Protein AF-0000000082934876 (afdb_homodimer)

Foldseek 3Di:
DVVVVVVVVVVVCCVPVVLVVVVVVQVVVVVQFELVDARPDDDPDPSNVVRVVSVVVSVVVVVVLVVLLVVLVVLQVVLVVLQVVLVVLLVVLVVLLVVLVVLLVVLVVLLVVLVVVLVVLVVLVVVLVVVVVVLVVLLVVLVVLLVVLVVLLVVLVVLLVVLVVLVVVLVVVLVVLVVVLVVLVVLLVVLVVQLVVLVVQLVVLVVQLVVLVVVPPVRPVSNVVSVVSNVVSVVSNVVSVVSNVVSVVVNVVSVVVNVVSVVVVVVSVVSNVVSVVSSVVSVVVNVVSVVVSVVSVVVNVVSVVSVVVSVVVSVVSVVSSVVSVVSNVVSVVSNVVSVVSNVVSVVSNVVSVVSNVVSVVSNVVSVSHND/DVVVVVVVVVVVCCVPVVLVVVVVVQVVVVVQFELVDARPDDDPDPSNVVRVVSVVVSVVVVVVLVVLLVVLVVLQVVLVVLQVVLVVLLVVLVVLLVVLVVLLVVLVVLLVVLVVVLVVLVVLVVVLVVVVVVLVVLLVVLVVLLVVLVVLLVVLVVLLVVLVVLVVVLVVVLVVLVVVLVVLVVLLVVLVVQLVVLVVQLVVLVVQLVVLVVVPPVRPVSNVVSVVSNVVSVVSNVVSVVSNVVSVVVNVVSVVVNVVSVVVVVVSVVSNVVSVVSSVVSVVVNVVSVVVSVVSVVVNVVSVVSVVVSVVVSVVSVVSSVVSVVSNVVSVVSNVVSVVSNVVSVVSNVVSVVSNVVSVVSNVVSVSHHD

Solvent-accessible surface area (backbone atoms only — not comparable to full-atom values): 35377 Å² total; per-residue (Å²): 103,67,66,58,39,53,50,52,43,47,49,52,47,53,64,50,49,50,59,50,48,49,53,32,53,45,37,41,41,36,42,68,21,36,43,72,60,74,65,85,61,84,50,97,49,68,64,20,53,31,30,50,25,48,39,47,29,37,51,52,52,38,52,50,50,51,51,49,53,53,48,27,52,49,40,36,52,49,18,50,51,41,40,52,42,32,52,52,41,49,53,37,46,50,51,41,50,53,38,36,52,50,40,34,53,42,25,52,52,41,45,52,39,40,52,54,31,52,52,35,51,52,51,40,52,53,39,51,52,50,39,51,53,38,45,52,52,39,51,53,40,45,53,49,38,51,55,43,41,51,53,35,48,50,36,38,52,50,40,52,53,41,50,53,52,47,52,53,43,49,53,52,44,53,51,45,53,53,52,47,55,54,53,50,53,50,41,52,53,44,40,49,49,42,34,50,45,18,50,52,39,26,50,52,18,49,53,43,27,53,54,17,57,73,53,46,89,84,14,49,71,51,26,54,51,20,48,50,43,25,52,48,18,51,50,41,34,52,45,34,51,52,44,52,54,51,51,54,52,46,53,52,45,51,51,52,44,54,53,43,48,53,52,45,51,53,42,51,53,50,42,53,51,35,45,53,51,38,44,50,36,44,50,50,39,53,53,37,46,50,51,38,51,52,36,46,52,51,38,53,55,41,49,53,53,39,53,55,33,50,52,49,38,53,51,33,44,52,52,44,44,54,43,29,52,50,38,36,53,38,27,52,53,39,50,54,39,42,54,53,41,51,53,41,36,51,53,46,36,53,46,18,50,50,38,35,53,50,19,50,52,50,46,56,65,50,65,58,42,46,110,103,69,68,57,38,52,49,52,44,48,49,52,46,52,66,52,49,51,60,50,46,50,52,31,51,44,37,40,41,35,42,69,22,36,43,73,60,74,63,86,62,83,48,97,50,68,64,19,53,30,30,50,26,48,39,47,29,36,51,53,52,41,52,48,50,51,50,50,51,53,48,27,53,48,41,34,53,47,19,51,50,42,39,52,42,33,53,52,41,52,53,37,47,50,51,38,50,54,39,36,52,51,40,32,53,44,25,54,52,39,43,51,40,39,53,54,32,51,52,37,50,51,52,39,53,53,37,52,51,51,40,51,52,37,46,52,52,38,51,53,40,45,52,48,38,51,55,44,41,53,53,37,47,50,35,40,54,52,40,54,52,41,50,53,53,47,53,52,45,49,53,51,45,54,50,46,52,54,52,47,55,55,51,50,51,49,43,51,53,44,39,50,48,42,34,51,45,18,52,50,39,27,50,53,18,50,52,42,26,53,53,16,57,74,52,45,87,83,14,50,72,51,26,53,51,20,47,50,44,26,51,45,18,51,49,40,34,53,46,34,50,53,44,52,53,52,50,54,51,47,54,53,44,51,52,52,44,54,53,44,49,54,52,44,52,54,43,51,53,51,42,54,51,35,46,54,51,37,45,52,37,45,51,50,39,50,54,37,46,51,51,38,51,52,36,46,52,52,38,54,55,39,47,52,52,40,54,54,34,51,52,50,38,52,51,33,44,53,52,42,44,52,44,30,54,50,40,34,53,37,28,51,51,38,51,54,39,42,56,52,42,52,53,41,36,50,54,47,37,53,46,19,51,51,40,36,51,50,20,50,53,50,47,57,64,50,64,58,42,46,110

Sequence (742 aa):
MILVVIFIAWRIANGITGPITNIVQLMEKASQGDLTVSSSYKSRNEIGRLSISFSNMITDVRDLIKKIDELCKQVFSSSEILSNTTEETTASIDSVGQAITAVATSANEQAKDIDDGAKEVSILSEEIEAISDQIYQSKEESQFIHEVNIKGLEAMNHLESKNGESNKVRKDIENIVEQLNQKIKEIDSIVETIMGISKQTNLLALNAAIEASRAGKEGQGFAVVAEEVRKLAEDTSKASNMVKEIILEIQKDVKKSQDAMVIFKDVSDEQSKAVAHSKDIFTEISKGVQVIVKRINDTAISLQKLKDGKDKVLLAMQNISAVSEETAASSQEVSASMEQQIAAAGKIRDLADELRKMAEQLSLAIHMFKFMILVVIFIAWRIANGITGPITNIVQLMEKASQGDLTVSSSYKSRNEIGRLSISFSNMITDVRDLIKKIDELCKQVFSSSEILSNTTEETTASIDSVGQAITAVATSANEQAKDIDDGAKEVSILSEEIEAISDQIYQSKEESQFIHEVNIKGLEAMNHLESKNGESNKVRKDIENIVEQLNQKIKEIDSIVETIMGISKQTNLLALNAAIEASRAGKEGQGFAVVAEEVRKLAEDTSKASNMVKEIILEIQKDVKKSQDAMVIFKDVSDEQSKAVAHSKDIFTEISKGVQVIVKRINDTAISLQKLKDGKDKVLLAMQNISAVSEETAASSQEVSASMEQQIAAAGKIRDLADELRKMAEQLSLAIHMFKF

Structure (mmCIF, N/CA/C/O backbone):
data_AF-0000000082934876-model_v1
#
loop_
_entity.id
_entity.type
_entity.pdbx_description
1 polymer 'HAMP domain-containing protein'
#
loop_
_atom_site.group_PDB
_atom_site.id
_atom_site.type_symbol
_atom_site.label_atom_id
_atom_site.label_alt_id
_atom_site.label_comp_id
_atom_site.label_asym_id
_atom_site.label_entity_id
_atom_site.label_seq_id
_atom_site.pdbx_PDB_ins_code
_atom_site.Cartn_x
_atom_site.Cartn_y
_atom_site.Cartn_z
_atom_site.occupancy
_atom_site.B_iso_or_equiv
_atom_site.auth_seq_id
_atom_site.auth_comp_id
_atom_site.auth_asym_id
_atom_site.auth_atom_id
_atom_site.pdbx_PDB_model_num
ATOM 1 N N . MET A 1 1 ? 3.779 -136 -68.062 1 57.91 1 MET A N 1
ATOM 2 C CA . MET A 1 1 ? 4.051 -135.75 -66.688 1 57.91 1 MET A CA 1
ATOM 3 C C . MET A 1 1 ? 4.859 -134.5 -66.5 1 57.91 1 MET A C 1
ATOM 5 O O . MET A 1 1 ? 4.52 -133.625 -65.688 1 57.91 1 MET A O 1
ATOM 9 N N . ILE A 1 2 ? 5.727 -134.375 -67.312 1 67.44 2 ILE A N 1
ATOM 10 C CA . ILE A 1 2 ? 6.562 -133.125 -67.25 1 67.44 2 ILE A CA 1
ATOM 11 C C . ILE A 1 2 ? 5.746 -132 -67.688 1 67.44 2 ILE A C 1
ATOM 13 O O . ILE A 1 2 ? 5.84 -130.875 -67.062 1 67.44 2 ILE A O 1
ATOM 17 N N . LEU A 1 3 ? 4.898 -132 -68.5 1 70 3 LEU A N 1
ATOM 18 C CA . LEU A 1 3 ? 4.105 -130.875 -69 1 70 3 LEU A CA 1
ATOM 19 C C . LEU A 1 3 ? 3.105 -130.375 -68 1 70 3 LEU A C 1
ATOM 21 O O . LEU A 1 3 ? 2.869 -129.25 -67.875 1 70 3 LEU A O 1
ATOM 25 N N . VAL A 1 4 ? 2.598 -131.25 -67.188 1 67.94 4 VAL A N 1
ATOM 26 C CA . VAL A 1 4 ? 1.632 -131 -66.125 1 67.94 4 VAL A CA 1
ATOM 27 C C . VAL A 1 4 ? 2.332 -130.25 -65 1 67.94 4 VAL A C 1
ATOM 29 O O . VAL A 1 4 ? 1.795 -129.25 -64.5 1 67.94 4 VAL A O 1
ATOM 32 N N . VAL A 1 5 ? 3.504 -130.625 -64.812 1 66 5 VAL A N 1
ATOM 33 C CA . VAL A 1 5 ? 4.285 -130 -63.75 1 66 5 VAL A CA 1
ATOM 34 C C . VAL A 1 5 ? 4.641 -128.625 -64.188 1 66 5 VAL A C 1
ATOM 36 O O . VAL A 1 5 ? 4.559 -127.625 -63.375 1 66 5 VAL A O 1
ATOM 39 N N . ILE A 1 6 ? 4.953 -128.375 -65.375 1 68.25 6 ILE A N 1
ATOM 40 C CA . ILE A 1 6 ? 5.305 -127.125 -65.875 1 68.25 6 ILE A CA 1
ATOM 41 C C . ILE A 1 6 ? 4.07 -126.188 -65.875 1 68.25 6 ILE A C 1
ATOM 43 O O . ILE A 1 6 ? 4.156 -125 -65.562 1 68.25 6 ILE A O 1
ATOM 47 N N . PHE A 1 7 ? 3.004 -126.75 -66.125 1 69.19 7 PHE A N 1
ATOM 48 C CA . PHE A 1 7 ? 1.758 -126 -66.188 1 69.19 7 PHE A CA 1
ATOM 49 C C . PHE A 1 7 ? 1.339 -125.562 -64.75 1 69.19 7 PHE A C 1
ATOM 51 O O . PHE A 1 7 ? 0.935 -124.375 -64.562 1 69.19 7 PHE A O 1
ATOM 58 N N . ILE A 1 8 ? 1.498 -126.438 -63.781 1 64.94 8 ILE A N 1
ATOM 59 C CA . ILE A 1 8 ? 1.147 -126.125 -62.406 1 64.94 8 ILE A CA 1
ATOM 60 C C . ILE A 1 8 ? 2.123 -125.062 -61.844 1 64.94 8 ILE A C 1
ATOM 62 O O . ILE A 1 8 ? 1.717 -124.188 -61.125 1 64.94 8 ILE A O 1
ATOM 66 N N . ALA A 1 9 ? 3.336 -125.25 -62.188 1 65.06 9 ALA A N 1
ATOM 67 C CA . ALA A 1 9 ? 4.355 -124.312 -61.781 1 65.06 9 ALA A CA 1
ATOM 68 C C . ALA A 1 9 ? 4.102 -122.938 -62.375 1 65.06 9 ALA A C 1
ATOM 70 O O . ALA A 1 9 ? 4.27 -121.938 -61.719 1 65.06 9 ALA A O 1
ATOM 71 N N . TRP A 1 10 ? 3.658 -122.875 -63.469 1 63.56 10 TRP A N 1
ATOM 72 C CA . TRP A 1 10 ? 3.361 -121.625 -64.188 1 63.56 10 TRP A CA 1
ATOM 73 C C . TRP A 1 10 ? 2.131 -120.938 -63.594 1 63.56 10 TRP A C 1
ATOM 75 O O . TRP A 1 10 ? 2.119 -119.75 -63.406 1 63.56 10 TRP A O 1
ATOM 85 N N . ARG A 1 11 ? 1.204 -121.75 -63.188 1 63.84 11 ARG A N 1
ATOM 86 C CA . ARG A 1 11 ? -0.021 -121.188 -62.625 1 63.84 11 ARG A CA 1
ATOM 87 C C . ARG A 1 11 ? 0.232 -120.625 -61.219 1 63.84 11 ARG A C 1
ATOM 89 O O . ARG A 1 11 ? -0.279 -119.562 -60.875 1 63.84 11 ARG A O 1
ATOM 96 N N . ILE A 1 12 ? 1.005 -121.375 -60.531 1 61.78 12 ILE A N 1
ATOM 97 C CA . ILE A 1 12 ? 1.354 -120.938 -59.188 1 61.78 12 ILE A CA 1
ATOM 98 C C . ILE A 1 12 ? 2.213 -119.625 -59.281 1 61.78 12 ILE A C 1
ATOM 100 O O . ILE A 1 12 ? 1.987 -118.688 -58.531 1 61.78 12 ILE A O 1
ATOM 104 N N . ALA A 1 13 ? 3.098 -119.75 -60.219 1 63.06 13 ALA A N 1
ATOM 105 C CA . ALA A 1 13 ? 3.984 -118.625 -60.406 1 63.06 13 ALA A CA 1
ATOM 106 C C . ALA A 1 13 ? 3.199 -117.375 -60.844 1 63.06 13 ALA A C 1
ATOM 108 O O . ALA A 1 13 ? 3.432 -116.25 -60.312 1 63.06 13 ALA A O 1
ATOM 109 N N . ASN A 1 14 ? 2.299 -117.562 -61.688 1 63.75 14 ASN A N 1
ATOM 110 C CA . ASN A 1 14 ? 1.509 -116.438 -62.188 1 63.75 14 ASN A CA 1
ATOM 111 C C . ASN A 1 14 ? 0.505 -115.938 -61.125 1 63.75 14 ASN A C 1
ATOM 113 O O . ASN A 1 14 ? 0.199 -114.75 -61.062 1 63.75 14 ASN A O 1
ATOM 117 N N . GLY A 1 15 ? 0.057 -116.875 -60.312 1 65.88 15 GLY A N 1
ATOM 118 C CA . GLY A 1 15 ? -0.86 -116.5 -59.25 1 65.88 15 GLY A CA 1
ATOM 119 C C . GLY A 1 15 ? -0.205 -115.75 -58.125 1 65.88 15 GLY A C 1
ATOM 120 O O . GLY A 1 15 ? -0.867 -115 -57.406 1 65.88 15 GLY A O 1
ATOM 121 N N . ILE A 1 16 ? 1.031 -116 -58 1 70.88 16 ILE A N 1
ATOM 122 C CA . ILE A 1 16 ? 1.803 -115.312 -56.969 1 70.88 16 ILE A CA 1
ATOM 123 C C . ILE A 1 16 ? 2.475 -114.062 -57.531 1 70.88 16 ILE A C 1
ATOM 125 O O . ILE A 1 16 ? 2.473 -113 -56.875 1 70.88 16 ILE A O 1
ATOM 129 N N . THR A 1 17 ? 2.922 -114.062 -58.688 1 73.62 17 THR A N 1
ATOM 130 C CA . THR A 1 17 ? 3.721 -113 -59.281 1 73.62 17 THR A CA 1
ATOM 131 C C . THR A 1 17 ? 2.842 -111.812 -59.625 1 73.62 17 THR A C 1
ATOM 133 O O . THR A 1 17 ? 3.252 -110.625 -59.469 1 73.62 17 THR A O 1
ATOM 136 N N . GLY A 1 18 ? 1.648 -111.938 -60 1 78.31 18 GLY A N 1
ATOM 137 C CA . GLY A 1 18 ? 0.759 -110.875 -60.406 1 78.31 18 GLY A CA 1
ATOM 138 C C . GLY A 1 18 ? 0.403 -109.938 -59.281 1 78.31 18 GLY A C 1
ATOM 139 O O . GLY A 1 18 ? 0.733 -108.75 -59.312 1 78.31 18 GLY A O 1
ATOM 140 N N . PRO A 1 19 ? -0.087 -110.625 -58.312 1 80.69 19 PRO A N 1
ATOM 141 C CA . PRO A 1 19 ? -0.48 -109.75 -57.156 1 80.69 19 PRO A CA 1
ATOM 142 C C . PRO A 1 19 ? 0.709 -109.062 -56.5 1 80.69 19 PRO A C 1
ATOM 144 O O . PRO A 1 19 ? 0.6 -107.938 -56.062 1 80.69 19 PRO A O 1
ATOM 147 N N . ILE A 1 20 ? 1.785 -109.688 -56.406 1 78.19 20 ILE A N 1
ATOM 148 C CA . ILE A 1 20 ? 2.982 -109.125 -55.781 1 78.19 20 ILE A CA 1
ATOM 149 C C . ILE A 1 20 ? 3.479 -107.938 -56.625 1 78.19 20 ILE A C 1
ATOM 151 O O . ILE A 1 20 ? 3.867 -106.875 -56.094 1 78.19 20 ILE A O 1
ATOM 155 N N . THR A 1 21 ? 3.418 -108.125 -57.906 1 81.5 21 THR A N 1
ATOM 156 C CA . THR A 1 21 ? 3.842 -107.062 -58.812 1 81.5 21 THR A CA 1
ATOM 157 C C . THR A 1 21 ? 2.947 -105.812 -58.656 1 81.5 21 THR A C 1
ATOM 159 O O . THR A 1 21 ? 3.426 -104.688 -58.719 1 81.5 21 THR A O 1
ATOM 162 N N . ASN A 1 22 ? 1.725 -106.125 -58.375 1 86.38 22 ASN A N 1
ATOM 163 C CA . ASN A 1 22 ? 0.796 -105 -58.156 1 86.38 22 ASN A CA 1
ATOM 164 C C . ASN A 1 22 ? 1.111 -104.25 -56.906 1 86.38 22 ASN A C 1
ATOM 166 O O . ASN A 1 22 ? 1.156 -103 -56.906 1 86.38 22 ASN A O 1
ATOM 170 N N . ILE A 1 23 ? 1.318 -104.875 -55.812 1 83.94 23 ILE A N 1
ATOM 171 C CA . ILE A 1 23 ? 1.635 -104.188 -54.531 1 83.94 23 ILE A CA 1
ATOM 172 C C . ILE A 1 23 ? 2.963 -103.438 -54.656 1 83.94 23 ILE A C 1
ATOM 174 O O . ILE A 1 23 ? 3.117 -102.375 -54.094 1 83.94 23 ILE A O 1
ATOM 178 N N . VAL A 1 24 ? 3.906 -104.062 -55.344 1 81.5 24 VAL A N 1
ATOM 179 C CA . VAL A 1 24 ? 5.195 -103.438 -55.562 1 81.5 24 VAL A CA 1
ATOM 180 C C . VAL A 1 24 ? 4.992 -102.125 -56.312 1 81.5 24 VAL A C 1
ATOM 182 O O . VAL A 1 24 ? 5.578 -101.125 -55.938 1 81.5 24 VAL A O 1
ATOM 185 N N . GLN A 1 25 ? 4.113 -102.125 -57.281 1 86.5 25 GLN A N 1
ATOM 186 C CA . GLN A 1 25 ? 3.842 -100.875 -58.031 1 86.5 25 GLN A CA 1
ATOM 187 C C . GLN A 1 25 ? 3.174 -99.812 -57.156 1 86.5 25 GLN A C 1
ATOM 189 O O . GLN A 1 25 ? 3.52 -98.625 -57.25 1 86.5 25 GLN A O 1
ATOM 194 N N . LEU A 1 26 ? 2.289 -100.312 -56.344 1 87.75 26 LEU A N 1
ATOM 195 C CA . LEU A 1 26 ? 1.611 -99.375 -55.438 1 87.75 26 LEU A CA 1
ATOM 196 C C . LEU A 1 26 ? 2.588 -98.812 -54.406 1 87.75 26 LEU A C 1
ATOM 198 O O . LEU A 1 26 ? 2.545 -97.625 -54.094 1 87.75 26 LEU A O 1
ATOM 202 N N . MET A 1 27 ? 3.414 -99.562 -53.875 1 82.25 27 MET A N 1
ATOM 203 C CA . MET A 1 27 ? 4.41 -99.125 -52.906 1 82.25 27 MET A CA 1
ATOM 204 C C . MET A 1 27 ? 5.398 -98.188 -53.531 1 82.25 27 MET A C 1
ATOM 206 O O . MET A 1 27 ? 5.84 -97.25 -52.875 1 82.25 27 MET A O 1
ATOM 210 N N . GLU A 1 28 ? 5.734 -98.438 -54.75 1 81.81 28 GLU A N 1
ATOM 211 C CA . GLU A 1 28 ? 6.621 -97.562 -55.469 1 81.81 28 GLU A CA 1
ATOM 212 C C . GLU A 1 28 ? 5.98 -96.188 -55.656 1 81.81 28 GLU A C 1
ATOM 214 O O . GLU A 1 28 ? 6.637 -95.125 -55.469 1 81.81 28 GLU A O 1
ATOM 219 N N . LYS A 1 29 ? 4.73 -96.188 -55.906 1 87.31 29 LYS A N 1
ATOM 220 C CA . LYS A 1 29 ? 4.008 -94.938 -56 1 87.31 29 LYS A CA 1
ATOM 221 C C . LYS A 1 29 ? 3.951 -94.188 -54.656 1 87.31 29 LYS A C 1
ATOM 223 O O . LYS A 1 29 ? 4.145 -93 -54.594 1 87.31 29 LYS A O 1
ATOM 228 N N . ALA A 1 30 ? 3.682 -94.938 -53.656 1 82.25 30 ALA A N 1
ATOM 229 C CA . ALA A 1 30 ? 3.629 -94.438 -52.312 1 82.25 30 ALA A CA 1
ATOM 230 C C . ALA A 1 30 ? 4.984 -93.875 -51.906 1 82.25 30 ALA A C 1
ATOM 232 O O . ALA A 1 30 ? 5.059 -92.75 -51.281 1 82.25 30 ALA A O 1
ATOM 233 N N . SER A 1 31 ? 6.016 -94.625 -52.188 1 77.69 31 SER A N 1
ATOM 234 C CA . SER A 1 31 ? 7.367 -94.188 -51.844 1 77.69 31 SER A CA 1
ATOM 235 C C . SER A 1 31 ? 7.723 -92.875 -52.594 1 77.69 31 SER A C 1
ATOM 237 O O . SER A 1 31 ? 8.586 -92.125 -52.125 1 77.69 31 SER A O 1
ATOM 239 N N . GLN A 1 32 ? 7.031 -92.688 -53.75 1 80.06 32 GLN A N 1
ATOM 240 C CA . GLN A 1 32 ? 7.25 -91.5 -54.531 1 80.06 32 GLN A CA 1
ATOM 241 C C . GLN A 1 32 ? 6.309 -90.375 -54.062 1 80.06 32 GLN A C 1
ATOM 243 O O . GLN A 1 32 ? 6.27 -89.312 -54.688 1 80.06 32 GLN A O 1
ATOM 248 N N . GLY A 1 33 ? 5.527 -90.688 -53.031 1 80.69 33 GLY A N 1
ATOM 249 C CA . GLY A 1 33 ? 4.754 -89.625 -52.406 1 80.69 33 GLY A CA 1
ATOM 250 C C . GLY A 1 33 ? 3.264 -89.75 -52.688 1 80.69 33 GLY A C 1
ATOM 251 O O . GLY A 1 33 ? 2.473 -88.938 -52.188 1 80.69 33 GLY A O 1
ATOM 252 N N . ASP A 1 34 ? 2.799 -90.625 -53.438 1 88.94 34 ASP A N 1
ATOM 253 C CA . ASP A 1 34 ? 1.382 -90.812 -53.719 1 88.94 34 ASP A CA 1
ATOM 254 C C . ASP A 1 34 ? 0.701 -91.625 -52.656 1 88.94 34 ASP A C 1
ATOM 256 O O . ASP A 1 34 ? 0.74 -92.875 -52.719 1 88.94 34 ASP A O 1
ATOM 260 N N . LEU A 1 35 ? 0.056 -90.938 -51.781 1 85.75 35 LEU A N 1
ATOM 261 C CA . LEU A 1 35 ? -0.58 -91.625 -50.688 1 85.75 35 LEU A CA 1
ATOM 262 C C . LEU A 1 35 ? -2.049 -91.938 -51 1 85.75 35 LEU A C 1
ATOM 264 O O . LEU A 1 35 ? -2.812 -92.312 -50.094 1 85.75 35 LEU A O 1
ATOM 268 N N . THR A 1 36 ? -2.422 -91.875 -52.219 1 90.75 36 THR A N 1
ATOM 269 C CA . THR A 1 36 ? -3.801 -92.125 -52.625 1 90.75 36 THR A CA 1
ATOM 270 C C . THR A 1 36 ? -3.957 -93.562 -53.094 1 90.75 36 THR A C 1
ATOM 272 O O . THR A 1 36 ? -5.07 -94.062 -53.375 1 90.75 36 THR A O 1
ATOM 275 N N . VAL A 1 37 ? -2.832 -94.25 -53.125 1 87.75 37 VAL A N 1
ATOM 276 C CA . VAL A 1 37 ? -2.848 -95.625 -53.625 1 87.75 37 VAL A CA 1
ATOM 277 C C . VAL A 1 37 ? -3.533 -96.562 -52.594 1 87.75 37 VAL A C 1
ATOM 279 O O . VAL A 1 37 ? -3.545 -96.25 -51.406 1 87.75 37 VAL A O 1
ATOM 282 N N . SER A 1 38 ? -4.168 -97.562 -53.156 1 87.12 38 SER A N 1
ATOM 283 C CA . SER A 1 38 ? -4.82 -98.562 -52.344 1 87.12 38 SER A CA 1
ATOM 284 C C . SER A 1 38 ? -4.754 -99.938 -53 1 87.12 38 SER A C 1
ATOM 286 O O . SER A 1 38 ? -4.82 -100.062 -54.219 1 87.12 38 SER A O 1
ATOM 288 N N . SER A 1 39 ? -4.457 -100.938 -52.188 1 85.44 39 SER A N 1
ATOM 289 C CA . SER A 1 39 ? -4.445 -102.25 -52.719 1 85.44 39 SER A CA 1
ATOM 290 C C . SER A 1 39 ? -5.816 -102.938 -52.594 1 85.44 39 SER A C 1
ATOM 292 O O . SER A 1 39 ? -6.449 -102.812 -51.531 1 85.44 39 SER A O 1
ATOM 294 N N . SER A 1 40 ? -6.371 -103.75 -53.719 1 82.38 40 SER A N 1
ATOM 295 C CA . SER A 1 40 ? -7.676 -104.375 -53.75 1 82.38 40 SER A CA 1
ATOM 296 C C . SER A 1 40 ? -7.531 -105.875 -53.688 1 82.38 40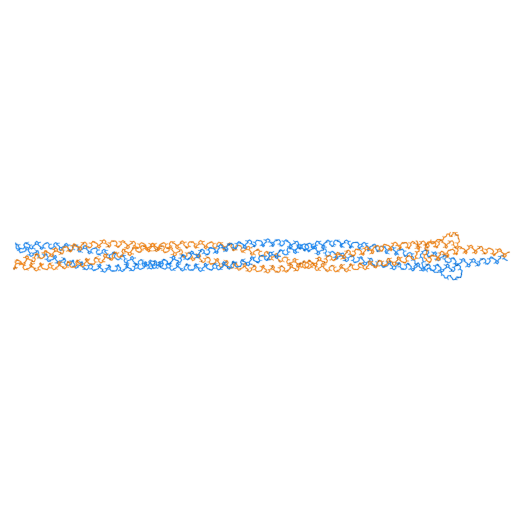 SER A C 1
ATOM 298 O O . SER A 1 40 ? -8.523 -106.625 -53.781 1 82.38 40 SER A O 1
ATOM 300 N N . TYR A 1 41 ? -6.301 -106.25 -53.5 1 83.69 41 TYR A N 1
ATOM 301 C CA . TYR A 1 41 ? -6.074 -107.688 -53.531 1 83.69 41 TYR A CA 1
ATOM 302 C C . TYR A 1 41 ? -6.508 -108.312 -52.219 1 83.69 41 TYR A C 1
ATOM 304 O O . TYR A 1 41 ? -6.051 -107.938 -51.156 1 83.69 41 TYR A O 1
ATOM 312 N N . LYS A 1 42 ? -7.613 -109.375 -52.281 1 87.12 42 LYS A N 1
ATOM 313 C CA . LYS A 1 42 ? -8.094 -110.062 -51.094 1 87.12 42 LYS A CA 1
ATOM 314 C C . LYS A 1 42 ? -7.82 -111.562 -51.25 1 87.12 42 LYS A C 1
ATOM 316 O O . LYS A 1 42 ? -8.125 -112.188 -52.281 1 87.12 42 LYS A O 1
ATOM 321 N N . SER A 1 43 ? -6.941 -111.938 -50.469 1 82.19 43 SER A N 1
ATOM 322 C CA . SER A 1 43 ? -6.648 -113.375 -50.375 1 82.19 43 SER A CA 1
ATOM 323 C C . SER A 1 43 ? -6.262 -113.812 -48.969 1 82.19 43 SER A C 1
ATOM 325 O O . SER A 1 43 ? -5.934 -112.938 -48.125 1 82.19 43 SER A O 1
ATOM 327 N N . ARG A 1 44 ? -6.379 -115.188 -48.688 1 82.38 44 ARG A N 1
ATOM 328 C CA . ARG A 1 44 ? -6.043 -115.688 -47.344 1 82.38 44 ARG A CA 1
ATOM 329 C C . ARG A 1 44 ? -4.57 -116.062 -47.281 1 82.38 44 ARG A C 1
ATOM 331 O O . ARG A 1 44 ? -4.09 -116.5 -46.219 1 82.38 44 ARG A O 1
ATOM 338 N N . ASN A 1 45 ? -3.893 -115.625 -48.312 1 77.62 45 ASN A N 1
ATOM 339 C CA . ASN A 1 45 ? -2.482 -116 -48.312 1 77.62 45 ASN A CA 1
ATOM 340 C C . ASN A 1 45 ? -1.598 -114.875 -47.906 1 77.62 45 ASN A C 1
ATOM 342 O O . ASN A 1 45 ? -2.096 -113.812 -47.438 1 77.62 45 ASN A O 1
ATOM 346 N N . GLU A 1 46 ? -0.264 -115 -48.062 1 79.44 46 GLU A N 1
ATOM 347 C CA . GLU A 1 46 ? 0.724 -114 -47.594 1 79.44 46 GLU A CA 1
ATOM 348 C C . GLU A 1 46 ? 0.621 -112.75 -48.406 1 79.44 46 GLU A C 1
ATOM 350 O O . GLU A 1 46 ? 0.888 -111.625 -47.875 1 79.44 46 GLU A O 1
ATOM 355 N N . ILE A 1 47 ? 0.219 -112.688 -49.562 1 79.5 47 ILE A N 1
ATOM 356 C CA . ILE A 1 47 ? 0.101 -111.562 -50.406 1 79.5 47 ILE A CA 1
ATOM 357 C C . ILE A 1 47 ? -1.108 -110.688 -50 1 79.5 47 ILE A C 1
ATOM 359 O O . ILE A 1 47 ? -1.079 -109.5 -50.031 1 79.5 47 ILE A O 1
ATOM 363 N N . GLY A 1 48 ? -2.152 -111.375 -49.625 1 83.62 48 GLY A N 1
ATOM 364 C CA . GLY A 1 48 ? -3.307 -110.688 -49.062 1 83.62 48 GLY A CA 1
ATOM 365 C C . GLY A 1 48 ? -2.99 -109.875 -47.812 1 83.62 48 GLY A C 1
ATOM 366 O O . GLY A 1 48 ? -3.416 -108.75 -47.625 1 83.62 48 GLY A O 1
ATOM 367 N N . ARG A 1 49 ? -2.184 -110.5 -46.938 1 83.19 49 ARG A N 1
ATOM 368 C CA . ARG A 1 49 ? -1.751 -109.875 -45.688 1 83.19 49 ARG A CA 1
ATOM 369 C C . ARG A 1 49 ? -0.864 -108.688 -45.969 1 83.19 49 ARG A C 1
ATOM 371 O O . ARG A 1 49 ? -0.943 -107.625 -45.281 1 83.19 49 ARG A O 1
ATOM 378 N N . LEU A 1 50 ? -0.089 -108.812 -46.969 1 82.06 50 LEU A N 1
ATOM 379 C CA . LEU A 1 50 ? 0.765 -107.688 -47.375 1 82.06 50 LEU A CA 1
ATOM 380 C C . LEU A 1 50 ? -0.072 -106.562 -47.906 1 82.06 50 LEU A C 1
ATOM 382 O O . LEU A 1 50 ? 0.204 -105.375 -47.562 1 82.06 50 LEU A O 1
ATOM 386 N N . SER A 1 51 ? -1.035 -106.812 -48.688 1 86.62 51 SER A N 1
ATOM 387 C CA . SER A 1 51 ? -1.931 -105.812 -49.25 1 86.62 51 SER A CA 1
ATOM 388 C C . SER A 1 51 ? -2.648 -105.062 -48.125 1 86.62 51 SER A C 1
ATOM 390 O O . SER A 1 51 ? -2.729 -103.812 -48.188 1 86.62 51 SER A O 1
ATOM 392 N N . ILE A 1 52 ? -3.061 -105.688 -47.062 1 86.44 52 ILE A N 1
ATOM 393 C CA . ILE A 1 52 ? -3.783 -105.062 -45.938 1 86.44 52 ILE A CA 1
ATOM 394 C C . ILE A 1 52 ? -2.836 -104.188 -45.125 1 86.44 52 ILE A C 1
ATOM 396 O O . ILE A 1 52 ? -3.172 -103.062 -44.781 1 86.44 52 ILE A O 1
ATOM 400 N N . SER A 1 53 ? -1.685 -104.75 -44.875 1 81.44 53 SER A N 1
ATOM 401 C CA . SER A 1 53 ? -0.702 -104 -44.094 1 81.44 53 SER A CA 1
ATOM 402 C C . SER A 1 53 ? -0.269 -102.75 -44.844 1 81.44 53 SER A C 1
ATOM 404 O O . SER A 1 53 ? -0.07 -101.688 -44.219 1 81.44 53 SER A O 1
ATOM 406 N N . PHE A 1 54 ? -0.074 -102.812 -46.094 1 82.31 54 PHE A N 1
ATOM 407 C CA . PHE A 1 54 ? 0.263 -101.688 -46.938 1 82.31 54 PHE A CA 1
ATOM 408 C C . PHE A 1 54 ? -0.843 -100.625 -46.875 1 82.31 54 PHE A C 1
ATOM 410 O O . PHE A 1 54 ? -0.575 -99.438 -46.656 1 82.31 54 PHE A O 1
ATOM 417 N N . SER A 1 55 ? -2.107 -101.062 -47.062 1 86.44 55 SER A N 1
ATOM 418 C CA . SER A 1 55 ? -3.246 -100.125 -47.031 1 86.44 55 SER A CA 1
ATOM 419 C C . SER A 1 55 ? -3.365 -99.438 -45.688 1 86.44 55 SER A C 1
ATOM 421 O O . SER A 1 55 ? -3.617 -98.25 -45.656 1 86.44 55 SER A O 1
ATOM 423 N N . ASN A 1 56 ? -3.098 -100.125 -44.594 1 82.69 56 ASN A N 1
ATOM 424 C CA . ASN A 1 56 ? -3.154 -99.562 -43.281 1 82.69 56 ASN A CA 1
ATOM 425 C C . ASN A 1 56 ? -2.049 -98.5 -43.062 1 82.69 56 ASN A C 1
ATOM 427 O O . ASN A 1 56 ? -2.291 -97.438 -42.5 1 82.69 56 ASN A O 1
ATOM 431 N N . MET A 1 57 ? -0.933 -98.812 -43.5 1 79.12 57 MET A N 1
ATOM 432 C CA . MET A 1 57 ? 0.195 -97.938 -43.375 1 79.12 57 MET A CA 1
ATOM 433 C C . MET A 1 57 ? -0.065 -96.625 -44.156 1 79.12 57 MET A C 1
ATOM 435 O O . MET A 1 57 ? 0.163 -95.562 -43.656 1 79.12 57 MET A O 1
ATOM 439 N N . ILE A 1 58 ? -0.517 -96.75 -45.375 1 85.56 58 ILE A N 1
ATOM 440 C CA . ILE A 1 58 ? -0.797 -95.625 -46.219 1 85.56 58 ILE A CA 1
ATOM 441 C C . ILE A 1 58 ? -1.881 -94.75 -45.562 1 85.56 58 ILE A C 1
ATOM 443 O O . ILE A 1 58 ? -1.775 -93.5 -45.562 1 85.56 58 ILE A O 1
ATOM 447 N N . THR A 1 59 ? -2.881 -95.375 -44.969 1 86.12 59 THR A N 1
ATOM 448 C CA . THR A 1 59 ? -3.961 -94.688 -44.312 1 86.12 59 THR A CA 1
ATOM 449 C C . THR A 1 59 ? -3.436 -93.875 -43.094 1 86.12 59 THR A C 1
ATOM 451 O O . THR A 1 59 ? -3.771 -92.75 -42.906 1 86.12 59 THR A O 1
ATOM 454 N N . ASP A 1 60 ? -2.582 -94.5 -42.375 1 80.94 60 ASP A N 1
ATOM 455 C CA . ASP A 1 60 ? -2.025 -93.875 -41.188 1 80.94 60 ASP A CA 1
ATOM 456 C C . ASP A 1 60 ? -1.136 -92.688 -41.562 1 80.94 60 ASP A C 1
ATOM 458 O O . ASP A 1 60 ? -1.193 -91.625 -40.906 1 80.94 60 ASP A O 1
ATOM 462 N N . VAL A 1 61 ? -0.365 -92.812 -42.562 1 81.81 61 VAL A N 1
ATOM 463 C CA . VAL A 1 61 ? 0.511 -91.75 -43.031 1 81.81 61 VAL A CA 1
ATOM 464 C C . VAL A 1 61 ? -0.326 -90.562 -43.594 1 81.81 61 VAL A C 1
ATOM 466 O O . VAL A 1 61 ? -0.039 -89.438 -43.375 1 81.81 61 VAL A O 1
ATOM 469 N N . ARG A 1 62 ? -1.379 -91 -44.312 1 88.25 62 ARG A N 1
ATOM 470 C CA . ARG A 1 62 ? -2.279 -90 -44.875 1 88.25 62 ARG A CA 1
ATOM 471 C C . ARG A 1 62 ? -2.945 -89.188 -43.781 1 88.25 62 ARG A C 1
ATOM 473 O O . ARG A 1 62 ? -3.02 -87.938 -43.844 1 88.25 62 ARG A O 1
ATOM 480 N N . ASP A 1 63 ? -3.344 -89.812 -42.688 1 84.19 63 ASP A N 1
ATOM 481 C CA . ASP A 1 63 ? -3.99 -89.125 -41.562 1 84.19 63 ASP A CA 1
ATOM 482 C C . ASP A 1 63 ? -3.014 -88.25 -40.844 1 84.19 63 ASP A C 1
ATOM 484 O O . ASP A 1 63 ? -3.387 -87.125 -40.406 1 84.19 63 ASP A O 1
ATOM 488 N N . LEU A 1 64 ? -1.843 -88.625 -40.75 1 79.88 64 LEU A N 1
ATOM 489 C CA . LEU A 1 64 ? -0.815 -87.812 -40.125 1 79.88 64 LEU A CA 1
ATOM 490 C C . LEU A 1 64 ? -0.54 -86.562 -40.969 1 79.88 64 LEU A C 1
ATOM 492 O O . LEU A 1 64 ? -0.457 -85.438 -40.438 1 79.88 64 LEU A O 1
ATOM 496 N N . ILE A 1 65 ? -0.397 -86.75 -42.219 1 83.75 65 ILE A N 1
ATOM 497 C CA . ILE A 1 65 ? -0.115 -85.625 -43.125 1 83.75 65 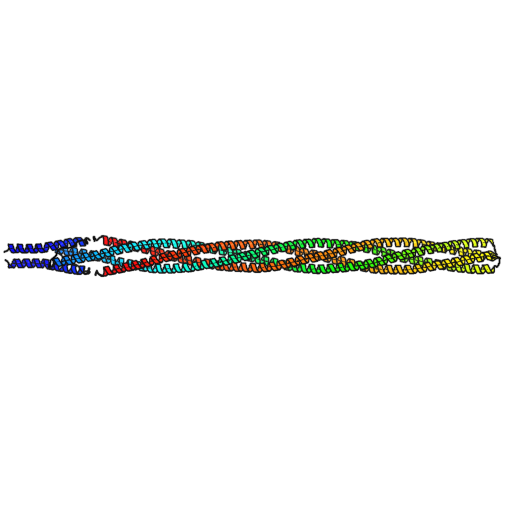ILE A CA 1
ATOM 498 C C . ILE A 1 65 ? -1.274 -84.625 -43.094 1 83.75 65 ILE A C 1
ATOM 500 O O . ILE A 1 65 ? -1.061 -83.438 -43.125 1 83.75 65 ILE A O 1
ATOM 504 N N . LYS A 1 66 ? -2.504 -85.125 -42.969 1 86.88 66 LYS A N 1
ATOM 505 C CA . LYS A 1 66 ? -3.674 -84.312 -42.875 1 86.88 66 LYS A CA 1
ATOM 506 C C . LYS A 1 66 ? -3.645 -83.438 -41.594 1 86.88 66 LYS A C 1
ATOM 508 O O . LYS A 1 66 ? -3.943 -82.25 -41.625 1 86.88 66 LYS A O 1
ATOM 513 N N . LYS A 1 67 ? -3.268 -84.062 -40.562 1 82.88 67 LYS A N 1
ATOM 514 C CA . LYS A 1 67 ? -3.164 -83.375 -39.281 1 82.88 67 LYS A CA 1
ATOM 515 C C . LYS A 1 67 ? -2.072 -82.312 -39.344 1 82.88 67 LYS A C 1
ATOM 517 O O . LYS A 1 67 ? -2.254 -81.188 -38.812 1 82.88 67 LYS A O 1
ATOM 522 N N . ILE A 1 68 ? -1.019 -82.625 -39.906 1 81.62 68 ILE A N 1
ATOM 523 C CA . ILE A 1 68 ? 0.084 -81.688 -40.031 1 81.62 68 ILE A CA 1
ATOM 524 C C . ILE A 1 68 ? -0.339 -80.5 -40.906 1 81.62 68 ILE A C 1
ATOM 526 O O . ILE A 1 68 ? -0.014 -79.312 -40.594 1 81.62 68 ILE A O 1
ATOM 530 N N . ASP A 1 69 ? -1.004 -80.812 -41.906 1 87.12 69 ASP A N 1
ATOM 531 C CA . ASP A 1 69 ? -1.487 -79.75 -42.812 1 87.12 69 ASP A CA 1
ATOM 532 C C . ASP A 1 69 ? -2.391 -78.812 -42.062 1 87.12 69 ASP A C 1
ATOM 534 O O . ASP A 1 69 ? -2.266 -77.562 -42.219 1 87.12 69 ASP A O 1
ATOM 538 N N . GLU A 1 70 ? -3.271 -79.312 -41.188 1 85.75 70 GLU A N 1
ATOM 539 C CA . GLU A 1 70 ? -4.164 -78.5 -40.406 1 85.75 70 GLU A CA 1
ATOM 540 C C . GLU A 1 70 ? -3.383 -77.625 -39.406 1 85.75 70 GLU A C 1
ATOM 542 O O . GLU A 1 70 ? -3.668 -76.438 -39.219 1 85.75 70 GLU A O 1
ATOM 547 N N . LEU A 1 71 ? -2.428 -78.188 -38.875 1 79.06 71 LEU A N 1
ATOM 548 C CA . LEU A 1 71 ? -1.621 -77.5 -37.875 1 79.06 71 LEU A CA 1
ATOM 549 C C . LEU A 1 71 ? -0.791 -76.375 -38.562 1 79.06 71 LEU A C 1
ATOM 551 O O . LEU A 1 71 ? -0.615 -75.312 -38 1 79.06 71 LEU A O 1
ATOM 555 N N . CYS A 1 72 ? -0.251 -76.688 -39.688 1 83.69 72 CYS A N 1
ATOM 556 C CA . CYS A 1 72 ? 0.493 -75.688 -40.438 1 83.69 72 CYS A CA 1
ATOM 557 C C . CYS A 1 72 ? -0.379 -74.5 -40.75 1 83.69 72 CYS A C 1
ATOM 559 O O . CYS A 1 72 ? 0.064 -73.312 -40.594 1 83.69 72 CYS A O 1
ATOM 561 N N . LYS A 1 73 ? -1.597 -74.75 -41.062 1 87.25 73 LYS A N 1
ATOM 562 C CA . LYS A 1 73 ? -2.527 -73.688 -41.375 1 87.25 73 LYS A CA 1
ATOM 563 C C . LYS A 1 73 ? -2.826 -72.812 -40.125 1 87.25 73 LYS A C 1
ATOM 565 O O . LYS A 1 73 ? -2.904 -71.625 -40.188 1 87.25 73 LYS A O 1
ATOM 570 N N . GLN A 1 74 ? -2.887 -73.5 -39.062 1 84.5 74 GLN A N 1
ATOM 571 C CA . GLN A 1 74 ? -3.174 -72.812 -37.812 1 84.5 74 GLN A CA 1
ATOM 572 C C . GLN A 1 74 ? -1.978 -72 -37.344 1 84.5 74 GLN A C 1
ATOM 574 O O . GLN A 1 74 ? -2.143 -70.812 -36.906 1 84.5 74 GLN A O 1
ATOM 579 N N . VAL A 1 75 ? -0.804 -72.562 -37.438 1 83.5 75 VAL A N 1
ATOM 580 C CA . VAL A 1 75 ? 0.4 -71.812 -37.062 1 83.5 75 VAL A CA 1
ATOM 581 C C . VAL A 1 75 ? 0.565 -70.562 -37.969 1 83.5 75 VAL A C 1
ATOM 583 O O . VAL A 1 75 ? 0.909 -69.5 -37.5 1 83.5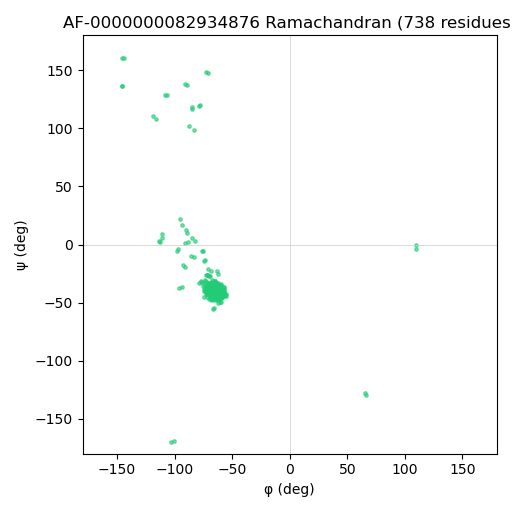 75 VAL A O 1
ATOM 586 N N . PHE A 1 76 ? 0.284 -70.75 -39.219 1 87.19 76 PHE A N 1
ATOM 587 C CA . PHE A 1 76 ? 0.362 -69.688 -40.156 1 87.19 76 PHE A CA 1
ATOM 588 C C . PHE A 1 76 ? -0.62 -68.562 -39.781 1 87.19 76 PHE A C 1
ATOM 590 O O . PHE A 1 76 ? -0.248 -67.375 -39.688 1 87.19 76 PHE A O 1
ATOM 597 N N . SER A 1 77 ? -1.854 -68.938 -39.438 1 88.94 77 SER A N 1
ATOM 598 C CA . SER A 1 77 ? -2.875 -67.938 -39.062 1 88.94 77 SER A CA 1
ATOM 599 C C . SER A 1 77 ? -2.496 -67.25 -37.781 1 88.94 77 SER A C 1
ATOM 601 O O . SER A 1 77 ? -2.645 -66 -37.656 1 88.94 77 SER A O 1
ATOM 603 N N . SER A 1 78 ? -2.025 -68 -36.844 1 85.44 78 SER A N 1
ATOM 604 C CA . SER A 1 78 ? -1.622 -67.375 -35.562 1 85.44 78 SER A CA 1
ATOM 605 C C . SER A 1 78 ? -0.459 -66.438 -35.75 1 85.44 78 SER A C 1
ATOM 607 O O . SER A 1 78 ? -0.41 -65.375 -35.094 1 85.44 78 SER A O 1
ATOM 609 N N . SER A 1 79 ? 0.486 -66.75 -36.594 1 87.31 79 SER A N 1
ATOM 610 C CA . SER A 1 79 ? 1.621 -65.875 -36.844 1 87.31 79 SER A CA 1
ATOM 611 C C . SER A 1 79 ? 1.17 -64.562 -37.5 1 87.31 79 SER A C 1
ATOM 613 O O . SER A 1 79 ? 1.729 -63.5 -37.219 1 87.31 79 SER A O 1
ATOM 615 N N . GLU A 1 80 ? 0.121 -64.625 -38.281 1 88.75 80 GLU A N 1
ATOM 616 C CA . GLU A 1 80 ? -0.434 -63.438 -38.906 1 88.75 80 GLU A CA 1
ATOM 617 C C . GLU A 1 80 ? -1.119 -62.531 -37.906 1 88.75 80 GLU A C 1
ATOM 619 O O . GLU A 1 80 ? -0.942 -61.312 -37.906 1 88.75 80 GLU A O 1
ATOM 624 N N . ILE A 1 81 ? -1.802 -63.156 -37.031 1 87.19 81 ILE A N 1
ATOM 625 C CA . ILE A 1 81 ? -2.49 -62.406 -35.969 1 87.19 81 ILE A CA 1
ATOM 626 C C . ILE A 1 81 ? -1.468 -61.75 -35.062 1 87.19 81 ILE A C 1
ATOM 628 O O . ILE A 1 81 ? -1.627 -60.594 -34.656 1 87.19 81 ILE A O 1
ATOM 632 N N . LEU A 1 82 ? -0.458 -62.5 -34.781 1 85.94 82 LEU A N 1
ATOM 633 C CA . LEU A 1 82 ? 0.601 -61.938 -33.938 1 85.94 82 LEU A CA 1
ATOM 634 C C . LEU A 1 82 ? 1.269 -60.75 -34.594 1 85.94 82 LEU A C 1
ATOM 636 O O . LEU A 1 82 ? 1.519 -59.719 -33.938 1 85.94 82 LEU A O 1
ATOM 640 N N . SER A 1 83 ? 1.546 -60.875 -35.812 1 88.31 83 SER A N 1
ATOM 641 C CA . SER A 1 83 ? 2.164 -59.781 -36.562 1 88.31 83 SER A CA 1
ATOM 642 C C . SER A 1 83 ? 1.283 -58.531 -36.531 1 88.31 83 SER A C 1
ATOM 644 O O . SER A 1 83 ? 1.763 -57.438 -36.281 1 88.31 83 SER A O 1
ATOM 646 N N . ASN A 1 84 ? -0.018 -58.656 -36.75 1 88.88 84 ASN A N 1
ATOM 647 C CA . ASN A 1 84 ? -0.956 -57.562 -36.781 1 88.88 84 ASN A CA 1
ATOM 648 C C . ASN A 1 84 ? -1.093 -56.906 -35.375 1 88.88 84 ASN A C 1
ATOM 650 O O . ASN A 1 84 ? -1.124 -55.688 -35.25 1 88.88 84 ASN A O 1
ATOM 654 N N . THR A 1 85 ? -1.158 -57.75 -34.406 1 83.69 85 THR A N 1
ATOM 655 C CA . THR A 1 85 ? -1.277 -57.25 -33.031 1 83.69 85 THR A CA 1
ATOM 656 C C . THR A 1 85 ? -0.029 -56.469 -32.625 1 83.69 85 THR A C 1
ATOM 658 O O . THR A 1 85 ? -0.124 -55.469 -31.969 1 83.69 85 THR A O 1
ATOM 661 N N . THR A 1 86 ? 1.105 -56.969 -33 1 85.62 86 THR A N 1
ATOM 662 C CA . THR A 1 86 ? 2.363 -56.312 -32.688 1 85.62 86 THR A CA 1
ATOM 663 C C . THR A 1 86 ? 2.43 -54.938 -33.375 1 85.62 86 THR A C 1
ATOM 665 O O . THR A 1 86 ? 2.92 -53.969 -32.781 1 85.62 86 THR A O 1
ATOM 668 N N . GLU A 1 87 ? 1.908 -54.875 -34.594 1 87.12 87 GLU A N 1
ATOM 669 C CA . GLU A 1 87 ? 1.868 -53.594 -35.312 1 87.12 87 GLU A CA 1
ATOM 670 C C . GLU A 1 87 ? 0.967 -52.594 -34.594 1 87.12 87 GLU A C 1
ATOM 672 O O . GLU A 1 87 ? 1.33 -51.438 -34.438 1 87.12 87 GLU A O 1
ATOM 677 N N . GLU A 1 88 ? -0.098 -53.094 -34.156 1 83.12 88 GLU A N 1
ATOM 678 C CA . GLU A 1 88 ? -1.024 -52.25 -33.406 1 83.12 88 GLU A CA 1
ATOM 679 C C . GLU A 1 88 ? -0.419 -51.781 -32.094 1 83.12 88 GLU A C 1
ATOM 681 O O . GLU A 1 88 ? -0.542 -50.594 -31.703 1 83.12 88 GLU A O 1
ATOM 686 N N . THR A 1 89 ? 0.194 -52.656 -31.406 1 82.38 89 THR A N 1
ATOM 687 C CA . THR A 1 89 ? 0.814 -52.344 -30.125 1 82.38 89 THR A CA 1
ATOM 688 C C . THR A 1 89 ? 1.946 -51.344 -30.312 1 82.38 89 THR A C 1
ATOM 690 O O . THR A 1 89 ? 2.082 -50.406 -29.531 1 82.38 89 THR A O 1
ATOM 693 N N . THR A 1 90 ? 2.709 -51.531 -31.344 1 86.62 90 THR A N 1
ATOM 694 C CA . THR A 1 90 ? 3.811 -50.625 -31.625 1 86.62 90 THR A CA 1
ATOM 695 C C . THR A 1 90 ? 3.289 -49.219 -31.906 1 86.62 90 THR A C 1
ATOM 697 O O . THR A 1 90 ? 3.863 -48.25 -31.422 1 86.62 90 THR A O 1
ATOM 700 N N . ALA A 1 91 ? 2.174 -49.094 -32.594 1 86.81 91 ALA A N 1
ATOM 701 C CA . ALA A 1 91 ? 1.558 -47.812 -32.875 1 86.81 91 ALA A CA 1
ATOM 702 C C . ALA A 1 91 ? 1.076 -47.156 -31.562 1 86.81 91 ALA A C 1
ATOM 704 O O . ALA A 1 91 ? 1.224 -45.938 -31.375 1 86.81 91 ALA A O 1
ATOM 705 N N . SER A 1 92 ? 0.539 -47.938 -30.719 1 84.88 92 SER A N 1
ATOM 706 C CA . SER A 1 92 ? 0.067 -47.438 -29.422 1 84.88 92 SER A CA 1
ATOM 707 C C . SER A 1 92 ? 1.228 -46.969 -28.562 1 84.88 92 SER A C 1
ATOM 709 O O . SER A 1 92 ? 1.13 -45.938 -27.891 1 84.88 92 SER A O 1
ATOM 711 N N . ILE A 1 93 ? 2.303 -47.719 -28.531 1 85.19 93 ILE A N 1
ATOM 712 C CA . ILE A 1 93 ? 3.498 -47.375 -27.766 1 85.19 93 ILE A CA 1
ATOM 713 C C . ILE A 1 93 ? 4.051 -46.031 -28.266 1 85.19 93 ILE A C 1
ATOM 715 O O . ILE A 1 93 ? 4.445 -45.188 -27.469 1 85.19 93 ILE A O 1
ATOM 719 N N . ASP A 1 94 ? 4 -45.812 -29.562 1 86.56 94 ASP A N 1
ATOM 720 C CA . ASP A 1 94 ? 4.473 -44.562 -30.156 1 86.56 94 ASP A CA 1
ATOM 721 C C . ASP A 1 94 ? 3.609 -43.375 -29.719 1 86.56 94 ASP A C 1
ATOM 723 O O . ASP A 1 94 ? 4.129 -42.312 -29.391 1 86.56 94 ASP A O 1
ATOM 727 N N . SER A 1 95 ? 2.379 -43.625 -29.688 1 85.25 95 SER A N 1
ATOM 728 C CA . SER A 1 95 ? 1.454 -42.594 -29.266 1 85.25 95 SER A CA 1
ATOM 729 C C . SER A 1 95 ? 1.683 -42.219 -27.812 1 85.25 95 SER A C 1
ATOM 731 O O . SER A 1 95 ? 1.712 -41.031 -27.469 1 85.25 95 SER A O 1
ATOM 733 N N . VAL A 1 96 ? 1.869 -43.188 -26.969 1 85.19 96 VAL A N 1
ATOM 734 C CA . VAL A 1 96 ? 2.139 -42.938 -25.562 1 85.19 96 VAL A CA 1
ATOM 735 C C . VAL A 1 96 ? 3.473 -42.188 -25.406 1 85.19 96 VAL A C 1
ATOM 737 O O . VAL A 1 96 ? 3.59 -41.25 -24.609 1 85.19 96 VAL A O 1
ATOM 740 N N . GLY A 1 97 ? 4.43 -42.656 -26.203 1 85.19 97 GLY A N 1
ATOM 741 C CA . GLY A 1 97 ? 5.723 -42 -26.188 1 85.19 97 GLY A CA 1
ATOM 742 C C . GLY A 1 97 ? 5.645 -40.531 -26.516 1 85.19 97 GLY A C 1
ATOM 743 O O . GLY A 1 97 ? 6.246 -39.688 -25.828 1 85.19 97 GLY A O 1
ATOM 744 N N . GLN A 1 98 ? 4.855 -40.094 -27.469 1 86.06 98 GLN A N 1
ATOM 745 C CA . GLN A 1 98 ? 4.676 -38.688 -27.859 1 86.06 98 GLN A CA 1
ATOM 746 C C . GLN A 1 98 ? 3.951 -37.906 -26.781 1 86.06 98 GLN A C 1
ATOM 748 O O . GLN A 1 98 ? 4.344 -36.781 -26.453 1 86.06 98 GLN A O 1
ATOM 753 N N . ALA A 1 99 ? 2.951 -38.531 -26.234 1 83.62 99 ALA A N 1
ATOM 754 C CA . ALA A 1 99 ? 2.162 -37.875 -25.203 1 83.62 99 ALA A CA 1
ATOM 755 C C . ALA A 1 99 ? 3.002 -37.594 -23.953 1 83.62 99 ALA A C 1
ATOM 757 O O . ALA A 1 99 ? 2.934 -36.531 -23.375 1 83.62 99 ALA A O 1
ATOM 758 N N . ILE A 1 100 ? 3.807 -38.531 -23.594 1 84.69 100 ILE A N 1
ATOM 759 C CA . ILE A 1 100 ? 4.582 -38.406 -22.359 1 84.69 100 ILE A CA 1
ATOM 760 C C . ILE A 1 100 ? 5.703 -37.375 -22.562 1 84.69 100 ILE A C 1
ATOM 762 O O . ILE A 1 100 ? 6.062 -36.656 -21.641 1 84.69 100 ILE A O 1
ATOM 766 N N . THR A 1 101 ? 6.254 -37.344 -23.75 1 85.12 101 THR A N 1
ATOM 767 C CA . THR A 1 101 ? 7.25 -36.312 -24.062 1 85.12 101 THR A CA 1
ATOM 768 C C . THR A 1 101 ? 6.648 -34.938 -23.953 1 85.12 101 THR A C 1
ATOM 770 O O . THR A 1 101 ? 7.281 -34.031 -23.406 1 85.12 101 THR A O 1
ATOM 773 N N . ALA A 1 102 ? 5.426 -34.781 -24.391 1 83.44 102 ALA A N 1
ATOM 774 C CA . ALA A 1 102 ? 4.727 -33.5 -24.297 1 83.44 102 ALA A CA 1
ATOM 775 C C . ALA A 1 102 ? 4.48 -33.125 -22.828 1 83.44 102 ALA A C 1
ATOM 777 O O . ALA A 1 102 ? 4.66 -31.984 -22.438 1 83.44 102 ALA A O 1
ATOM 778 N N . VAL A 1 103 ? 4.117 -34.062 -22.016 1 82.94 103 VAL A N 1
ATOM 779 C CA . VAL A 1 103 ? 3.869 -33.844 -20.594 1 82.94 103 VAL A CA 1
ATOM 780 C C . VAL A 1 103 ? 5.16 -33.406 -19.906 1 82.94 103 VAL A C 1
ATOM 782 O O . VAL A 1 103 ? 5.164 -32.469 -19.109 1 82.94 103 VAL A O 1
ATOM 785 N N . ALA A 1 104 ? 6.23 -34.125 -20.266 1 83.69 104 ALA A N 1
ATOM 786 C CA . ALA A 1 104 ? 7.527 -33.781 -19.672 1 83.69 104 ALA A CA 1
ATOM 787 C C . ALA A 1 104 ? 7.949 -32.375 -20.031 1 83.69 104 ALA A C 1
ATOM 789 O O . ALA A 1 104 ? 8.43 -31.609 -19.188 1 83.69 104 ALA A O 1
ATOM 790 N N . THR A 1 105 ? 7.785 -31.953 -21.25 1 85.88 105 THR A N 1
ATOM 791 C CA . THR A 1 105 ? 8.109 -30.609 -21.719 1 85.88 105 THR A CA 1
ATOM 792 C C . THR A 1 105 ? 7.25 -29.562 -21 1 85.88 105 THR A C 1
ATOM 794 O O . THR A 1 105 ? 7.758 -28.547 -20.547 1 85.88 105 THR A O 1
ATOM 797 N N . SER A 1 106 ? 5.98 -29.891 -20.906 1 83 106 SER A N 1
ATOM 798 C CA . SER A 1 106 ? 5.055 -29 -20.219 1 83 106 SER A CA 1
ATOM 799 C C . SER A 1 106 ? 5.426 -28.844 -18.75 1 83 106 SER A C 1
ATOM 801 O O . SER A 1 106 ? 5.352 -27.734 -18.203 1 83 106 SER A O 1
ATOM 803 N N . ALA A 1 107 ? 5.801 -29.906 -18.125 1 82.69 107 ALA A N 1
ATOM 804 C CA . ALA A 1 107 ? 6.207 -29.859 -16.719 1 82.69 107 ALA A CA 1
ATOM 805 C C . ALA A 1 107 ? 7.441 -28.984 -16.531 1 82.69 107 ALA A C 1
ATOM 807 O O . ALA A 1 107 ? 7.535 -28.234 -15.555 1 82.69 107 ALA A O 1
ATOM 808 N N . ASN A 1 108 ? 8.336 -29.016 -17.453 1 84.69 108 ASN A N 1
ATOM 809 C CA . ASN A 1 108 ? 9.531 -28.188 -17.406 1 84.69 108 ASN A CA 1
ATOM 810 C C . ASN A 1 108 ? 9.203 -26.703 -17.594 1 84.69 108 ASN A C 1
ATOM 812 O O . ASN A 1 108 ? 9.75 -25.859 -16.906 1 84.69 108 ASN A O 1
ATOM 816 N N . GLU A 1 109 ? 8.336 -26.453 -18.5 1 84.31 109 GLU A N 1
ATOM 817 C CA . GLU A 1 109 ? 7.883 -25.078 -18.703 1 84.31 109 GLU A CA 1
ATOM 818 C C . GLU A 1 109 ? 7.148 -24.547 -17.484 1 84.31 109 GLU A C 1
ATOM 820 O O . GLU A 1 109 ? 7.336 -23.391 -17.094 1 84.31 109 GLU A O 1
ATOM 825 N N . GLN A 1 110 ? 6.418 -25.391 -16.906 1 84 110 GLN A N 1
ATOM 826 C CA . GLN A 1 110 ? 5.68 -25.016 -15.703 1 84 110 GLN A CA 1
ATOM 827 C C . GLN A 1 110 ? 6.629 -24.688 -14.555 1 84 110 GLN A C 1
ATOM 829 O O . GLN A 1 110 ? 6.406 -23.734 -13.805 1 84 110 GLN A O 1
ATOM 834 N N . ALA A 1 111 ? 7.633 -25.484 -14.43 1 85 111 ALA A N 1
ATOM 835 C CA . ALA A 1 111 ? 8.633 -25.25 -13.391 1 85 111 ALA A CA 1
ATOM 836 C C . ALA A 1 111 ? 9.266 -23.875 -13.555 1 85 111 ALA A C 1
ATOM 838 O O . ALA A 1 111 ? 9.477 -23.156 -12.57 1 85 111 ALA A O 1
ATOM 839 N N . LYS A 1 112 ? 9.531 -23.453 -14.75 1 87.12 112 LYS A N 1
ATOM 840 C CA . LYS A 1 112 ? 10.102 -22.141 -15.031 1 87.12 112 LYS A CA 1
ATOM 841 C C . LYS A 1 112 ? 9.117 -21.031 -14.68 1 87.12 112 LYS A C 1
ATOM 843 O O . LYS A 1 112 ? 9.492 -20.031 -14.07 1 87.12 112 LYS A O 1
ATOM 848 N N . ASP A 1 113 ? 7.867 -21.234 -15.078 1 86.44 113 ASP A N 1
ATOM 849 C CA . ASP A 1 113 ? 6.828 -20.25 -14.773 1 86.44 113 ASP A CA 1
ATOM 850 C C . ASP A 1 113 ? 6.656 -20.094 -13.266 1 86.44 113 ASP A C 1
ATOM 852 O O . ASP A 1 113 ? 6.441 -18.984 -12.773 1 86.44 113 ASP A O 1
ATOM 856 N N . ILE A 1 114 ? 6.762 -21.172 -12.57 1 87.5 114 ILE A N 1
ATOM 857 C CA . ILE A 1 114 ? 6.625 -21.156 -11.117 1 87.5 114 ILE A CA 1
ATOM 858 C C . ILE A 1 114 ? 7.785 -20.375 -10.5 1 87.5 114 ILE A C 1
ATOM 860 O O . ILE A 1 114 ? 7.586 -19.578 -9.586 1 87.5 114 ILE A O 1
ATOM 864 N N . ASP A 1 115 ? 8.953 -20.641 -11 1 88.12 115 ASP A N 1
ATOM 865 C CA . ASP A 1 115 ? 10.125 -19.922 -10.508 1 88.12 115 ASP A CA 1
ATOM 866 C C . ASP A 1 115 ? 9.977 -18.422 -10.734 1 88.12 115 ASP A C 1
ATOM 868 O O . ASP A 1 115 ? 10.234 -17.625 -9.828 1 88.12 115 ASP A O 1
ATOM 872 N N . ASP A 1 116 ? 9.539 -18.062 -11.883 1 87.25 116 ASP A N 1
ATOM 873 C CA . ASP A 1 116 ? 9.312 -16.656 -12.203 1 87.25 116 ASP A CA 1
ATOM 874 C C . ASP A 1 116 ? 8.227 -16.062 -11.32 1 87.25 116 ASP A C 1
ATOM 876 O O . ASP A 1 116 ? 8.375 -14.945 -10.82 1 87.25 116 ASP A O 1
ATOM 880 N N . GLY A 1 117 ? 7.195 -16.828 -11.133 1 85.75 117 GLY A N 1
ATOM 881 C CA . GLY A 1 117 ? 6.125 -16.391 -10.258 1 85.75 117 GLY A CA 1
ATOM 882 C C . GLY A 1 117 ? 6.57 -16.203 -8.82 1 85.75 117 GLY A C 1
ATOM 883 O O . GLY A 1 117 ? 6.215 -15.211 -8.172 1 85.75 117 GLY A O 1
ATOM 884 N N . ALA A 1 118 ? 7.379 -17.109 -8.359 1 86.94 118 ALA A N 1
ATOM 885 C CA . ALA A 1 118 ? 7.895 -17.031 -6.992 1 86.94 118 ALA A CA 1
ATOM 886 C C . ALA A 1 118 ? 8.773 -15.805 -6.805 1 86.94 118 ALA A C 1
ATOM 888 O O . ALA A 1 118 ? 8.719 -15.141 -5.766 1 86.94 118 ALA A O 1
ATOM 889 N N . LYS A 1 119 ? 9.562 -15.453 -7.766 1 90.44 119 LYS A N 1
ATOM 890 C CA . LYS A 1 119 ? 10.391 -14.242 -7.734 1 90.44 119 LYS A CA 1
ATOM 891 C C . LYS A 1 119 ? 9.523 -12.992 -7.656 1 90.44 119 LYS A C 1
ATOM 893 O O . LYS A 1 119 ? 9.828 -12.07 -6.895 1 90.44 119 LYS A O 1
ATOM 898 N N . GLU A 1 120 ? 8.5 -13.031 -8.453 1 90.06 120 GLU A N 1
ATOM 899 C CA . GLU A 1 120 ? 7.594 -11.883 -8.445 1 90.06 120 GLU A CA 1
ATOM 900 C C . GLU A 1 120 ? 6.914 -11.734 -7.086 1 90.06 120 GLU A C 1
ATOM 902 O O . GLU A 1 120 ? 6.734 -10.617 -6.594 1 90.06 120 GLU A O 1
ATOM 907 N N . VAL A 1 121 ? 6.559 -12.805 -6.484 1 89.31 121 VAL A N 1
ATOM 908 C CA . VAL A 1 121 ? 5.926 -12.766 -5.172 1 89.31 121 VAL A CA 1
ATOM 909 C C . VAL A 1 121 ? 6.914 -12.227 -4.137 1 89.31 121 VAL A C 1
ATOM 911 O O . VAL A 1 121 ? 6.531 -11.492 -3.227 1 89.31 121 VAL A O 1
ATOM 914 N N . SER A 1 122 ? 8.156 -12.586 -4.277 1 89.19 122 SER A N 1
ATOM 915 C CA . SER A 1 122 ? 9.195 -12.062 -3.395 1 89.19 122 SER A CA 1
ATOM 916 C C . SER A 1 122 ? 9.312 -10.547 -3.527 1 89.19 122 SER A C 1
ATOM 918 O O . SER A 1 122 ? 9.445 -9.836 -2.527 1 89.19 122 SER A O 1
ATOM 920 N N . ILE A 1 123 ? 9.266 -10.055 -4.684 1 88.88 123 ILE A N 1
ATOM 921 C CA . ILE A 1 123 ? 9.305 -8.625 -4.938 1 88.88 123 ILE A CA 1
ATOM 922 C C . ILE A 1 123 ? 8.086 -7.949 -4.316 1 88.88 123 ILE A C 1
ATOM 924 O O . ILE A 1 123 ? 8.195 -6.887 -3.699 1 88.88 123 ILE A O 1
ATOM 928 N N . LEU A 1 124 ? 6.922 -8.57 -4.449 1 88.88 124 LEU A N 1
ATOM 929 C CA . LEU A 1 124 ? 5.707 -8.055 -3.826 1 88.88 124 LEU A CA 1
ATOM 930 C C . LEU A 1 124 ? 5.875 -7.949 -2.312 1 88.88 124 LEU A C 1
ATOM 932 O O . LEU A 1 124 ? 5.457 -6.965 -1.703 1 88.88 124 LEU A O 1
ATOM 936 N N . SER A 1 125 ? 6.512 -8.961 -1.74 1 91.5 125 SER A N 1
ATOM 937 C CA . SER A 1 125 ? 6.762 -8.969 -0.302 1 91.5 125 SER A CA 1
ATOM 938 C C . SER A 1 125 ? 7.617 -7.781 0.117 1 91.5 125 SER A C 1
ATOM 940 O O . SER A 1 125 ? 7.324 -7.121 1.117 1 91.5 125 SER A O 1
ATOM 942 N N . GLU A 1 126 ? 8.609 -7.488 -0.631 1 92.31 126 GLU A N 1
ATOM 943 C CA . GLU A 1 126 ? 9.5 -6.371 -0.342 1 92.31 126 GLU A CA 1
ATOM 944 C C . GLU A 1 126 ? 8.766 -5.039 -0.442 1 92.31 126 GLU A C 1
ATOM 946 O O . GLU A 1 126 ? 8.945 -4.16 0.405 1 92.31 126 GLU A O 1
ATOM 951 N N . GLU A 1 127 ? 7.961 -4.957 -1.471 1 92.06 127 GLU A N 1
ATOM 952 C CA . GLU A 1 127 ? 7.215 -3.715 -1.666 1 92.06 127 GLU A CA 1
ATOM 953 C C . GLU A 1 127 ? 6.172 -3.518 -0.568 1 92.06 127 GLU A C 1
ATOM 955 O O . GLU A 1 127 ? 5.934 -2.391 -0.13 1 92.06 127 GLU A O 1
ATOM 960 N N . ILE A 1 128 ? 5.551 -4.559 -0.145 1 92.44 128 ILE A N 1
ATOM 961 C CA . ILE A 1 128 ? 4.574 -4.488 0.937 1 92.44 128 ILE A CA 1
ATOM 962 C C . ILE A 1 128 ? 5.254 -4.012 2.217 1 92.44 128 ILE A C 1
ATOM 964 O O . ILE A 1 128 ? 4.715 -3.17 2.939 1 92.44 128 ILE A O 1
ATOM 968 N N . GLU A 1 129 ? 6.445 -4.492 2.473 1 92.69 129 GLU A N 1
ATOM 969 C CA . GLU A 1 129 ? 7.199 -4.059 3.645 1 92.69 129 GLU A CA 1
ATOM 970 C C . GLU A 1 129 ? 7.586 -2.588 3.541 1 92.69 129 GLU A C 1
ATOM 972 O O . GLU A 1 129 ? 7.535 -1.855 4.531 1 92.69 129 GLU A O 1
ATOM 977 N N . ALA A 1 130 ? 7.941 -2.168 2.404 1 92.56 130 ALA A N 1
ATOM 978 C CA . ALA A 1 130 ? 8.281 -0.765 2.178 1 92.56 130 ALA A CA 1
ATOM 979 C C . ALA A 1 130 ? 7.078 0.137 2.449 1 92.56 130 ALA A C 1
ATOM 981 O O . ALA A 1 130 ? 7.207 1.169 3.113 1 92.56 130 ALA A O 1
ATOM 982 N N . ILE A 1 131 ? 5.945 -0.274 1.961 1 92.5 131 ILE A N 1
ATOM 983 C CA . ILE A 1 131 ? 4.727 0.497 2.188 1 92.5 131 ILE A CA 1
ATOM 984 C C . ILE A 1 131 ? 4.402 0.522 3.68 1 92.5 131 ILE A C 1
ATOM 986 O O . ILE A 1 131 ? 3.992 1.555 4.215 1 92.5 131 ILE A O 1
ATOM 990 N N . SER A 1 132 ? 4.578 -0.614 4.324 1 93.75 132 SER A N 1
ATOM 991 C CA . SER A 1 132 ? 4.344 -0.693 5.762 1 93.75 132 SER A CA 1
ATOM 992 C C . SER A 1 132 ? 5.199 0.319 6.52 1 93.75 132 SER A C 1
ATOM 994 O O . SER A 1 132 ? 4.699 1.03 7.391 1 93.75 132 SER A O 1
ATOM 996 N N . ASP A 1 133 ? 6.445 0.466 6.18 1 93.44 133 ASP A N 1
ATOM 997 C CA . ASP A 1 133 ? 7.367 1.41 6.805 1 93.44 133 ASP A CA 1
ATOM 998 C C . ASP A 1 133 ? 6.938 2.852 6.543 1 93.44 133 ASP A C 1
ATOM 1000 O O . ASP A 1 133 ? 6.961 3.686 7.449 1 93.44 133 ASP A O 1
ATOM 1004 N N . GLN A 1 134 ? 6.539 3.09 5.348 1 91.06 134 GLN A N 1
ATOM 1005 C CA . GLN A 1 134 ? 6.102 4.43 4.973 1 91.06 134 GLN A CA 1
ATOM 1006 C C . GLN A 1 134 ? 4.848 4.832 5.742 1 91.06 134 GLN A C 1
ATOM 1008 O O . GLN A 1 134 ? 4.73 5.973 6.199 1 91.06 134 GLN A O 1
ATOM 1013 N N . ILE A 1 135 ? 3.965 3.896 5.895 1 91.38 135 ILE A N 1
ATOM 1014 C CA . ILE A 1 135 ? 2.719 4.141 6.613 1 91.38 135 ILE A CA 1
ATOM 1015 C C . ILE A 1 135 ? 3.016 4.402 8.086 1 91.38 135 ILE A C 1
ATOM 1017 O O . ILE A 1 135 ? 2.436 5.305 8.695 1 91.38 135 ILE A O 1
ATOM 1021 N N . TYR A 1 136 ? 3.934 3.676 8.641 1 91.56 136 TYR A N 1
ATOM 1022 C CA . TYR A 1 136 ? 4.312 3.867 10.031 1 91.56 136 TYR A CA 1
ATOM 1023 C C . TYR A 1 136 ? 4.922 5.246 10.25 1 91.56 136 TYR A C 1
ATOM 1025 O O . TYR A 1 136 ? 4.551 5.957 11.188 1 91.56 136 TYR A O 1
ATOM 1033 N N . GLN A 1 137 ? 5.766 5.703 9.383 1 92.19 137 GLN A N 1
ATOM 1034 C CA . GLN A 1 137 ? 6.391 7.016 9.477 1 92.19 137 GLN A CA 1
ATOM 1035 C C . GLN A 1 137 ? 5.359 8.133 9.305 1 92.19 137 GLN A C 1
ATOM 1037 O O . GLN A 1 137 ? 5.414 9.141 10.008 1 92.19 137 GLN A O 1
ATOM 1042 N N . SER A 1 138 ? 4.445 7.906 8.406 1 91.88 138 SER A N 1
ATOM 1043 C CA . SER A 1 138 ? 3.377 8.883 8.195 1 91.88 138 SER A CA 1
ATOM 1044 C C . SER A 1 138 ? 2.498 9.008 9.438 1 91.88 138 SER A C 1
ATOM 1046 O O . SER A 1 138 ? 2.074 10.109 9.789 1 91.88 138 SER A O 1
ATOM 1048 N N . LYS A 1 139 ? 2.242 7.84 10.07 1 92.62 139 LYS A N 1
ATOM 1049 C CA . LYS A 1 139 ? 1.447 7.848 11.297 1 92.62 139 LYS A CA 1
ATOM 1050 C C . LYS A 1 139 ? 2.15 8.625 12.398 1 92.62 139 LYS A C 1
ATOM 1052 O O . LYS A 1 139 ? 1.535 9.461 13.07 1 92.62 139 LYS A O 1
ATOM 1057 N N . GLU A 1 140 ? 3.459 8.492 12.57 1 94.06 140 GLU A N 1
ATOM 1058 C CA . GLU A 1 140 ? 4.25 9.203 13.562 1 94.06 140 GLU A CA 1
ATOM 1059 C C . GLU A 1 140 ? 4.27 10.703 13.289 1 94.06 140 GLU A C 1
ATOM 1061 O O . GLU A 1 140 ? 4.074 11.516 14.195 1 94.06 140 GLU A O 1
ATOM 1066 N N . GLU A 1 141 ? 4.449 10.992 12.031 1 93.5 141 GLU A N 1
ATOM 1067 C CA . GLU A 1 141 ? 4.492 12.406 11.648 1 93.5 141 GLU A CA 1
ATOM 1068 C C . GLU A 1 141 ? 3.135 13.07 11.852 1 93.5 141 GLU A C 1
ATOM 1070 O O . GLU A 1 141 ? 3.062 14.219 12.281 1 93.5 141 GLU A O 1
ATOM 1075 N N . SER A 1 142 ? 2.068 12.359 11.547 1 93 142 SER A N 1
ATOM 1076 C CA . SER A 1 142 ? 0.724 12.891 11.75 1 93 142 SER A CA 1
ATOM 1077 C C . SER A 1 142 ? 0.446 13.156 13.227 1 93 142 SER A C 1
ATOM 1079 O O . SER A 1 142 ? -0.159 14.172 13.57 1 93 142 SER A O 1
ATOM 1081 N N . GLN A 1 143 ? 0.904 12.289 14.094 1 92.06 143 GLN A N 1
ATOM 1082 C CA . GLN A 1 143 ? 0.751 12.477 15.531 1 92.06 143 GLN A CA 1
ATOM 1083 C C . GLN A 1 143 ? 1.539 13.695 16.016 1 92.06 143 GLN A C 1
ATOM 1085 O O . GLN A 1 143 ? 1.049 14.469 16.844 1 92.06 143 GLN A O 1
ATOM 1090 N N . PHE A 1 144 ? 2.67 13.891 15.422 1 94.81 144 PHE A N 1
ATOM 1091 C CA . PHE A 1 144 ? 3.496 15.047 15.75 1 94.81 144 PHE A CA 1
ATOM 1092 C C . PHE A 1 144 ? 2.795 16.344 15.344 1 94.81 144 PHE A C 1
ATOM 1094 O O . PHE A 1 144 ? 2.715 17.281 16.141 1 94.81 144 PHE A O 1
ATOM 1101 N N . ILE A 1 145 ? 2.254 16.359 14.188 1 93.12 145 ILE A N 1
ATOM 1102 C CA . ILE A 1 145 ? 1.557 17.547 13.703 1 93.12 145 ILE A CA 1
ATOM 1103 C C . ILE A 1 145 ? 0.347 17.828 14.586 1 93.12 145 ILE A C 1
ATOM 1105 O O . ILE A 1 145 ? 0.056 18.984 14.891 1 93.12 145 ILE A O 1
ATOM 1109 N N . HIS A 1 146 ? -0.344 16.75 15.016 1 92.19 146 HIS A N 1
ATOM 1110 C CA . HIS A 1 146 ? -1.493 16.906 15.906 1 92.19 146 HIS A CA 1
ATOM 1111 C C . HIS A 1 146 ? -1.094 17.578 17.219 1 92.19 146 HIS A C 1
ATOM 1113 O O . HIS A 1 146 ? -1.749 18.516 17.656 1 92.19 146 HIS A O 1
ATOM 1119 N N . GLU A 1 147 ? 0.029 17.172 17.781 1 94.06 147 GLU A N 1
ATOM 1120 C CA . GLU A 1 147 ? 0.508 17.734 19.047 1 94.06 147 GLU A CA 1
ATOM 1121 C C . GLU A 1 147 ? 0.932 19.188 18.875 1 94.06 147 GLU A C 1
ATOM 1123 O O . GLU A 1 147 ? 0.613 20.031 19.719 1 94.06 147 GLU A O 1
ATOM 1128 N N . VAL A 1 148 ? 1.62 19.406 17.766 1 94.12 148 VAL A N 1
ATOM 1129 C CA . VAL A 1 148 ? 2.082 20.766 17.484 1 94.12 148 VAL A CA 1
ATOM 1130 C C . VAL A 1 148 ? 0.883 21.672 17.234 1 94.12 148 VAL A C 1
ATOM 1132 O O . VAL A 1 148 ? 0.873 22.828 17.688 1 94.12 148 VAL A O 1
ATOM 1135 N N . ASN A 1 149 ? -0.12 21.156 16.578 1 93.88 149 ASN A N 1
ATOM 1136 C CA . ASN A 1 149 ? -1.339 21.906 16.312 1 93.88 149 ASN A CA 1
ATOM 1137 C C . ASN A 1 149 ? -2.064 22.297 17.594 1 93.88 149 ASN A C 1
ATOM 1139 O O . ASN A 1 149 ? -2.588 23.406 17.719 1 93.88 149 ASN A O 1
ATOM 1143 N N . ILE A 1 150 ? -2.1 21.422 18.625 1 93.75 150 ILE A N 1
ATOM 1144 C CA . ILE A 1 150 ? -2.721 21.688 19.922 1 93.75 150 ILE A CA 1
ATOM 1145 C C . ILE A 1 150 ? -2.004 22.859 20.594 1 93.75 150 ILE A C 1
ATOM 1147 O O . ILE A 1 150 ? -2.646 23.75 21.141 1 93.75 150 ILE A O 1
ATOM 1151 N N . LYS A 1 151 ? -0.708 22.859 20.484 1 94.19 151 LYS A N 1
ATOM 1152 C CA . LYS A 1 151 ? 0.08 23.953 21.031 1 94.19 151 LYS A CA 1
ATOM 1153 C C . LYS A 1 151 ? -0.238 25.266 20.328 1 94.19 151 LYS A C 1
ATOM 1155 O O . LYS A 1 151 ? -0.264 26.328 20.953 1 94.19 151 LYS A O 1
ATOM 1160 N N . GLY A 1 152 ? -0.462 25.109 19 1 93 152 GLY A N 1
ATOM 1161 C CA . GLY A 1 152 ? -0.851 26.297 18.234 1 93 152 GLY A CA 1
ATOM 1162 C C . GLY A 1 152 ? -2.174 26.875 18.688 1 93 152 GLY A C 1
ATOM 1163 O O . GLY A 1 152 ? -2.287 28.094 18.875 1 93 152 GLY A O 1
ATOM 1164 N N . LEU A 1 153 ? -3.158 26.062 18.984 1 93.75 153 LEU A N 1
ATOM 1165 C CA . LEU A 1 153 ? -4.465 26.516 19.453 1 93.75 153 LEU A CA 1
ATOM 1166 C C . LEU A 1 153 ? -4.352 27.156 20.828 1 93.75 153 LEU A C 1
ATOM 1168 O O . LEU A 1 153 ? -5.004 28.156 21.109 1 93.75 153 LEU A O 1
ATOM 1172 N N . GLU A 1 154 ? -3.465 26.609 21.656 1 94.44 154 GLU A N 1
ATOM 1173 C CA . GLU A 1 154 ? -3.225 27.188 22.984 1 94.44 154 GLU A CA 1
ATOM 1174 C C . GLU A 1 154 ? -2.605 28.578 22.875 1 94.44 154 GLU A C 1
ATOM 1176 O O . GLU A 1 154 ? -2.986 29.484 23.609 1 94.44 154 GLU A O 1
ATOM 1181 N N . ALA A 1 155 ? -1.67 28.672 21.938 1 93.38 155 ALA A N 1
ATOM 1182 C CA . ALA A 1 155 ? -1.042 29.969 21.703 1 93.38 155 ALA A CA 1
ATOM 1183 C C . ALA A 1 155 ? -2.068 31 21.266 1 93.38 155 ALA A C 1
ATOM 1185 O O . ALA A 1 155 ? -2.031 32.156 21.703 1 93.38 155 ALA A O 1
ATOM 1186 N N . MET A 1 156 ? -3.012 30.562 20.453 1 94 156 MET A N 1
ATOM 1187 C CA . MET A 1 156 ? -4.047 31.484 19.969 1 94 156 MET A CA 1
ATOM 1188 C C . MET A 1 156 ? -4.992 31.875 21.109 1 94 156 MET A C 1
ATOM 1190 O O . MET A 1 156 ? -5.418 33.031 21.188 1 94 156 MET A O 1
ATOM 1194 N N . ASN A 1 157 ? -5.316 30.969 22.016 1 94.5 157 ASN A N 1
ATOM 1195 C CA . ASN A 1 157 ? -6.141 31.281 23.172 1 94.5 157 ASN A CA 1
ATOM 1196 C C . ASN A 1 157 ? -5.461 32.281 24.094 1 94.5 157 ASN A C 1
ATOM 1198 O O . ASN A 1 157 ? -6.109 33.219 24.578 1 94.5 157 ASN A O 1
ATOM 1202 N N . HIS A 1 158 ? -4.184 32.094 24.203 1 94.19 158 HIS A N 1
ATOM 1203 C CA . HIS A 1 158 ? -3.41 33.031 25 1 94.19 158 HIS A CA 1
ATOM 1204 C C . HIS A 1 158 ? -3.428 34.438 24.375 1 94.19 158 HIS A C 1
ATOM 1206 O O . HIS A 1 158 ? -3.625 35.438 25.078 1 94.19 158 HIS A O 1
ATOM 1212 N N . LEU A 1 159 ? -3.295 34.469 23.078 1 93.31 159 LEU A N 1
ATOM 1213 C CA . LEU A 1 159 ? -3.305 35.75 22.359 1 93.31 159 LEU A CA 1
ATOM 1214 C C . LEU A 1 159 ? -4.668 36.406 22.469 1 93.31 159 LEU A C 1
ATOM 1216 O O . LEU A 1 159 ? -4.754 37.625 22.641 1 93.31 159 LEU A O 1
ATOM 1220 N N . GLU A 1 160 ? -5.703 35.656 22.375 1 94 160 GLU A N 1
ATOM 1221 C CA . GLU A 1 160 ? -7.051 36.188 22.516 1 94 160 GLU A CA 1
ATOM 1222 C C . GLU A 1 160 ? -7.258 36.812 23.891 1 94 160 GLU A C 1
ATOM 1224 O O . GLU A 1 160 ? -7.82 37.906 24 1 94 160 GLU A O 1
ATOM 1229 N N . SER A 1 161 ? -6.766 36.125 24.922 1 94.69 161 SER A N 1
ATOM 1230 C CA . SER A 1 161 ? -6.855 36.656 26.281 1 94.69 161 SER A CA 1
ATOM 1231 C C . SER A 1 161 ? -6.078 37.938 26.438 1 94.69 161 SER A C 1
ATOM 1233 O O . SER A 1 161 ? -6.574 38.906 27.031 1 94.69 161 SER A O 1
ATOM 1235 N N . LYS A 1 162 ? -4.91 37.906 25.828 1 91.75 162 LYS A N 1
ATOM 1236 C CA . LYS A 1 162 ? -4.07 39.094 25.922 1 91.75 162 LYS A CA 1
ATOM 1237 C C . LYS A 1 162 ? -4.68 40.281 25.141 1 91.75 162 LYS A C 1
ATOM 1239 O O . LYS A 1 162 ? -4.562 41.438 25.562 1 91.75 162 LYS A O 1
ATOM 1244 N N . ASN A 1 163 ? -5.352 40 24.062 1 90.75 163 ASN A N 1
ATOM 1245 C CA . ASN A 1 163 ? -6.082 41.031 23.328 1 90.75 163 ASN A CA 1
ATOM 1246 C C . ASN A 1 163 ? -7.195 41.625 24.188 1 90.75 163 ASN A C 1
ATOM 1248 O O . ASN A 1 163 ? -7.402 42.844 24.172 1 90.75 163 ASN A O 1
ATOM 1252 N N . GLY A 1 164 ? -7.895 40.781 24.922 1 92.06 164 GLY A N 1
ATOM 1253 C CA . GLY A 1 164 ? -8.914 41.25 25.844 1 92.06 164 GLY A CA 1
ATOM 1254 C C . GLY A 1 164 ? -8.359 42.188 26.906 1 92.06 164 GLY A C 1
ATOM 1255 O O . GLY A 1 164 ? -8.922 43.25 27.188 1 92.06 164 GLY A O 1
ATOM 1256 N N . GLU A 1 165 ? -7.207 41.844 27.453 1 91.88 165 GLU A N 1
ATOM 1257 C CA . GLU A 1 165 ? -6.547 42.688 28.469 1 91.88 165 GLU A CA 1
ATOM 1258 C C . GLU A 1 165 ? -6.109 44 27.875 1 91.88 165 GLU A C 1
ATOM 1260 O O . GLU A 1 165 ? -6.27 45.062 28.5 1 91.88 165 GLU A O 1
ATOM 1265 N N . SER A 1 166 ? -5.578 43.938 26.688 1 89.38 166 SER A N 1
ATOM 1266 C CA . SER A 1 166 ? -5.141 45.125 26 1 89.38 166 SER A CA 1
ATOM 1267 C C . SER A 1 166 ? -6.305 46.094 25.766 1 89.38 166 SER A C 1
ATOM 1269 O O . SER A 1 166 ? -6.172 47.312 25.953 1 89.38 166 SER A O 1
ATOM 1271 N N . ASN A 1 167 ? -7.441 45.562 25.391 1 90.44 167 ASN A N 1
ATOM 1272 C CA . ASN A 1 167 ? -8.633 46.375 25.141 1 90.44 167 ASN A CA 1
ATOM 1273 C C . ASN A 1 167 ? -9.133 47.031 26.422 1 90.44 167 ASN A C 1
ATOM 1275 O O . ASN A 1 167 ? -9.578 48.188 26.391 1 90.44 167 ASN A O 1
ATOM 1279 N N . LYS A 1 168 ? -9.031 46.344 27.547 1 92.19 168 LYS A N 1
ATOM 1280 C CA . LYS A 1 168 ? -9.438 46.906 28.828 1 92.19 168 LYS A CA 1
ATOM 1281 C C . LYS A 1 168 ? -8.539 48.094 29.219 1 92.19 168 LYS A C 1
ATOM 1283 O O . LYS A 1 168 ? -9.023 49.125 29.641 1 92.19 168 LYS A O 1
ATOM 1288 N N . VAL A 1 169 ? -7.262 47.844 28.984 1 89.12 169 VAL A N 1
ATOM 1289 C CA . VAL A 1 169 ? -6.301 48.875 29.312 1 89.12 169 VAL A CA 1
ATOM 1290 C C . VAL A 1 169 ? -6.531 50.094 28.406 1 89.12 169 VAL A C 1
ATOM 1292 O O . VAL A 1 169 ? -6.465 51.25 28.875 1 89.12 169 VAL A O 1
ATOM 1295 N N . ARG A 1 170 ? -6.812 49.844 27.188 1 88.38 170 ARG A N 1
ATOM 1296 C CA . ARG A 1 170 ? -7.09 50.938 26.25 1 88.38 170 ARG A CA 1
ATOM 1297 C C . ARG A 1 170 ? -8.289 51.75 26.688 1 88.38 170 ARG A C 1
ATOM 1299 O O . ARG A 1 170 ? -8.25 53 26.672 1 88.38 170 ARG A O 1
ATOM 1306 N N . LYS A 1 171 ? -9.352 51.125 27.141 1 91.75 171 LYS A N 1
ATOM 1307 C CA . LYS A 1 171 ? -10.555 51.812 27.594 1 91.75 171 LYS A CA 1
ATOM 1308 C C . LYS A 1 171 ? -10.266 52.656 28.828 1 91.75 171 LYS A C 1
ATOM 1310 O O . LYS A 1 171 ? -10.766 53.781 28.953 1 91.75 171 LYS A O 1
ATOM 1315 N N . ASP A 1 172 ? -9.406 52.125 29.656 1 90.75 172 ASP A N 1
ATOM 1316 C CA . ASP A 1 172 ? -9.023 52.875 30.859 1 90.75 172 ASP A CA 1
ATOM 1317 C C . ASP A 1 172 ? -8.273 54.156 30.5 1 90.75 172 ASP A C 1
ATOM 1319 O O . ASP A 1 172 ? -8.57 55.219 31.031 1 90.75 172 ASP A O 1
ATOM 1323 N N . ILE A 1 173 ? -7.383 54 29.594 1 88.19 173 ILE A N 1
ATOM 1324 C CA . ILE A 1 173 ? -6.59 55.156 29.172 1 88.19 173 ILE A CA 1
ATOM 1325 C C . ILE A 1 173 ? -7.484 56.188 28.469 1 88.19 173 ILE A C 1
ATOM 1327 O O . ILE A 1 173 ? -7.344 57.406 28.688 1 88.19 173 ILE A O 1
ATOM 1331 N N . GLU A 1 174 ? -8.383 55.719 27.672 1 89.81 174 GLU A N 1
ATOM 1332 C CA . GLU A 1 174 ? -9.328 56.594 26.984 1 89.81 174 GLU A CA 1
ATOM 1333 C C . GLU A 1 174 ? -10.141 57.406 27.984 1 89.81 174 GLU A C 1
ATOM 1335 O O . GLU A 1 174 ? -10.32 58.594 27.797 1 89.81 174 GLU A O 1
ATOM 1340 N N . ASN A 1 175 ? -10.555 56.844 29.062 1 92.38 175 ASN A N 1
ATOM 1341 C CA . ASN A 1 175 ? -11.312 57.531 30.109 1 92.38 175 ASN A CA 1
ATOM 1342 C C . ASN A 1 175 ? -10.469 58.562 30.828 1 92.38 175 ASN A C 1
ATOM 1344 O O . ASN A 1 175 ? -10.945 59.656 31.125 1 92.38 175 ASN A O 1
ATOM 1348 N N . ILE A 1 176 ? -9.242 58.156 31.047 1 90.25 176 ILE A N 1
ATOM 1349 C CA . ILE A 1 176 ? -8.336 59.062 31.734 1 90.25 176 ILE A CA 1
ATOM 1350 C C . ILE A 1 176 ? -8.094 60.312 30.875 1 90.25 176 ILE A C 1
ATOM 1352 O O . ILE A 1 176 ? -8.156 61.438 31.375 1 90.25 176 ILE A O 1
ATOM 1356 N N . VAL A 1 177 ? -7.953 60.125 29.609 1 89.75 177 VAL A N 1
ATOM 1357 C CA . VAL A 1 177 ? -7.691 61.219 28.688 1 89.75 177 VAL A CA 1
ATOM 1358 C C . VAL A 1 177 ? -8.914 62.125 28.594 1 89.75 177 VAL A C 1
ATOM 1360 O O . VAL A 1 177 ? -8.781 63.344 28.547 1 89.75 177 VAL A O 1
ATOM 1363 N N . GLU A 1 178 ? -10.086 61.594 28.641 1 91.81 178 GLU A N 1
ATOM 1364 C CA . GLU A 1 178 ? -11.32 62.375 28.609 1 91.81 178 GLU A CA 1
ATOM 1365 C C . GLU A 1 178 ? -11.477 63.219 29.859 1 91.81 178 GLU A C 1
ATOM 1367 O O . GLU A 1 178 ? -11.844 64.375 29.797 1 91.81 178 GLU A O 1
ATOM 1372 N N . GLN A 1 179 ? -11.148 62.656 30.984 1 92.75 179 GLN A N 1
ATOM 1373 C CA . GLN A 1 179 ? -11.227 63.375 32.25 1 92.75 179 GLN A CA 1
ATOM 1374 C C . GLN A 1 179 ? -10.203 64.5 32.281 1 92.75 179 GLN A C 1
ATOM 1376 O O . GLN A 1 179 ? -10.508 65.625 32.781 1 92.75 179 GLN A O 1
ATOM 1381 N N . LEU A 1 180 ? -9.07 64.188 31.766 1 90.75 180 LEU A N 1
ATOM 1382 C CA . LEU A 1 180 ? -8.023 65.25 31.719 1 90.75 180 LEU A CA 1
ATOM 1383 C C . LEU A 1 180 ? -8.445 66.438 30.859 1 90.75 180 LEU A C 1
ATOM 1385 O O . LEU A 1 180 ? -8.211 67.562 31.234 1 90.75 180 LEU A O 1
ATOM 1389 N N . ASN A 1 181 ? -9.047 66.125 29.781 1 91.31 181 ASN A N 1
ATOM 1390 C CA . ASN A 1 181 ? -9.539 67.188 28.906 1 91.31 181 ASN A CA 1
ATOM 1391 C C . ASN A 1 181 ? -10.523 68.062 29.625 1 91.31 181 ASN A C 1
ATOM 1393 O O . ASN A 1 181 ? -10.453 69.312 29.5 1 91.31 181 ASN A O 1
ATOM 1397 N N . GLN A 1 182 ? -11.406 67.562 30.422 1 94.81 182 GLN A N 1
ATOM 1398 C CA . GLN A 1 182 ? -12.406 68.312 31.156 1 94.81 182 GLN A CA 1
ATOM 1399 C C . GLN A 1 182 ? -11.758 69.188 32.25 1 94.81 182 GLN A C 1
ATOM 1401 O O . GLN A 1 182 ? -12.094 70.312 32.438 1 94.81 182 GLN A O 1
ATOM 1406 N N . LYS A 1 183 ? -10.82 68.562 32.906 1 95.06 183 LYS A N 1
ATOM 1407 C CA . LYS A 1 183 ? -10.148 69.25 34 1 95.06 183 LYS A CA 1
ATOM 1408 C C . LYS A 1 183 ? -9.305 70.438 33.469 1 95.06 183 LYS A C 1
ATOM 1410 O O . LYS A 1 183 ? -9.242 71.5 34.125 1 95.06 183 LYS A O 1
ATOM 1415 N N . ILE A 1 184 ? -8.766 70.188 32.344 1 94 184 ILE A N 1
ATOM 1416 C CA . ILE A 1 184 ? -7.934 71.25 31.75 1 94 184 ILE A CA 1
ATOM 1417 C C . ILE A 1 184 ? -8.805 72.375 31.312 1 94 184 ILE A C 1
ATOM 1419 O O . ILE A 1 184 ? -8.414 73.562 31.469 1 94 184 ILE A O 1
ATOM 1423 N N . LYS A 1 185 ? -9.945 72.188 30.875 1 95.12 185 LYS A N 1
ATOM 1424 C CA . LYS A 1 185 ? -10.883 73.25 30.516 1 95.12 185 LYS A CA 1
ATOM 1425 C C . LYS A 1 185 ? -11.32 74 31.75 1 95.12 185 LYS A C 1
ATOM 1427 O O . LYS A 1 185 ? -11.469 75.25 31.688 1 95.12 185 LYS A O 1
ATOM 1432 N N . GLU A 1 186 ? -11.43 73.312 32.781 1 96.44 186 GLU A N 1
ATOM 1433 C CA . GLU A 1 186 ? -11.781 74 34.031 1 96.44 186 GLU A CA 1
ATOM 1434 C C . GLU A 1 186 ? -10.664 74.938 34.5 1 96.44 186 GLU A C 1
ATOM 1436 O O . GLU A 1 186 ? -10.922 76.062 34.938 1 96.44 186 GLU A O 1
ATOM 1441 N N . ILE A 1 187 ? -9.516 74.438 34.344 1 96.19 187 ILE A N 1
ATOM 1442 C CA . ILE A 1 187 ? -8.375 75.25 34.719 1 96.19 187 ILE A CA 1
ATOM 1443 C C . ILE A 1 187 ? -8.305 76.5 33.844 1 96.19 187 ILE A C 1
ATOM 1445 O O . ILE A 1 187 ? -8.055 77.562 34.344 1 96.19 187 ILE A O 1
ATOM 1449 N N . ASP A 1 188 ? -8.523 76.312 32.625 1 95.44 188 ASP A N 1
ATOM 1450 C CA . ASP A 1 188 ? -8.508 77.375 31.688 1 95.44 188 ASP A CA 1
ATOM 1451 C C . ASP A 1 188 ? -9.5 78.5 32.094 1 95.44 188 ASP A C 1
ATOM 1453 O O . ASP A 1 188 ? -9.164 79.688 32.094 1 95.44 188 ASP A O 1
ATOM 1457 N N . SER A 1 189 ? -10.656 78.125 32.531 1 97.19 189 SER A N 1
ATOM 1458 C CA . SER A 1 189 ? -11.695 79.062 32.938 1 97.19 189 SER A CA 1
ATOM 1459 C C . SER A 1 189 ? -11.305 79.75 34.219 1 97.19 189 SER A C 1
ATOM 1461 O O . SER A 1 189 ? -11.555 81 34.344 1 97.19 189 SER A O 1
ATOM 1463 N N . ILE A 1 190 ? -10.734 79.062 35.031 1 97.31 190 ILE A N 1
ATOM 1464 C CA . ILE A 1 190 ? -10.359 79.625 36.312 1 97.31 190 ILE A CA 1
ATOM 1465 C C . ILE A 1 190 ? -9.219 80.625 36.125 1 97.31 190 ILE A C 1
ATOM 1467 O O . ILE A 1 190 ? -9.195 81.688 36.719 1 97.31 190 ILE A O 1
ATOM 1471 N N . VAL A 1 191 ? -8.367 80.312 35.281 1 97.12 191 VAL A N 1
ATOM 1472 C CA . VAL A 1 191 ? -7.223 81.125 35 1 97.12 191 VAL A CA 1
ATOM 1473 C C . VAL A 1 191 ? -7.684 82.438 34.312 1 97.12 191 VAL A C 1
ATOM 1475 O O . VAL A 1 191 ? -7.152 83.5 34.562 1 97.12 191 VAL A O 1
ATOM 1478 N N . GLU A 1 192 ? -8.695 82.312 33.562 1 96.38 192 GLU A N 1
ATOM 1479 C CA . GLU A 1 192 ? -9.289 83.5 32.938 1 96.38 192 GLU A CA 1
ATOM 1480 C C . GLU A 1 192 ? -9.914 84.375 34 1 96.38 192 GLU A C 1
ATOM 1482 O O . GLU A 1 192 ? -9.805 85.625 33.906 1 96.38 192 GLU A O 1
ATOM 1487 N N . THR A 1 193 ? -10.477 83.75 34.906 1 97.06 193 THR A N 1
ATOM 1488 C CA . THR A 1 193 ? -11.055 84.562 36 1 97.06 193 THR A CA 1
ATOM 1489 C C . THR A 1 193 ? -9.969 85.25 36.781 1 97.06 193 THR A C 1
ATOM 1491 O O . THR A 1 193 ? -10.109 86.438 37.125 1 97.06 193 THR A O 1
ATOM 1494 N N . ILE A 1 194 ? -8.938 84.562 36.969 1 97.25 194 ILE A N 1
ATOM 1495 C CA . ILE A 1 194 ? -7.82 85.125 37.688 1 97.25 194 ILE A CA 1
ATOM 1496 C C . ILE A 1 194 ? -7.242 86.312 36.906 1 97.25 194 ILE A C 1
ATOM 1498 O O . ILE A 1 194 ? -6.922 87.375 37.5 1 97.25 194 ILE A O 1
ATOM 1502 N N . MET A 1 195 ? -7.172 86.188 35.719 1 96.31 195 MET A N 1
ATOM 1503 C CA . MET A 1 195 ? -6.68 87.25 34.844 1 96.31 195 MET A CA 1
ATOM 1504 C C . MET A 1 195 ? -7.605 88.438 34.906 1 96.31 195 MET A C 1
ATOM 1506 O O . MET A 1 195 ? -7.141 89.562 34.969 1 96.31 195 MET A O 1
ATOM 1510 N N . GLY A 1 196 ? -8.844 88.188 34.906 1 96.5 196 GLY A N 1
ATOM 1511 C CA . GLY A 1 196 ? -9.812 89.25 35.062 1 96.5 196 GLY A CA 1
ATOM 1512 C C . GLY A 1 196 ? -9.688 90 36.375 1 96.5 196 GLY A C 1
ATOM 1513 O O . GLY A 1 196 ? -9.742 91.25 36.406 1 96.5 196 GLY A O 1
ATOM 1514 N N . ILE A 1 197 ? -9.469 89.188 37.312 1 97.25 197 ILE A N 1
ATOM 1515 C CA . ILE A 1 197 ? -9.305 89.812 38.656 1 97.25 197 ILE A CA 1
ATOM 1516 C C . ILE A 1 197 ? -8.031 90.625 38.688 1 97.25 197 ILE A C 1
ATOM 1518 O O . ILE A 1 197 ? -8.023 91.75 39.25 1 97.25 197 ILE A O 1
ATOM 1522 N N . SER A 1 198 ? -7.059 90.125 38.094 1 96.88 198 SER A N 1
ATOM 1523 C CA . SER A 1 198 ? -5.781 90.812 38.062 1 96.88 198 SER A CA 1
ATOM 1524 C C . SER A 1 198 ? -5.902 92.125 37.312 1 96.88 198 SER A C 1
ATOM 1526 O O . SER A 1 198 ? -5.367 93.188 37.75 1 96.88 198 SER A O 1
ATOM 1528 N N . LYS A 1 199 ? -6.633 92.25 36.344 1 96.94 199 LYS A N 1
ATOM 1529 C CA . LYS A 1 199 ? -6.848 93.438 35.562 1 96.94 199 LYS A CA 1
ATOM 1530 C C . LYS A 1 199 ? -7.66 94.5 36.375 1 96.94 199 LYS A C 1
ATOM 1532 O O . LYS A 1 199 ? -7.363 95.688 36.344 1 96.94 199 LYS A O 1
ATOM 1537 N N . GLN A 1 200 ? -8.578 93.938 36.969 1 97.25 200 GLN A N 1
ATOM 1538 C CA . GLN A 1 200 ? -9.406 94.812 37.781 1 97.25 200 GLN A CA 1
ATOM 1539 C C . GLN A 1 200 ? -8.602 95.375 38.969 1 97.25 200 GLN A C 1
ATOM 1541 O O . GLN A 1 200 ? -8.727 96.562 39.281 1 97.25 200 GLN A O 1
ATOM 1546 N N . THR A 1 201 ? -7.812 94.5 39.469 1 97.31 201 THR A N 1
ATOM 1547 C CA . THR A 1 201 ? -6.961 94.938 40.562 1 97.31 201 THR A CA 1
ATOM 1548 C C . THR A 1 201 ? -5.957 96 40.094 1 97.31 201 THR A C 1
ATOM 1550 O O . THR A 1 201 ? -5.715 97 40.781 1 97.31 201 THR A O 1
ATOM 1553 N N . ASN A 1 202 ? -5.473 95.75 39.031 1 96.38 202 ASN A N 1
ATOM 1554 C CA . ASN A 1 202 ? -4.531 96.688 38.438 1 96.38 202 ASN A CA 1
ATOM 1555 C C . ASN A 1 202 ? -5.184 98.062 38.156 1 96.38 202 ASN A C 1
ATOM 1557 O O . ASN A 1 202 ? -4.598 99.062 38.438 1 96.38 202 ASN A O 1
ATOM 1561 N N . LEU A 1 203 ? -6.324 98.062 37.75 1 96.25 203 LEU A N 1
ATOM 1562 C CA . LEU A 1 203 ? -7.062 99.25 37.438 1 96.25 203 LEU A CA 1
ATOM 1563 C C . LEU A 1 203 ? -7.395 100.062 38.719 1 96.25 203 LEU A C 1
ATOM 1565 O O . LEU A 1 203 ? -7.273 101.25 38.781 1 96.25 203 LEU A O 1
ATOM 1569 N N . LEU A 1 204 ? -7.789 99.312 39.625 1 95.5 204 LEU A N 1
ATOM 1570 C CA . LEU A 1 204 ? -8.102 99.938 40.906 1 95.5 204 LEU A CA 1
ATOM 1571 C C . LEU A 1 204 ? -6.855 100.562 41.531 1 95.5 204 LEU A C 1
ATOM 1573 O O . LEU A 1 204 ? -6.914 101.625 42.062 1 95.5 204 LEU A O 1
ATOM 1577 N N . ALA A 1 205 ? -5.809 99.812 41.344 1 94.88 205 ALA A N 1
ATOM 1578 C CA . ALA A 1 205 ? -4.547 100.312 41.906 1 94.88 205 ALA A CA 1
ATOM 1579 C C . ALA A 1 205 ? -4.051 101.562 41.125 1 94.88 205 ALA A C 1
ATOM 1581 O O . ALA A 1 205 ? -3.512 102.5 41.75 1 94.88 205 ALA A O 1
ATOM 1582 N N . LEU A 1 206 ? -4.266 101.625 39.938 1 94 206 LEU A N 1
ATOM 1583 C CA . LEU A 1 206 ? -3.883 102.75 39.125 1 94 206 LEU A CA 1
ATOM 1584 C C . LEU A 1 206 ? -4.691 104 39.531 1 94 206 LEU A C 1
ATOM 1586 O O . LEU A 1 206 ? -4.129 105.062 39.719 1 94 206 LEU A O 1
ATOM 1590 N N . ASN A 1 207 ? -5.871 103.812 39.656 1 91.31 207 ASN A N 1
ATOM 1591 C CA . ASN A 1 207 ? -6.738 104.938 40.062 1 91.31 207 ASN A CA 1
ATOM 1592 C C . ASN A 1 207 ? -6.395 105.438 41.469 1 91.31 207 ASN A C 1
ATOM 1594 O O . ASN A 1 207 ? -6.414 106.625 41.719 1 91.31 207 ASN A O 1
ATOM 1598 N N . ALA A 1 208 ? -6.094 104.5 42.25 1 90.25 208 ALA A N 1
ATOM 1599 C CA . ALA A 1 208 ? -5.715 104.812 43.594 1 90.25 208 ALA A CA 1
ATOM 1600 C C . ALA A 1 208 ? -4.387 105.562 43.625 1 90.25 208 ALA A C 1
ATOM 1602 O O . ALA A 1 208 ? -4.199 106.5 44.406 1 90.25 208 ALA A O 1
ATOM 1603 N N . ALA A 1 209 ? -3.547 105.25 42.781 1 90.06 209 ALA A N 1
ATOM 1604 C CA . ALA A 1 209 ? -2.252 105.938 42.688 1 90.06 209 ALA A CA 1
ATOM 1605 C C . ALA A 1 209 ? -2.408 107.312 42.156 1 90.06 209 ALA A C 1
ATOM 1607 O O . ALA A 1 209 ? -1.738 108.25 42.656 1 90.06 209 ALA A O 1
ATOM 1608 N N . ILE A 1 210 ? -3.23 107.5 41.344 1 88.12 210 ILE A N 1
ATOM 1609 C CA . ILE A 1 210 ? -3.486 108.812 40.781 1 88.12 210 ILE A CA 1
ATOM 1610 C C . ILE A 1 210 ? -4.117 109.688 41.844 1 88.12 210 ILE A C 1
ATOM 1612 O O . ILE A 1 210 ? -3.699 110.812 42.031 1 88.12 210 ILE A O 1
ATOM 1616 N N . GLU A 1 211 ? -5.07 109.25 42.531 1 84.69 211 GLU A N 1
ATOM 1617 C CA . GLU A 1 211 ? -5.762 110 43.562 1 84.69 211 GLU A CA 1
ATOM 1618 C C . GLU A 1 211 ? -4.832 110.312 44.719 1 84.69 211 GLU A C 1
ATOM 1620 O O . GLU A 1 211 ? -4.875 111.438 45.25 1 84.69 211 GLU A O 1
ATOM 1625 N N . ALA A 1 212 ? -4 109.375 45 1 86.69 212 ALA A N 1
ATOM 1626 C CA . ALA A 1 212 ? -3.043 109.562 46.062 1 86.69 212 ALA A CA 1
ATOM 1627 C C . ALA A 1 212 ? -2.031 110.625 45.719 1 86.69 212 ALA A C 1
ATOM 1629 O O . ALA A 1 212 ? -1.621 111.438 46.562 1 86.69 212 ALA A O 1
ATOM 1630 N N . SER A 1 213 ? -1.647 110.75 44.562 1 85.44 213 SER A N 1
ATOM 1631 C CA . SER A 1 213 ? -0.724 111.812 44.125 1 85.44 213 SER A CA 1
ATOM 1632 C C . SER A 1 213 ? -1.378 113.188 44.156 1 85.44 213 SER A C 1
ATOM 1634 O O . SER A 1 213 ? -0.72 114.188 44.438 1 85.44 213 SER A O 1
ATOM 1636 N N . ARG A 1 214 ? -2.584 113.25 43.906 1 84.12 214 ARG A N 1
ATOM 1637 C CA . ARG A 1 214 ? -3.34 114.5 43.875 1 84.12 214 ARG A CA 1
ATOM 1638 C C . ARG A 1 214 ? -3.516 115.062 45.281 1 84.12 214 ARG A C 1
ATOM 1640 O O . ARG A 1 214 ? -3.676 116.25 45.469 1 84.12 214 ARG A O 1
ATOM 1647 N N . ALA A 1 215 ? -3.48 114.125 46.25 1 80.56 215 ALA A N 1
ATOM 1648 C CA . ALA A 1 215 ? -3.713 114.562 47.656 1 80.56 215 ALA A CA 1
ATOM 1649 C C . ALA A 1 215 ? -2.439 115.062 48.281 1 80.56 215 ALA A C 1
ATOM 1651 O O . ALA A 1 215 ? -2.447 115.5 49.438 1 80.56 215 ALA A O 1
ATOM 1652 N N . GLY A 1 216 ? -1.279 115.188 47.531 1 78.44 216 GLY A N 1
ATOM 1653 C CA . GLY A 1 216 ? -0.043 115.812 47.969 1 78.44 216 GLY A CA 1
ATOM 1654 C C . GLY A 1 216 ? 0.654 115.125 49.094 1 78.44 216 GLY A C 1
ATOM 1655 O O . GLY A 1 216 ? 0.881 113.875 49 1 78.44 216 GLY A O 1
ATOM 1656 N N . LYS A 1 217 ? 1 115.938 50.219 1 80.69 217 LYS A N 1
ATOM 1657 C CA . LYS A 1 217 ? 1.793 115.375 51.312 1 80.69 217 LYS A CA 1
ATOM 1658 C C . LYS A 1 217 ? 1.004 114.375 52.125 1 80.69 217 LYS A C 1
ATOM 1660 O O . LYS A 1 217 ? 1.57 113.375 52.594 1 80.69 217 LYS A O 1
ATOM 1665 N N . GLU A 1 218 ? -0.333 114.375 52.125 1 76.31 218 GLU A N 1
ATOM 1666 C CA . GLU A 1 218 ? -1.195 113.5 52.938 1 76.31 218 GLU A CA 1
ATOM 1667 C C . GLU A 1 218 ? -1.414 112.188 52.25 1 76.31 218 GLU A C 1
ATOM 1669 O O . GLU A 1 218 ? -1.789 111.188 52.875 1 76.31 218 GLU A O 1
ATOM 1674 N N . GLY A 1 219 ? -0.98 112.125 50.969 1 82.19 219 GLY A N 1
ATOM 1675 C CA . GLY A 1 219 ? -1.277 110.875 50.188 1 82.19 219 GLY A CA 1
ATOM 1676 C C . GLY A 1 219 ? -0.04 110.062 49.844 1 82.19 219 GLY A C 1
ATOM 1677 O O . GLY A 1 219 ? -0.133 109.062 49.188 1 82.19 219 GLY A O 1
ATOM 1678 N N . GLN A 1 220 ? 0.99 110.5 50.281 1 84.38 220 GLN A N 1
ATOM 1679 C CA . GLN A 1 220 ? 2.256 109.875 49.844 1 84.38 220 GLN A CA 1
ATOM 1680 C C . GLN A 1 220 ? 2.348 108.438 50.281 1 84.38 220 GLN A C 1
ATOM 1682 O O . GLN A 1 220 ? 2.822 107.562 49.531 1 84.38 220 GLN A O 1
ATOM 1687 N N . GLY A 1 221 ? 1.994 108.062 51.438 1 82.94 221 GLY A N 1
ATOM 1688 C CA . GLY A 1 221 ? 1.992 106.688 51.938 1 82.94 221 GLY A CA 1
ATOM 1689 C C . GLY A 1 221 ? 1.078 105.75 51.125 1 82.94 221 GLY A C 1
ATOM 1690 O O . GLY A 1 221 ? 1.443 104.625 50.812 1 82.94 221 GLY A O 1
ATOM 1691 N N . PHE A 1 222 ? -0.021 106.375 50.688 1 86.69 222 PHE A N 1
ATOM 1692 C CA . PHE A 1 222 ? -0.997 105.562 49.938 1 86.69 222 PHE A CA 1
ATOM 1693 C C . PHE A 1 222 ? -0.529 105.375 48.5 1 86.69 222 PHE A C 1
ATOM 1695 O O . PHE A 1 222 ? -0.808 104.375 47.875 1 86.69 222 PHE A O 1
ATOM 1702 N N . ALA A 1 223 ? 0.155 106.375 47.969 1 89.44 223 ALA A N 1
ATOM 1703 C CA . ALA A 1 223 ? 0.688 106.25 46.625 1 89.44 223 ALA A CA 1
ATOM 1704 C C . ALA A 1 223 ? 1.669 105.062 46.5 1 89.44 223 ALA A C 1
ATOM 1706 O O . ALA A 1 223 ? 1.668 104.375 45.5 1 89.44 223 ALA A O 1
ATOM 1707 N N . VAL A 1 224 ? 2.408 104.812 47.594 1 90.5 224 VAL A N 1
ATOM 1708 C CA . VAL A 1 224 ? 3.391 103.75 47.594 1 90.5 224 VAL A CA 1
ATOM 1709 C C . VAL A 1 224 ? 2.678 102.375 47.656 1 90.5 224 VAL A C 1
ATOM 1711 O O . VAL A 1 224 ? 3.039 101.438 46.906 1 90.5 224 VAL A O 1
ATOM 1714 N N . VAL A 1 225 ? 1.686 102.312 48.406 1 92.81 225 VAL A N 1
ATOM 1715 C CA . VAL A 1 225 ? 0.915 101.125 48.531 1 92.81 225 VAL A CA 1
ATOM 1716 C C . VAL A 1 225 ? 0.202 100.812 47.219 1 92.81 225 VAL A C 1
ATOM 1718 O O . VAL A 1 225 ? 0.202 99.688 46.719 1 92.81 225 VAL A O 1
ATOM 1721 N N . ALA A 1 226 ? -0.406 101.812 46.656 1 93.5 226 ALA A N 1
ATOM 1722 C CA . ALA A 1 226 ? -1.126 101.625 45.375 1 93.5 226 ALA A CA 1
ATOM 1723 C C . ALA A 1 226 ? -0.19 101.188 44.281 1 93.5 226 ALA A C 1
ATOM 1725 O O . ALA A 1 226 ? -0.557 100.312 43.469 1 93.5 226 ALA A O 1
ATOM 1726 N N . GLU A 1 227 ? 0.999 101.688 44.312 1 93.88 227 GLU A N 1
ATOM 1727 C CA . GLU A 1 227 ? 1.968 101.25 43.281 1 93.88 227 GLU A CA 1
ATOM 1728 C C . GLU A 1 227 ? 2.432 99.812 43.5 1 93.88 227 GLU A C 1
ATOM 1730 O O . GLU A 1 227 ? 2.643 99.125 42.531 1 93.88 227 GLU A O 1
ATOM 1735 N N . GLU A 1 228 ? 2.539 99.5 44.688 1 95.75 228 GLU A N 1
ATOM 1736 C CA . GLU A 1 228 ? 2.939 98.125 44.969 1 95.75 228 GLU A CA 1
ATOM 1737 C C . GLU A 1 228 ? 1.845 97.125 44.594 1 95.75 228 GLU A C 1
ATOM 1739 O O . GLU A 1 228 ? 2.129 96.062 44 1 95.75 228 GLU A O 1
ATOM 1744 N N . VAL A 1 229 ? 0.642 97.438 44.844 1 96.5 229 VAL A N 1
ATOM 1745 C CA . VAL A 1 229 ? -0.49 96.625 44.469 1 96.5 229 VAL A CA 1
ATOM 1746 C C . VAL A 1 229 ? -0.593 96.5 42.969 1 96.5 229 VAL A C 1
ATOM 1748 O O . VAL A 1 229 ? -0.921 95.438 42.406 1 96.5 229 VAL A O 1
ATOM 1751 N N . ARG A 1 230 ? -0.348 97.625 42.344 1 96.19 230 ARG A N 1
ATOM 1752 C CA . ARG A 1 230 ? -0.351 97.625 40.875 1 96.19 230 ARG A CA 1
ATOM 1753 C C . ARG A 1 230 ? 0.68 96.625 40.312 1 96.19 230 ARG A C 1
ATOM 1755 O O . ARG A 1 230 ? 0.379 95.875 39.406 1 96.19 230 ARG A O 1
ATOM 1762 N N . LYS A 1 231 ? 1.857 96.625 40.906 1 96.81 231 LYS A N 1
ATOM 1763 C CA . LYS A 1 231 ? 2.926 95.75 40.469 1 96.81 231 LYS A CA 1
ATOM 1764 C C . LYS A 1 231 ? 2.551 94.312 40.719 1 96.81 231 LYS A C 1
ATOM 1766 O O . LYS A 1 231 ? 2.805 93.438 39.875 1 96.81 231 LYS A O 1
ATOM 1771 N N . LEU A 1 232 ? 1.969 94.062 41.781 1 97.31 232 LEU A N 1
ATOM 1772 C CA . LEU A 1 232 ? 1.542 92.688 42.125 1 97.31 232 LEU A CA 1
ATOM 1773 C C . LEU A 1 232 ? 0.448 92.188 41.156 1 97.31 232 LEU A C 1
ATOM 1775 O O . LEU A 1 232 ? 0.42 91 40.781 1 97.31 232 LEU A O 1
ATOM 1779 N N . ALA A 1 233 ? -0.459 93.062 40.844 1 97.06 233 ALA A N 1
ATOM 1780 C CA . ALA A 1 233 ? -1.5 92.688 39.844 1 97.06 233 ALA A CA 1
ATOM 1781 C C . ALA A 1 233 ? -0.895 92.375 38.5 1 97.06 233 ALA A C 1
ATOM 1783 O O . ALA A 1 233 ? -1.348 91.438 37.812 1 97.06 233 ALA A O 1
ATOM 1784 N N . GLU A 1 234 ? 0.109 93.125 38.125 1 96.88 234 GLU A N 1
ATOM 1785 C CA . GLU A 1 234 ? 0.807 92.875 36.875 1 96.88 234 GLU A CA 1
ATOM 1786 C C . GLU A 1 234 ? 1.522 91.5 36.906 1 96.88 234 GLU A C 1
ATOM 1788 O O . GLU A 1 234 ? 1.52 90.812 35.938 1 96.88 234 GLU A O 1
ATOM 1793 N N . ASP A 1 235 ? 2.082 91.188 38.031 1 97 235 ASP A N 1
ATOM 1794 C CA . ASP A 1 235 ? 2.756 89.938 38.188 1 97 235 ASP A CA 1
ATOM 1795 C C . ASP A 1 235 ? 1.76 88.75 38.125 1 97 235 ASP A C 1
ATOM 1797 O O . ASP A 1 235 ? 2.055 87.75 37.531 1 97 235 ASP A O 1
ATOM 1801 N N . THR A 1 236 ? 0.614 88.938 38.688 1 97.44 236 THR A N 1
ATOM 1802 C CA . THR A 1 236 ? -0.432 87.938 38.625 1 97.44 236 THR A CA 1
ATOM 1803 C C . THR A 1 236 ? -0.894 87.688 37.188 1 97.44 236 THR A C 1
ATOM 1805 O O . THR A 1 236 ? -1.104 86.562 36.781 1 97.44 236 THR A O 1
ATOM 1808 N N . SER A 1 237 ? -1.078 88.812 36.5 1 97 237 SER A N 1
ATOM 1809 C CA . SER A 1 237 ? -1.478 88.75 35.094 1 97 237 SER A CA 1
ATOM 1810 C C . SER A 1 237 ? -0.442 88 34.281 1 97 237 SER A C 1
ATOM 1812 O O . SER A 1 237 ? -0.794 87.125 33.469 1 97 237 SER A O 1
ATOM 1814 N N . LYS A 1 238 ? 0.845 88.25 34.562 1 97.38 238 LYS A N 1
ATOM 1815 C CA . LYS A 1 238 ? 1.923 87.562 33.844 1 97.38 238 LYS A CA 1
ATOM 1816 C C . LYS A 1 238 ? 1.936 86.062 34.188 1 97.38 238 LYS A C 1
ATOM 1818 O O . LYS A 1 238 ? 2.07 85.25 33.281 1 97.38 238 LYS A O 1
ATOM 1823 N N . ALA A 1 239 ? 1.786 85.812 35.375 1 97.19 239 ALA A N 1
ATOM 1824 C CA . ALA A 1 239 ? 1.752 84.375 35.812 1 97.19 239 ALA A CA 1
ATOM 1825 C C . ALA A 1 239 ? 0.552 83.688 35.219 1 97.19 239 ALA A C 1
ATOM 1827 O O . ALA A 1 239 ? 0.67 82.5 34.781 1 97.19 239 ALA A O 1
ATOM 1828 N N . SER A 1 240 ? -0.579 84.25 35.219 1 97 240 SER A N 1
ATOM 1829 C CA . SER A 1 240 ? -1.789 83.688 34.656 1 97 240 SER A CA 1
ATOM 1830 C C . SER A 1 240 ? -1.642 83.438 33.156 1 97 240 SER A C 1
ATOM 1832 O O . SER A 1 240 ? -2.123 82.438 32.656 1 97 240 SER A O 1
ATOM 1834 N N . ASN A 1 241 ? -0.998 84.375 32.531 1 96.75 241 ASN A N 1
ATOM 1835 C CA . ASN A 1 241 ? -0.748 84.25 31.109 1 96.75 241 ASN A CA 1
ATOM 1836 C C . ASN A 1 241 ? 0.163 83 30.844 1 96.75 241 ASN A C 1
ATOM 1838 O O . ASN A 1 241 ? -0.023 82.312 29.859 1 96.75 241 ASN A O 1
ATOM 1842 N N . MET A 1 242 ? 1.112 82.812 31.688 1 97.31 242 MET A N 1
ATOM 1843 C CA . MET A 1 242 ? 1.989 81.625 31.547 1 97.31 242 MET A CA 1
ATOM 1844 C C . MET A 1 242 ? 1.202 80.312 31.719 1 97.31 242 MET A C 1
ATOM 1846 O O . MET A 1 242 ? 1.414 79.375 30.969 1 97.31 242 MET A O 1
ATOM 1850 N N . VAL A 1 243 ? 0.341 80.312 32.625 1 97.25 243 VAL A N 1
ATOM 1851 C CA . VAL A 1 243 ? -0.488 79.125 32.844 1 97.25 243 VAL A CA 1
ATOM 1852 C C . VAL A 1 243 ? -1.353 78.875 31.609 1 97.25 243 VAL A C 1
ATOM 1854 O O . VAL A 1 243 ? -1.51 77.75 31.172 1 97.25 243 VAL A O 1
ATOM 1857 N N . LYS A 1 244 ? -1.912 79.938 31.094 1 96.44 244 LYS A N 1
ATOM 1858 C CA . LYS A 1 244 ? -2.76 79.812 29.906 1 96.44 244 LYS A CA 1
ATOM 1859 C C . LYS A 1 244 ? -1.994 79.188 28.734 1 96.44 244 LYS A C 1
ATOM 1861 O O . LYS A 1 244 ? -2.531 78.375 28 1 96.44 244 LYS A O 1
ATOM 1866 N N . GLU A 1 245 ? -0.706 79.562 28.547 1 96.94 245 GLU A N 1
ATOM 1867 C CA . GLU A 1 245 ? 0.13 79 27.469 1 96.94 245 GLU A CA 1
ATOM 1868 C C . GLU A 1 245 ? 0.385 77.5 27.672 1 96.94 245 GLU A C 1
ATOM 1870 O O . GLU A 1 245 ? 0.327 76.75 26.719 1 96.94 245 GLU A O 1
ATOM 1875 N N . ILE A 1 246 ? 0.613 77.125 28.875 1 97 246 ILE A N 1
ATOM 1876 C CA . ILE A 1 246 ? 0.864 75.75 29.188 1 97 246 ILE A CA 1
ATOM 1877 C C . ILE A 1 246 ? -0.406 74.938 28.953 1 97 246 ILE A C 1
ATOM 1879 O O . ILE A 1 246 ? -0.347 73.812 28.453 1 97 246 ILE A O 1
ATOM 1883 N N . ILE A 1 247 ? -1.509 75.5 29.344 1 96.12 247 ILE A N 1
ATOM 1884 C CA . ILE A 1 247 ? -2.795 74.812 29.156 1 96.12 247 ILE A CA 1
ATOM 1885 C C . ILE A 1 247 ? -3.037 74.562 27.672 1 96.12 247 ILE A C 1
ATOM 1887 O O . ILE A 1 247 ? -3.51 73.5 27.297 1 96.12 247 ILE A O 1
ATOM 1891 N N . LEU A 1 248 ? -2.693 75.5 26.844 1 95.5 248 LEU A N 1
ATOM 1892 C CA . LEU A 1 248 ? -2.852 75.375 25.406 1 95.5 248 LEU A CA 1
ATOM 1893 C C . LEU A 1 248 ? -1.985 74.188 24.891 1 95.5 248 LEU A C 1
ATOM 1895 O O . LEU A 1 248 ? -2.418 73.438 24.047 1 95.5 248 LEU A O 1
ATOM 1899 N N . GLU A 1 249 ? -0.829 74.062 25.422 1 95.31 249 GLU A N 1
ATOM 1900 C CA . GLU A 1 249 ? 0.062 73 25.062 1 95.31 249 GLU A CA 1
ATOM 1901 C C . GLU A 1 249 ? -0.492 71.625 25.516 1 95.31 249 GLU A C 1
ATOM 1903 O O . GLU A 1 249 ? -0.418 70.625 24.797 1 95.31 249 GLU A O 1
ATOM 1908 N N . ILE A 1 250 ? -1.033 71.625 26.641 1 94.12 250 ILE A N 1
ATOM 1909 C CA . ILE A 1 250 ? -1.608 70.375 27.203 1 94.12 250 ILE A CA 1
ATOM 1910 C C . ILE A 1 250 ? -2.795 69.938 26.344 1 94.12 250 ILE A C 1
ATOM 1912 O O . ILE A 1 250 ? -2.973 68.75 26.094 1 94.12 250 ILE A O 1
ATOM 1916 N N . GLN A 1 251 ? -3.594 70.938 25.984 1 92.56 251 GLN A N 1
ATOM 1917 C CA . GLN A 1 251 ? -4.742 70.625 25.141 1 92.56 251 GLN A CA 1
ATOM 1918 C C . GLN A 1 251 ? -4.301 69.938 23.844 1 92.56 251 GLN A C 1
ATOM 1920 O O . GLN A 1 251 ? -4.961 69.062 23.344 1 92.56 251 GLN A O 1
ATOM 1925 N N . LYS A 1 252 ? -3.15 70.375 23.281 1 94 252 LYS A N 1
ATOM 1926 C CA . LYS A 1 252 ? -2.602 69.812 22.078 1 94 252 LYS A CA 1
ATOM 1927 C C . LYS A 1 252 ? -2.148 68.375 22.328 1 94 252 LYS A C 1
ATOM 1929 O O . LYS A 1 252 ? -2.379 67.5 21.516 1 94 252 LYS A O 1
ATOM 1934 N N . ASP A 1 253 ? -1.54 68.188 23.469 1 91.38 253 ASP A N 1
ATOM 1935 C CA . ASP A 1 253 ? -1.062 66.875 23.844 1 91.38 253 ASP A CA 1
ATOM 1936 C C . ASP A 1 253 ? -2.229 65.875 24.078 1 91.38 253 ASP A C 1
ATOM 1938 O O . ASP A 1 253 ? -2.156 64.75 23.719 1 91.38 253 ASP A O 1
ATOM 1942 N N . VAL A 1 254 ? -3.244 66.375 24.672 1 89.88 254 VAL A N 1
ATOM 1943 C CA . VAL A 1 254 ? -4.434 65.562 24.922 1 89.88 254 VAL A CA 1
ATOM 1944 C C . VAL A 1 254 ? -5.062 65.125 23.594 1 89.88 254 VAL A C 1
ATOM 1946 O O . VAL A 1 254 ? -5.473 63.969 23.422 1 89.88 254 VAL A O 1
ATOM 1949 N N . LYS A 1 255 ? -5.102 66.062 22.672 1 91.75 255 LYS A N 1
ATOM 1950 C CA . LYS A 1 255 ? -5.648 65.75 21.344 1 91.75 255 LYS A CA 1
ATOM 1951 C C . LYS A 1 255 ? -4.809 64.688 20.641 1 91.75 255 LYS A C 1
ATOM 1953 O O . LYS A 1 255 ? -5.352 63.781 20.016 1 91.75 255 LYS A O 1
ATOM 1958 N N . LYS A 1 256 ? -3.516 64.812 20.75 1 91.88 256 LYS A N 1
ATOM 1959 C CA . LYS A 1 256 ? -2.621 63.781 20.188 1 91.88 256 LYS A CA 1
ATOM 1960 C C . LYS A 1 256 ? -2.863 62.406 20.812 1 91.88 256 LYS A C 1
ATOM 1962 O O . LYS A 1 256 ? -2.816 61.406 20.125 1 91.88 256 LYS A O 1
ATOM 1967 N N . SER A 1 257 ? -3.072 62.406 22.062 1 89.94 257 SER A N 1
ATOM 1968 C CA . SER A 1 257 ? -3.33 61.156 22.766 1 89.94 257 SER A CA 1
ATOM 1969 C C . SER A 1 257 ? -4.637 60.531 22.312 1 89.94 257 SER A C 1
ATOM 1971 O O . SER A 1 257 ? -4.723 59.312 22.156 1 89.94 257 SER A O 1
ATOM 1973 N N . GLN A 1 258 ? -5.648 61.344 22.141 1 90.12 258 GLN A N 1
ATOM 1974 C CA . GLN A 1 258 ? -6.93 60.844 21.656 1 90.12 258 GLN A CA 1
ATOM 1975 C C . GLN A 1 258 ? -6.781 60.219 20.266 1 90.12 258 GLN A C 1
ATOM 1977 O O . GLN A 1 258 ? -7.359 59.156 20 1 90.12 258 GLN A O 1
ATOM 1982 N N . ASP A 1 259 ? -5.957 60.844 19.375 1 92 259 ASP A N 1
ATOM 1983 C CA . ASP A 1 259 ? -5.711 60.312 18.047 1 92 259 ASP A CA 1
ATOM 1984 C C . ASP A 1 259 ? -4.961 59 18.109 1 92 259 ASP A C 1
ATOM 1986 O O . ASP A 1 259 ? -5.273 58.062 17.359 1 92 259 ASP A O 1
ATOM 1990 N N . ALA A 1 260 ? -4.023 58.938 19 1 89.25 260 ALA A N 1
ATOM 1991 C CA . ALA A 1 260 ? -3.256 57.719 19.172 1 89.25 260 ALA A CA 1
ATOM 1992 C C . ALA A 1 260 ? -4.148 56.562 19.656 1 89.25 260 ALA A C 1
ATOM 1994 O O . ALA A 1 260 ? -3.975 55.406 19.25 1 89.25 260 ALA A O 1
ATOM 1995 N N . MET A 1 261 ? -5.09 56.875 20.453 1 87.94 261 MET A N 1
ATOM 1996 C CA . MET A 1 261 ? -5.992 55.875 20.984 1 87.94 261 MET A CA 1
ATOM 1997 C C . MET A 1 261 ? -6.902 55.312 19.891 1 87.94 261 MET A C 1
ATOM 1999 O O . MET A 1 261 ? -7.266 54.156 19.906 1 87.94 261 MET A O 1
ATOM 2003 N N . VAL A 1 262 ? -7.273 56.156 18.969 1 90.69 262 VAL A N 1
ATOM 2004 C CA . VAL A 1 262 ? -8.086 55.719 17.828 1 90.69 262 VAL A CA 1
ATOM 2005 C C . VAL A 1 262 ? -7.301 54.719 16.984 1 90.69 262 VAL A C 1
ATOM 2007 O O . VAL A 1 262 ? -7.832 53.688 16.594 1 90.69 262 VAL A O 1
ATOM 2010 N N . ILE A 1 263 ? -6.043 55.031 16.781 1 90.5 263 ILE A N 1
ATOM 2011 C CA . ILE A 1 263 ? -5.18 54.125 16.031 1 90.5 263 ILE A CA 1
ATOM 2012 C C . ILE A 1 263 ? -5.023 52.812 16.781 1 90.5 263 ILE A C 1
ATOM 2014 O O . ILE A 1 263 ? -5.094 51.719 16.188 1 90.5 263 ILE A O 1
ATOM 2018 N N . PHE A 1 264 ? -4.918 52.906 18.031 1 88.88 264 PHE A N 1
ATOM 2019 C CA . PHE A 1 264 ? -4.762 51.719 18.875 1 88.88 264 PHE A CA 1
ATOM 2020 C C . PHE A 1 264 ? -5.996 50.812 18.781 1 88.88 264 PHE A C 1
ATOM 2022 O O . PHE A 1 264 ? -5.879 49.594 18.734 1 88.88 264 PHE A O 1
ATOM 2029 N N . LYS A 1 265 ? -7.074 51.438 18.844 1 90.75 265 LYS A N 1
ATOM 2030 C CA . LYS A 1 265 ? -8.312 50.656 18.734 1 90.75 265 LYS A CA 1
ATOM 2031 C C . LYS A 1 265 ? -8.375 49.906 17.406 1 90.75 265 LYS A C 1
ATOM 2033 O O . LYS A 1 265 ? -8.727 48.719 17.375 1 90.75 265 LYS A O 1
ATOM 2038 N N . ASP A 1 266 ? -7.984 50.531 16.328 1 92.69 266 ASP A N 1
ATOM 2039 C CA . ASP A 1 266 ? -8 49.906 15 1 92.69 266 ASP A CA 1
ATOM 2040 C C . ASP A 1 266 ? -7.035 48.719 14.938 1 92.69 266 ASP A C 1
ATOM 2042 O O . ASP A 1 266 ? -7.379 47.656 14.422 1 92.69 266 ASP A O 1
ATOM 2046 N N . VAL A 1 267 ? -5.875 48.969 15.477 1 90.62 267 VAL A N 1
ATOM 2047 C CA . VAL A 1 267 ? -4.852 47.906 15.477 1 90.62 267 VAL A CA 1
ATOM 2048 C C . VAL A 1 267 ? -5.328 46.719 16.297 1 90.62 267 VAL A C 1
ATOM 2050 O O . VAL A 1 267 ? -5.184 45.562 15.883 1 90.62 267 VAL A O 1
ATOM 2053 N N . SER A 1 268 ? -5.898 47 17.438 1 90 268 SER A N 1
ATOM 2054 C CA . SER A 1 268 ? -6.398 45.938 18.297 1 90 268 SER A CA 1
ATOM 2055 C C . SER A 1 268 ? -7.508 45.125 17.625 1 90 268 SER A C 1
ATOM 2057 O O . SER A 1 268 ? -7.559 43.906 17.734 1 90 268 SER A O 1
ATOM 2059 N N . ASP A 1 269 ? -8.383 45.781 16.922 1 92.69 269 ASP A N 1
ATOM 2060 C CA . ASP A 1 269 ? -9.461 45.125 16.188 1 92.69 269 ASP A CA 1
ATOM 2061 C C . ASP A 1 269 ? -8.906 44.188 15.109 1 92.69 269 ASP A C 1
ATOM 2063 O O . ASP A 1 269 ? -9.375 43.062 14.945 1 92.69 269 ASP A O 1
ATOM 2067 N N . GLU A 1 270 ? -7.91 44.688 14.43 1 92.44 270 GLU A N 1
ATOM 2068 C CA . GLU A 1 270 ? -7.281 43.875 13.391 1 92.44 270 GLU A CA 1
ATOM 2069 C C . GLU A 1 270 ? -6.574 42.656 13.992 1 92.44 270 GLU A C 1
ATOM 2071 O O . GLU A 1 270 ? -6.613 41.562 13.422 1 92.44 270 GLU A O 1
ATOM 2076 N N . GLN A 1 271 ? -5.945 42.875 15.094 1 90.81 271 GLN A N 1
ATOM 2077 C CA . GLN A 1 271 ? -5.281 41.781 15.773 1 90.81 271 GLN A CA 1
ATOM 2078 C C . GLN A 1 271 ? -6.281 40.688 16.203 1 90.81 271 GLN A C 1
ATOM 2080 O O . GLN A 1 271 ? -6.035 39.5 16.031 1 90.81 271 GLN A O 1
ATOM 2085 N N . SER A 1 272 ? -7.371 41.156 16.75 1 92.69 272 SER A N 1
ATOM 2086 C CA . SER A 1 272 ? -8.406 40.219 17.188 1 92.69 272 SER A CA 1
ATOM 2087 C C . SER A 1 272 ? -8.922 39.406 16 1 92.69 272 SER A C 1
ATOM 2089 O O . SER A 1 272 ? -9.117 38.188 16.141 1 92.69 272 SER A O 1
ATOM 2091 N N . LYS A 1 273 ? -9.078 40 14.812 1 93.62 273 LYS A N 1
ATOM 2092 C CA . LYS A 1 273 ? -9.531 39.281 13.617 1 93.62 273 LYS A CA 1
ATOM 2093 C C . LYS A 1 273 ? -8.484 38.281 13.148 1 93.62 273 LYS A C 1
ATOM 2095 O O . LYS A 1 273 ? -8.828 37.156 12.766 1 93.62 273 LYS A O 1
ATOM 2100 N N . ALA A 1 274 ? -7.266 38.719 13.211 1 92.69 274 ALA A N 1
ATOM 2101 C CA . ALA A 1 274 ? -6.184 37.844 12.789 1 92.69 274 ALA A CA 1
ATOM 2102 C C . ALA A 1 274 ? -6.078 36.625 13.703 1 92.69 274 ALA A C 1
ATOM 2104 O O . ALA A 1 274 ? -5.836 35.5 13.234 1 92.69 274 ALA A O 1
ATOM 2105 N N . VAL A 1 275 ? -6.234 36.812 14.984 1 94.19 275 VAL A N 1
ATOM 2106 C CA . VAL A 1 275 ? -6.188 35.719 15.945 1 94.19 275 VAL A CA 1
ATOM 2107 C C . VAL A 1 275 ? -7.348 34.75 15.695 1 94.19 275 VAL A C 1
ATOM 2109 O O . VAL A 1 275 ? -7.16 33.531 15.664 1 94.19 275 VAL A O 1
ATOM 2112 N N . ALA A 1 276 ? -8.516 35.281 15.461 1 94.19 276 ALA A N 1
ATOM 2113 C CA . ALA A 1 276 ? -9.688 34.469 15.172 1 94.19 276 ALA A CA 1
ATOM 2114 C C . ALA A 1 276 ? -9.477 33.656 13.898 1 94.19 276 ALA A C 1
ATOM 2116 O O . ALA A 1 276 ? -9.773 32.438 13.875 1 94.19 276 ALA A O 1
ATOM 2117 N N . HIS A 1 277 ? -8.961 34.25 12.914 1 94.25 277 HIS A N 1
ATOM 2118 C CA . HIS A 1 277 ? -8.68 33.562 11.656 1 94.25 277 HIS A CA 1
ATOM 2119 C C . HIS A 1 277 ? -7.645 32.469 11.844 1 94.25 277 HIS A C 1
ATOM 2121 O O . HIS A 1 277 ? -7.781 31.375 11.289 1 94.25 277 HIS A O 1
ATOM 2127 N N . SER A 1 278 ? -6.672 32.781 12.578 1 94.25 278 SER A N 1
ATOM 2128 C CA . SER A 1 278 ? -5.629 31.797 12.852 1 94.25 278 SER A CA 1
ATOM 2129 C C . SER A 1 278 ? -6.188 30.578 13.594 1 94.25 278 SER A C 1
ATOM 2131 O O . SER A 1 278 ? -5.809 29.438 13.32 1 94.25 278 SER A O 1
ATOM 2133 N N . LYS A 1 279 ? -7.074 30.75 14.508 1 95.19 279 LYS A N 1
ATOM 2134 C CA . LYS A 1 279 ? -7.727 29.641 15.211 1 95.19 279 LYS A CA 1
ATOM 2135 C C . LYS A 1 279 ? -8.484 28.75 14.234 1 95.19 279 LYS A C 1
ATOM 2137 O O . LYS A 1 279 ? -8.43 27.516 14.344 1 95.19 279 LYS A O 1
ATOM 2142 N N . ASP A 1 280 ? -9.117 29.422 13.305 1 95.19 280 ASP A N 1
ATOM 2143 C CA . ASP A 1 280 ? -9.828 28.672 12.281 1 95.19 280 ASP A CA 1
ATOM 2144 C C . ASP A 1 280 ? -8.859 27.812 11.461 1 95.19 280 ASP A C 1
ATOM 2146 O O . ASP A 1 280 ? -9.172 26.672 11.117 1 95.19 280 ASP A O 1
ATOM 2150 N N . ILE A 1 281 ? -7.789 28.406 11.172 1 94.31 281 ILE A N 1
ATOM 2151 C CA . ILE A 1 281 ? -6.773 27.719 10.375 1 94.31 281 ILE A CA 1
ATOM 2152 C C . ILE A 1 281 ? -6.27 26.5 11.133 1 94.31 281 ILE A C 1
ATOM 2154 O O . ILE A 1 281 ? -6.199 25.391 10.57 1 94.31 281 ILE A O 1
ATOM 2158 N N . PHE A 1 282 ? -5.941 26.672 12.438 1 94.12 282 PHE A N 1
ATOM 2159 C CA . PHE A 1 282 ? -5.484 25.547 13.242 1 94.12 282 PHE A CA 1
ATOM 2160 C C . PHE A 1 282 ? -6.555 24.469 13.328 1 94.12 282 PHE A C 1
ATOM 2162 O O . PHE A 1 282 ? -6.246 23.281 13.32 1 94.12 282 PHE A O 1
ATOM 2169 N N . THR A 1 283 ? -7.789 24.875 13.367 1 94.75 283 THR A N 1
ATOM 2170 C CA . THR A 1 283 ? -8.898 23.922 13.406 1 94.75 283 THR A CA 1
ATOM 2171 C C . THR A 1 283 ? -8.984 23.141 12.094 1 94.75 283 THR A C 1
ATOM 2173 O O . THR A 1 283 ? -9.18 21.922 12.102 1 94.75 283 THR A O 1
ATOM 2176 N N . GLU A 1 284 ? -8.82 23.859 11.023 1 94.88 284 GLU A N 1
ATOM 2177 C CA . GLU A 1 284 ? -8.836 23.203 9.719 1 94.88 284 GLU A CA 1
ATOM 2178 C C . GLU A 1 284 ? -7.672 22.219 9.578 1 94.88 284 GLU A C 1
ATOM 2180 O O . GLU A 1 284 ? -7.836 21.125 9.039 1 94.88 284 GLU A O 1
ATOM 2185 N N . ILE A 1 285 ? -6.562 22.609 10.055 1 93.5 285 ILE A N 1
ATOM 2186 C CA . ILE A 1 285 ? -5.398 21.734 10.031 1 93.5 285 ILE A CA 1
ATOM 2187 C C . ILE A 1 285 ? -5.68 20.469 10.844 1 93.5 285 ILE A C 1
ATOM 2189 O O . ILE A 1 285 ? -5.371 19.359 10.414 1 93.5 285 ILE A O 1
ATOM 2193 N N . SER A 1 286 ? -6.242 20.672 12.023 1 94 286 SER A N 1
ATOM 2194 C CA . SER A 1 286 ? -6.59 19.547 12.875 1 94 286 SER A CA 1
ATOM 2195 C C . SER A 1 286 ? -7.504 18.562 12.156 1 94 286 SER A C 1
ATOM 2197 O O . SER A 1 286 ? -7.262 17.359 12.172 1 94 286 SER A O 1
ATOM 2199 N N . LYS A 1 287 ? -8.508 19.047 11.445 1 94.5 287 LYS A N 1
ATOM 2200 C CA . LYS A 1 287 ? -9.438 18.219 10.695 1 94.5 287 LYS A CA 1
ATOM 2201 C C . LYS A 1 287 ? -8.727 17.484 9.562 1 94.5 287 LYS A C 1
ATOM 2203 O O . LYS A 1 287 ? -8.953 16.297 9.352 1 94.5 287 LYS A O 1
ATOM 2208 N N . GLY A 1 288 ? -7.875 18.25 8.891 1 92.75 288 GLY A N 1
ATOM 2209 C CA . GLY A 1 288 ? -7.113 17.641 7.809 1 92.75 288 GLY A CA 1
ATOM 2210 C C . GLY A 1 288 ? -6.203 16.531 8.273 1 92.75 288 GLY A C 1
ATOM 2211 O O . GLY A 1 288 ? -6.141 15.469 7.648 1 92.75 288 GLY A O 1
ATOM 2212 N N . VAL A 1 289 ? -5.555 16.672 9.375 1 92.19 289 VAL A N 1
ATOM 2213 C CA . VAL A 1 289 ? -4.648 15.664 9.922 1 92.19 289 VAL A CA 1
ATOM 2214 C C . VAL A 1 289 ? -5.441 14.438 10.359 1 92.19 289 VAL A C 1
ATOM 2216 O O . VAL A 1 289 ? -5 13.305 10.172 1 92.19 289 VAL A O 1
ATOM 2219 N N . GLN A 1 290 ? -6.605 14.688 10.914 1 92.44 290 GLN A N 1
ATOM 2220 C CA . GLN A 1 290 ? -7.461 13.578 11.32 1 92.44 290 GLN A CA 1
ATOM 2221 C C . GLN A 1 290 ? -7.863 12.727 10.117 1 92.44 290 GLN A C 1
ATOM 2223 O O . GLN A 1 290 ? -7.898 11.5 10.195 1 92.44 290 GLN A O 1
ATOM 2228 N N . VAL A 1 291 ? -8.141 13.312 9.039 1 93 291 VAL A N 1
ATOM 2229 C CA . VAL A 1 291 ? -8.492 12.602 7.809 1 93 291 VAL A CA 1
ATOM 2230 C C . VAL A 1 291 ? -7.305 11.773 7.328 1 93 291 VAL A C 1
ATOM 2232 O O . VAL A 1 291 ? -7.457 10.609 6.965 1 93 291 VAL A O 1
ATOM 2235 N N . ILE A 1 292 ? -6.148 12.336 7.383 1 91.12 292 ILE A N 1
ATOM 2236 C CA . ILE A 1 292 ? -4.941 11.641 6.949 1 91.12 292 ILE A CA 1
ATOM 2237 C C . ILE A 1 292 ? -4.699 10.422 7.836 1 91.12 292 ILE A C 1
ATOM 2239 O O . ILE A 1 292 ? -4.391 9.336 7.344 1 91.12 292 ILE A O 1
ATOM 2243 N N . VAL A 1 293 ? -4.852 10.648 9.148 1 91.31 293 VAL A N 1
ATOM 2244 C CA . VAL A 1 293 ? -4.652 9.555 10.094 1 91.31 293 VAL A CA 1
ATOM 2245 C C . VAL A 1 293 ? -5.633 8.422 9.789 1 91.31 293 VAL A C 1
ATOM 2247 O O . VAL A 1 293 ? -5.258 7.246 9.805 1 91.31 293 VAL A O 1
ATOM 2250 N N . LYS A 1 294 ? -6.848 8.742 9.5 1 93.31 294 LYS A N 1
ATOM 2251 C CA . LYS A 1 294 ? -7.848 7.734 9.148 1 93.31 294 LYS A CA 1
ATOM 2252 C C . LYS A 1 294 ? -7.441 6.973 7.891 1 93.31 294 LYS A C 1
ATOM 2254 O O . LYS A 1 294 ? -7.555 5.746 7.84 1 93.31 294 LYS A O 1
ATOM 2259 N N . ARG A 1 295 ? -6.977 7.68 6.91 1 92.12 295 ARG A N 1
ATOM 2260 C CA . ARG A 1 295 ? -6.559 7.039 5.668 1 92.12 295 ARG A CA 1
ATOM 2261 C C . ARG A 1 295 ? -5.348 6.137 5.895 1 92.12 295 ARG A C 1
ATOM 2263 O O . ARG A 1 295 ? -5.262 5.051 5.316 1 92.12 295 ARG A O 1
ATOM 2270 N N . ILE A 1 296 ? -4.465 6.566 6.672 1 91.12 296 ILE A N 1
ATOM 2271 C CA . ILE A 1 296 ? -3.281 5.789 7.012 1 91.12 296 ILE A CA 1
ATOM 2272 C C . ILE A 1 296 ? -3.699 4.488 7.695 1 91.12 296 ILE A C 1
ATOM 2274 O O . ILE A 1 296 ? -3.186 3.416 7.371 1 91.12 296 ILE A O 1
ATOM 2278 N N . ASN A 1 297 ? -4.613 4.594 8.594 1 92.75 297 ASN A N 1
ATOM 2279 C CA . ASN A 1 297 ? -5.109 3.402 9.273 1 92.75 297 ASN A CA 1
ATOM 2280 C C . ASN A 1 297 ? -5.801 2.447 8.305 1 92.75 297 ASN A C 1
ATOM 2282 O O . ASN A 1 297 ? -5.617 1.231 8.391 1 92.75 297 ASN A O 1
ATOM 2286 N N . ASP A 1 298 ? -6.551 2.969 7.422 1 93.38 298 ASP A N 1
ATOM 2287 C CA . ASP A 1 298 ? -7.195 2.154 6.398 1 93.38 298 ASP A CA 1
ATOM 2288 C C . ASP A 1 298 ? -6.164 1.446 5.523 1 93.38 298 ASP A C 1
ATOM 2290 O O . ASP A 1 298 ? -6.324 0.27 5.191 1 93.38 298 ASP A O 1
ATOM 2294 N N . THR A 1 299 ? -5.133 2.123 5.156 1 92.56 299 THR A N 1
ATOM 2295 C CA . THR A 1 299 ? -4.062 1.54 4.355 1 92.56 299 THR A CA 1
ATOM 2296 C C . THR A 1 299 ? -3.377 0.408 5.117 1 92.56 299 THR A C 1
ATOM 2298 O O . THR A 1 299 ? -3.059 -0.633 4.535 1 92.56 299 THR A O 1
ATOM 2301 N N . ALA A 1 300 ? -3.162 0.65 6.43 1 92 300 ALA A N 1
ATOM 2302 C CA . ALA A 1 300 ? -2.541 -0.385 7.254 1 92 300 ALA A CA 1
ATOM 2303 C C . ALA A 1 300 ? -3.379 -1.661 7.254 1 92 300 ALA A C 1
ATOM 2305 O O . ALA A 1 300 ? -2.836 -2.766 7.16 1 92 300 ALA A O 1
ATOM 2306 N N . ILE A 1 301 ? -4.688 -1.563 7.312 1 93.25 301 ILE A N 1
ATOM 2307 C CA . ILE A 1 301 ? -5.598 -2.703 7.297 1 93.25 301 ILE A CA 1
ATOM 2308 C C . ILE A 1 301 ? -5.508 -3.412 5.945 1 93.25 301 ILE A C 1
ATOM 2310 O O . ILE A 1 301 ? -5.391 -4.641 5.891 1 93.25 301 ILE A O 1
ATOM 2314 N N . SER A 1 302 ? -5.508 -2.611 4.883 1 92.88 302 SER A N 1
ATOM 2315 C CA . SER A 1 302 ? -5.391 -3.176 3.541 1 92.88 302 SER A CA 1
ATOM 2316 C C . SER A 1 302 ? -4.047 -3.875 3.352 1 92.88 302 SER A C 1
ATOM 2318 O O . SER A 1 302 ? -3.977 -4.93 2.717 1 92.88 302 SER A O 1
ATOM 2320 N N . LEU A 1 303 ? -3.041 -3.344 3.873 1 91.94 303 LEU A N 1
ATOM 2321 C CA . LEU A 1 303 ? -1.701 -3.914 3.771 1 91.94 303 LEU A CA 1
ATOM 2322 C C . LEU A 1 303 ? -1.636 -5.273 4.453 1 91.94 303 LEU A C 1
ATOM 2324 O O . LEU A 1 303 ? -0.967 -6.188 3.965 1 91.94 303 LEU A O 1
ATOM 2328 N N . GLN A 1 304 ? -2.277 -5.406 5.582 1 92.25 304 GLN A N 1
ATOM 2329 C CA . GLN A 1 304 ? -2.322 -6.695 6.262 1 92.25 304 GLN A CA 1
ATOM 2330 C C . GLN A 1 304 ? -3.002 -7.75 5.395 1 92.25 304 GLN A C 1
ATOM 2332 O O . GLN A 1 304 ? -2.537 -8.891 5.312 1 92.25 304 GLN A O 1
ATOM 2337 N N . LYS A 1 305 ? -4.035 -7.402 4.742 1 92.56 305 LYS A N 1
ATOM 2338 C CA . LYS A 1 305 ? -4.711 -8.305 3.816 1 92.56 305 LYS A CA 1
ATOM 2339 C C . LYS A 1 305 ? -3.801 -8.688 2.652 1 92.56 305 LYS A C 1
ATOM 2341 O O . LYS A 1 305 ? -3.791 -9.836 2.213 1 92.56 305 LYS A O 1
ATOM 2346 N N . LEU A 1 306 ? -3.053 -7.746 2.205 1 91.81 306 LEU A N 1
ATOM 2347 C CA . LEU A 1 306 ? -2.1 -7.996 1.129 1 91.81 306 LEU A CA 1
ATOM 2348 C C . LEU A 1 306 ? -1.032 -8.992 1.569 1 91.81 306 LEU A C 1
ATOM 2350 O O . LEU A 1 306 ? -0.666 -9.891 0.81 1 91.81 306 LEU A O 1
ATOM 2354 N N . LYS A 1 307 ? -0.547 -8.836 2.746 1 92.56 307 LYS A N 1
ATOM 2355 C CA . LYS A 1 307 ? 0.452 -9.758 3.283 1 92.56 307 LYS A CA 1
ATOM 2356 C C . LYS A 1 307 ? -0.094 -11.18 3.359 1 92.56 307 LYS A C 1
ATOM 2358 O O . LYS A 1 307 ? 0.566 -12.125 2.928 1 92.56 307 LYS A O 1
ATOM 2363 N N . ASP A 1 308 ? -1.305 -11.305 3.822 1 92.12 308 ASP A N 1
ATOM 2364 C CA . ASP A 1 308 ? -1.95 -12.609 3.922 1 92.12 308 ASP A CA 1
ATOM 2365 C C . ASP A 1 308 ? -2.162 -13.227 2.539 1 92.12 308 ASP A C 1
ATOM 2367 O O . ASP A 1 308 ? -1.902 -14.414 2.336 1 92.12 308 ASP A O 1
ATOM 2371 N N . GLY A 1 309 ? -2.66 -12.336 1.681 1 89.19 309 GLY A N 1
ATOM 2372 C CA . GLY A 1 309 ? -2.877 -12.805 0.32 1 89.19 309 GLY A CA 1
ATOM 2373 C C . GLY A 1 309 ? -1.597 -13.234 -0.374 1 89.19 309 GLY A C 1
ATOM 2374 O O . GLY A 1 309 ? -1.562 -14.266 -1.039 1 89.19 309 GLY A O 1
ATOM 2375 N N . LYS A 1 310 ? -0.605 -12.5 -0.244 1 90.12 310 LYS A N 1
ATOM 2376 C CA . LYS A 1 310 ? 0.705 -12.82 -0.803 1 90.12 310 LYS A CA 1
ATOM 2377 C C . LYS A 1 310 ? 1.212 -14.164 -0.285 1 90.12 310 LYS A C 1
ATOM 2379 O O . LYS A 1 310 ? 1.712 -14.984 -1.058 1 90.12 310 LYS A O 1
ATOM 2384 N N . ASP A 1 311 ? 1.086 -14.469 1.007 1 91.19 311 ASP A N 1
ATOM 2385 C CA . ASP A 1 311 ? 1.519 -15.734 1.601 1 91.19 311 ASP A CA 1
ATOM 2386 C C . ASP A 1 311 ? 0.74 -16.906 1.018 1 91.19 311 ASP A C 1
ATOM 2388 O O . ASP A 1 311 ? 1.309 -17.969 0.767 1 91.19 311 ASP A O 1
ATOM 2392 N N . LYS A 1 312 ? -0.469 -16.703 0.804 1 90.69 312 LYS A N 1
ATOM 2393 C CA . LYS A 1 312 ? -1.3 -17.75 0.211 1 90.69 312 LYS A CA 1
ATOM 2394 C C . LYS A 1 312 ? -0.886 -18.031 -1.23 1 90.69 312 LYS A C 1
ATOM 2396 O O . LYS A 1 312 ? -0.856 -19.188 -1.661 1 90.69 312 LYS A O 1
ATOM 2401 N N . VAL A 1 313 ? -0.596 -16.984 -1.958 1 89.38 313 VAL A N 1
ATOM 2402 C CA . VAL A 1 313 ? -0.131 -17.156 -3.33 1 89.38 313 VAL A CA 1
ATOM 2403 C C . VAL A 1 313 ? 1.194 -17.922 -3.336 1 89.38 313 VAL A C 1
ATOM 2405 O O . VAL A 1 313 ? 1.396 -18.828 -4.148 1 89.38 313 VAL A O 1
ATOM 2408 N N . LEU A 1 314 ? 2.072 -17.578 -2.447 1 88.69 314 LEU A N 1
ATOM 2409 C CA . LEU A 1 314 ? 3.357 -18.25 -2.346 1 88.69 314 LEU A CA 1
ATOM 2410 C C . LEU A 1 314 ? 3.168 -19.734 -2.053 1 88.69 314 LEU A C 1
ATOM 2412 O O . LEU A 1 314 ? 3.818 -20.594 -2.668 1 88.69 314 LEU A O 1
ATOM 2416 N N . LEU A 1 315 ? 2.262 -20.062 -1.17 1 88.69 315 LEU A N 1
ATOM 2417 C CA . LEU A 1 315 ? 1.967 -21.453 -0.836 1 88.69 315 LEU A CA 1
ATOM 2418 C C . LEU A 1 315 ? 1.406 -22.188 -2.045 1 88.69 315 LEU A C 1
ATOM 2420 O O . LEU A 1 315 ? 1.791 -23.328 -2.312 1 88.69 315 LEU A O 1
ATOM 2424 N N . ALA A 1 316 ? 0.536 -21.531 -2.711 1 86.94 316 ALA A N 1
ATOM 2425 C CA . ALA A 1 316 ? -0.019 -22.125 -3.924 1 86.94 316 ALA A CA 1
ATOM 2426 C C . ALA A 1 316 ? 1.078 -22.422 -4.945 1 86.94 316 ALA A C 1
ATOM 2428 O O . ALA A 1 316 ? 1.113 -23.5 -5.543 1 86.94 316 ALA A O 1
ATOM 2429 N N . MET A 1 317 ? 1.975 -21.578 -5.156 1 86.44 317 MET A N 1
ATOM 2430 C CA . MET A 1 317 ? 3.074 -21.734 -6.102 1 86.44 317 MET A CA 1
ATOM 2431 C C . MET A 1 317 ? 3.988 -22.875 -5.676 1 86.44 317 MET A C 1
ATOM 2433 O O . MET A 1 317 ? 4.461 -23.656 -6.52 1 86.44 317 MET A O 1
ATOM 2437 N N . GLN A 1 318 ? 4.23 -23 -4.379 1 87.5 318 GLN A N 1
ATOM 2438 C CA . GLN A 1 318 ? 5.047 -24.094 -3.869 1 87.5 318 GLN A CA 1
ATOM 2439 C C . GLN A 1 318 ? 4.383 -25.438 -4.133 1 87.5 318 GLN A C 1
ATOM 2441 O O . GLN A 1 318 ? 5.043 -26.406 -4.543 1 87.5 318 GLN A O 1
ATOM 2446 N N . ASN A 1 319 ? 3.111 -25.5 -3.912 1 87.25 319 ASN A N 1
ATOM 2447 C CA . ASN A 1 319 ? 2.363 -26.719 -4.188 1 87.25 319 ASN A CA 1
ATOM 2448 C C . ASN A 1 319 ? 2.398 -27.078 -5.668 1 87.25 319 ASN A C 1
ATOM 2450 O O . ASN A 1 319 ? 2.594 -28.234 -6.027 1 87.25 319 ASN A O 1
ATOM 2454 N N . ILE A 1 320 ? 2.244 -26.094 -6.469 1 86.06 320 ILE A N 1
ATOM 2455 C CA . ILE A 1 320 ? 2.268 -26.312 -7.914 1 86.06 320 ILE A CA 1
ATOM 2456 C C . ILE A 1 320 ? 3.648 -26.797 -8.336 1 86.06 320 ILE A C 1
ATOM 2458 O O . ILE A 1 320 ? 3.766 -27.672 -9.203 1 86.06 320 ILE A O 1
ATOM 2462 N N . SER A 1 321 ? 4.699 -26.25 -7.758 1 88 321 SER A N 1
ATOM 2463 C CA . SER A 1 321 ? 6.062 -26.688 -8.039 1 88 321 SER A CA 1
ATOM 2464 C C . SER A 1 321 ? 6.25 -28.156 -7.68 1 88 321 SER A C 1
ATOM 2466 O O . SER A 1 321 ? 6.824 -28.922 -8.461 1 88 321 SER A O 1
ATOM 2468 N N . ALA A 1 322 ? 5.738 -28.547 -6.52 1 87 322 ALA A N 1
ATOM 2469 C CA . ALA A 1 322 ? 5.844 -29.938 -6.078 1 87 322 ALA A CA 1
ATOM 2470 C C . ALA A 1 322 ? 5.125 -30.875 -7.047 1 87 322 ALA A C 1
ATOM 2472 O O . ALA A 1 322 ? 5.656 -31.922 -7.41 1 87 322 ALA A O 1
ATOM 2473 N N . VAL A 1 323 ? 3.986 -30.453 -7.496 1 84.25 323 VAL A N 1
ATOM 2474 C CA . VAL A 1 323 ? 3.199 -31.266 -8.422 1 84.25 323 VAL A CA 1
ATOM 2475 C C . VAL A 1 323 ? 3.916 -31.359 -9.766 1 84.25 323 VAL A C 1
ATOM 2477 O O . VAL A 1 323 ? 3.93 -32.438 -10.398 1 84.25 323 VAL A O 1
ATOM 2480 N N . SER A 1 324 ? 4.48 -30.281 -10.227 1 85.12 324 SER A N 1
ATOM 2481 C CA . SER A 1 324 ? 5.234 -30.281 -11.477 1 85.12 324 SER A CA 1
ATOM 2482 C C . SER A 1 324 ? 6.422 -31.234 -11.414 1 85.12 324 SER A C 1
ATOM 2484 O O . SER A 1 324 ? 6.695 -31.953 -12.375 1 85.12 324 SER A O 1
ATOM 2486 N N . GLU A 1 325 ? 7.152 -31.266 -10.289 1 86.5 325 GLU A N 1
ATOM 2487 C CA . GLU A 1 325 ? 8.266 -32.188 -10.102 1 86.5 325 GLU A CA 1
ATOM 2488 C C . GLU A 1 325 ? 7.793 -33.625 -10.133 1 86.5 325 GLU A C 1
ATOM 2490 O O . GLU A 1 325 ? 8.43 -34.5 -10.758 1 86.5 325 GLU A O 1
ATOM 2495 N N . GLU A 1 326 ? 6.699 -33.875 -9.5 1 85.12 326 GLU A N 1
ATOM 2496 C CA . GLU A 1 326 ? 6.117 -35.188 -9.508 1 85.12 326 GLU A CA 1
ATOM 2497 C C . GLU A 1 326 ? 5.703 -35.625 -10.914 1 85.12 326 GLU A C 1
ATOM 2499 O O . GLU A 1 326 ? 5.926 -36.75 -11.328 1 85.12 326 GLU A O 1
ATOM 2504 N N . THR A 1 327 ? 5.117 -34.719 -11.641 1 84.25 327 THR A N 1
ATOM 2505 C CA . THR A 1 327 ? 4.703 -34.969 -13.016 1 84.25 327 THR A CA 1
ATOM 2506 C C . THR A 1 327 ? 5.914 -35.281 -13.891 1 84.25 327 THR A C 1
ATOM 2508 O O . THR A 1 327 ? 5.879 -36.219 -14.695 1 84.25 327 THR A O 1
ATOM 2511 N N . ALA A 1 328 ? 6.988 -34.531 -13.711 1 84.31 328 ALA A N 1
ATOM 2512 C CA . ALA A 1 328 ? 8.219 -34.812 -14.453 1 84.31 328 ALA A CA 1
ATOM 2513 C C . ALA A 1 328 ? 8.766 -36.188 -14.141 1 84.31 328 ALA A C 1
ATOM 2515 O O . ALA A 1 328 ? 9.156 -36.938 -15.055 1 84.31 328 ALA A O 1
ATOM 2516 N N . ALA A 1 329 ? 8.773 -36.594 -12.883 1 85.75 329 ALA A N 1
ATOM 2517 C CA . ALA A 1 329 ? 9.266 -37.906 -12.469 1 85.75 329 ALA A CA 1
ATOM 2518 C C . ALA A 1 329 ? 8.406 -39 -13.047 1 85.75 329 ALA A C 1
ATOM 2520 O O . ALA A 1 329 ? 8.93 -40 -13.547 1 85.75 329 ALA A O 1
ATOM 2521 N N . SER A 1 330 ? 7.09 -38.75 -12.984 1 85 330 SER A N 1
ATOM 2522 C CA . SER A 1 330 ? 6.168 -39.75 -13.523 1 85 330 SER A CA 1
ATOM 2523 C C . SER A 1 330 ? 6.336 -39.906 -15.031 1 85 330 SER A C 1
ATOM 2525 O O . SER A 1 330 ? 6.246 -41 -15.578 1 85 330 SER A O 1
ATOM 2527 N N . SER A 1 331 ? 6.586 -38.812 -15.734 1 85.38 331 SER A N 1
ATOM 2528 C CA . SER A 1 331 ? 6.801 -38.812 -17.172 1 85.38 331 SER A CA 1
ATOM 2529 C C . SER A 1 331 ? 8.055 -39.625 -17.531 1 85.38 331 SER A C 1
ATOM 2531 O O . SER A 1 331 ? 8.07 -40.344 -18.531 1 85.38 331 SER A O 1
ATOM 2533 N N . GLN A 1 332 ? 9.133 -39.531 -16.703 1 85.75 332 GLN A N 1
ATOM 2534 C CA . GLN A 1 332 ? 10.352 -40.281 -16.938 1 85.75 332 GLN A CA 1
ATOM 2535 C C . GLN A 1 332 ? 10.094 -41.781 -16.766 1 85.75 332 GLN A C 1
ATOM 2537 O O . GLN A 1 332 ? 10.594 -42.594 -17.547 1 85.75 332 GLN A O 1
ATOM 2542 N N . GLU A 1 333 ? 9.289 -42.125 -15.773 1 85.56 333 GLU A N 1
ATOM 2543 C CA . GLU A 1 333 ? 8.945 -43.5 -15.539 1 85.56 333 GLU A CA 1
ATOM 2544 C C . GLU A 1 333 ? 8.156 -44.094 -16.703 1 85.56 333 GLU A C 1
ATOM 2546 O O . GLU A 1 333 ? 8.414 -45.219 -17.141 1 85.56 333 GLU A O 1
ATOM 2551 N N . VAL A 1 334 ? 7.23 -43.312 -17.219 1 85.75 334 VAL A N 1
ATOM 2552 C CA . VAL A 1 334 ? 6.426 -43.75 -18.359 1 85.75 334 VAL A CA 1
ATOM 2553 C C . VAL A 1 334 ? 7.312 -43.938 -19.578 1 85.75 334 VAL A C 1
ATOM 2555 O O . VAL A 1 334 ? 7.176 -44.906 -20.312 1 85.75 334 VAL A O 1
ATOM 2558 N N . SER A 1 335 ? 8.234 -43.031 -19.766 1 86.56 335 SER A N 1
ATOM 2559 C CA . SER A 1 335 ? 9.156 -43.125 -20.891 1 86.56 335 SER A CA 1
ATOM 2560 C C . SER A 1 335 ? 9.977 -44.406 -20.828 1 86.56 335 SER A C 1
ATOM 2562 O O . SER A 1 335 ? 10.148 -45.094 -21.844 1 86.56 335 SER A O 1
ATOM 25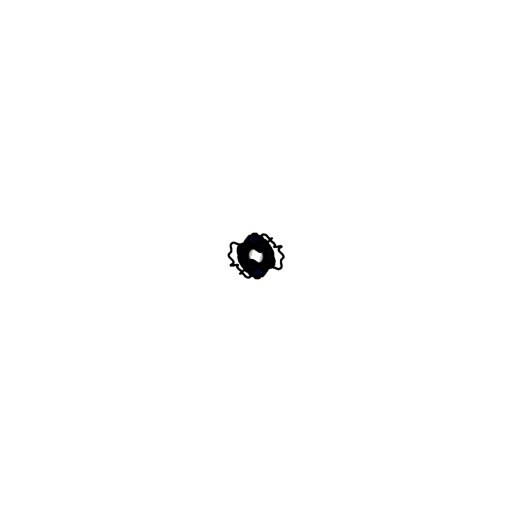64 N N . ALA A 1 336 ? 10.477 -44.781 -19.656 1 86.38 336 ALA A N 1
ATOM 2565 C CA . ALA A 1 336 ? 11.258 -46 -19.469 1 86.38 336 ALA A CA 1
ATOM 2566 C C . ALA A 1 336 ? 10.414 -47.25 -19.75 1 86.38 336 ALA A C 1
ATOM 2568 O O . ALA A 1 336 ? 10.891 -48.188 -20.391 1 86.38 336 ALA A O 1
ATOM 2569 N N . SER A 1 337 ? 9.156 -47.156 -19.266 1 85.31 337 SER A N 1
ATOM 2570 C CA . SER A 1 337 ? 8.242 -48.281 -19.5 1 85.31 337 SER A CA 1
ATOM 2571 C C . SER A 1 337 ? 7.941 -48.438 -20.984 1 85.31 337 SER A C 1
ATOM 2573 O O . SER A 1 337 ? 7.812 -49.562 -21.484 1 85.31 337 SER A O 1
ATOM 2575 N N . MET A 1 338 ? 7.91 -47.344 -21.703 1 84.5 338 MET A N 1
ATOM 2576 C CA . MET A 1 338 ? 7.652 -47.375 -23.141 1 84.5 338 MET A CA 1
ATOM 2577 C C . MET A 1 338 ? 8.812 -48.031 -23.891 1 84.5 338 MET A C 1
ATOM 2579 O O . MET A 1 338 ? 8.602 -48.75 -24.844 1 84.5 338 MET A O 1
ATOM 2583 N N . GLU A 1 339 ? 10.078 -47.812 -23.453 1 86.12 339 GLU A N 1
ATOM 2584 C CA . GLU A 1 339 ? 11.242 -48.469 -24.062 1 86.12 339 GLU A CA 1
ATOM 2585 C C . GLU A 1 339 ? 11.188 -49.969 -23.891 1 86.12 339 GLU A C 1
ATOM 2587 O O . GLU A 1 339 ? 11.5 -50.719 -24.828 1 86.12 339 GLU A O 1
ATOM 2592 N N . GLN A 1 340 ? 10.758 -50.375 -22.75 1 85.06 340 GLN A N 1
ATOM 2593 C CA . GLN A 1 340 ? 10.625 -51.812 -22.5 1 85.06 340 GLN A CA 1
ATOM 2594 C C . GLN A 1 340 ? 9.547 -52.438 -23.375 1 85.06 340 GLN A C 1
ATOM 2596 O O . GLN A 1 340 ? 9.711 -53.531 -23.891 1 85.06 340 GLN A O 1
ATOM 2601 N N . GLN A 1 341 ? 8.523 -51.719 -23.594 1 84.06 341 GLN A N 1
ATOM 2602 C CA . GLN A 1 341 ? 7.414 -52.219 -24.406 1 84.06 341 GLN A CA 1
ATOM 2603 C C . GLN A 1 341 ? 7.809 -52.312 -25.875 1 84.06 341 GLN A C 1
ATOM 2605 O O . GLN A 1 341 ? 7.383 -53.219 -26.578 1 84.06 341 GLN A O 1
ATOM 2610 N N . ILE A 1 342 ? 8.602 -51.344 -26.281 1 86.5 342 ILE A N 1
ATOM 2611 C CA . ILE A 1 342 ? 9.102 -51.406 -27.656 1 86.5 342 ILE A CA 1
ATOM 2612 C C . ILE A 1 342 ? 9.945 -52.656 -27.859 1 86.5 342 ILE A C 1
ATOM 2614 O O . ILE A 1 342 ? 9.805 -53.344 -28.875 1 86.5 342 ILE A O 1
ATOM 2618 N N . ALA A 1 343 ? 10.781 -52.969 -26.875 1 87.38 343 ALA A N 1
ATOM 2619 C CA . ALA A 1 343 ? 11.609 -54.156 -26.953 1 87.38 343 ALA A CA 1
ATOM 2620 C C . ALA A 1 343 ? 10.758 -55.406 -26.984 1 87.38 343 ALA A C 1
ATOM 2622 O O . ALA A 1 343 ? 11.023 -56.344 -27.75 1 87.38 343 ALA A O 1
ATOM 2623 N N . ALA A 1 344 ? 9.711 -55.375 -26.141 1 84.06 344 ALA A N 1
ATOM 2624 C CA . ALA A 1 344 ? 8.812 -56.5 -26.094 1 84.06 344 ALA A CA 1
ATOM 2625 C C . ALA A 1 344 ? 8.078 -56.688 -27.422 1 84.06 344 ALA A C 1
ATOM 2627 O O . ALA A 1 344 ? 7.938 -57.812 -27.906 1 84.06 344 ALA A O 1
ATOM 2628 N N . ALA A 1 345 ? 7.672 -55.656 -28.047 1 85.12 345 ALA A N 1
ATOM 2629 C CA . ALA A 1 345 ? 6.992 -55.688 -29.344 1 85.12 345 ALA A CA 1
ATOM 2630 C C . ALA A 1 345 ? 7.922 -56.25 -30.438 1 85.12 345 ALA A C 1
ATOM 2632 O O . ALA A 1 345 ? 7.492 -57 -31.297 1 85.12 345 ALA A O 1
ATOM 2633 N N . GLY A 1 346 ? 9.141 -55.875 -30.391 1 87.06 346 GLY A N 1
ATOM 2634 C CA . GLY A 1 346 ? 10.125 -56.406 -31.312 1 87.06 346 GLY A CA 1
ATOM 2635 C C . GLY A 1 346 ? 10.305 -57.906 -31.188 1 87.06 346 GLY A C 1
ATOM 2636 O O . GLY A 1 346 ? 10.359 -58.625 -32.188 1 87.06 346 GLY A O 1
ATOM 2637 N N . LYS A 1 347 ? 10.391 -58.438 -30.016 1 88.44 347 LYS A N 1
ATOM 2638 C CA . LYS A 1 347 ? 10.516 -59.875 -29.781 1 88.44 347 LYS A CA 1
ATOM 2639 C C . LYS A 1 347 ? 9.312 -60.625 -30.328 1 88.44 347 LYS A C 1
ATOM 2641 O O . LYS A 1 347 ? 9.461 -61.688 -30.938 1 88.44 347 LYS A O 1
ATOM 2646 N N . ILE A 1 348 ? 8.164 -60 -30.094 1 85.88 348 ILE A N 1
ATOM 2647 C CA . ILE A 1 348 ? 6.934 -60.625 -30.578 1 85.88 348 ILE A CA 1
ATOM 2648 C C . ILE A 1 348 ? 6.93 -60.656 -32.094 1 85.88 348 ILE A C 1
ATOM 2650 O O . ILE A 1 348 ? 6.551 -61.688 -32.688 1 85.88 348 ILE A O 1
ATOM 2654 N N . ARG A 1 349 ? 7.305 -59.656 -32.719 1 87.88 349 ARG A N 1
ATOM 2655 C CA . ARG A 1 349 ? 7.395 -59.594 -34.156 1 87.88 349 ARG A CA 1
ATOM 2656 C C . ARG A 1 349 ? 8.336 -60.656 -34.688 1 87.88 349 ARG A C 1
ATOM 2658 O O . ARG A 1 349 ? 8.008 -61.375 -35.656 1 87.88 349 ARG A O 1
ATOM 2665 N N . ASP A 1 350 ? 9.492 -60.812 -34.094 1 89.69 350 ASP A N 1
ATOM 2666 C CA . ASP A 1 350 ? 10.469 -61.812 -34.5 1 89.69 350 ASP A CA 1
ATOM 2667 C C . ASP A 1 350 ? 9.898 -63.219 -34.375 1 89.69 350 ASP A C 1
ATOM 2669 O O . ASP A 1 350 ? 10.094 -64.062 -35.25 1 89.69 350 ASP A O 1
ATOM 2673 N N . LEU A 1 351 ? 9.219 -63.375 -33.312 1 85.38 351 LEU A N 1
ATOM 2674 C CA . LEU A 1 351 ? 8.617 -64.688 -33.062 1 85.38 351 LEU A CA 1
ATOM 2675 C C . LEU A 1 351 ? 7.535 -65 -34.062 1 85.38 351 LEU A C 1
ATOM 2677 O O . LEU A 1 351 ? 7.414 -66.125 -34.531 1 85.38 351 LEU A O 1
ATOM 2681 N N . ALA A 1 352 ? 6.77 -64 -34.406 1 86.81 352 ALA A N 1
ATOM 2682 C CA . ALA A 1 352 ? 5.742 -64.188 -35.438 1 86.81 352 ALA A CA 1
ATOM 2683 C C . ALA A 1 352 ? 6.363 -64.562 -36.781 1 86.81 352 ALA A C 1
ATOM 2685 O O . ALA A 1 352 ? 5.855 -65.438 -37.438 1 86.81 352 ALA A O 1
ATOM 2686 N N . ASP A 1 353 ? 7.406 -64 -37.094 1 89.12 353 ASP A N 1
ATOM 2687 C CA . ASP A 1 353 ? 8.109 -64.312 -38.344 1 89.12 353 ASP A CA 1
ATOM 2688 C C . ASP A 1 353 ? 8.664 -65.75 -38.312 1 89.12 353 ASP A C 1
ATOM 2690 O O . ASP A 1 353 ? 8.586 -66.438 -39.281 1 89.12 353 ASP A O 1
ATOM 2694 N N . GLU A 1 354 ? 9.219 -66.125 -37.188 1 87.69 354 GLU A N 1
ATOM 2695 C CA . GLU A 1 354 ? 9.75 -67.438 -37.062 1 87.69 354 GLU A CA 1
ATOM 2696 C C . GLU A 1 354 ? 8.656 -68.5 -37.188 1 87.69 354 GLU A C 1
ATOM 2698 O O . GLU A 1 354 ? 8.844 -69.5 -37.875 1 87.69 354 GLU A O 1
ATOM 2703 N N . LEU A 1 355 ? 7.566 -68.188 -36.594 1 84.81 355 LEU A N 1
ATOM 2704 C CA . LEU A 1 355 ? 6.434 -69.062 -36.656 1 84.81 355 LEU A CA 1
ATOM 2705 C C . LEU A 1 355 ? 5.906 -69.188 -38.062 1 84.81 355 LEU A C 1
ATOM 2707 O O . LEU A 1 355 ? 5.559 -70.312 -38.531 1 84.81 355 LEU A O 1
ATOM 2711 N N . ARG A 1 356 ? 5.863 -68.188 -38.781 1 87.44 356 ARG A N 1
ATOM 2712 C CA . ARG A 1 356 ? 5.445 -68.188 -40.188 1 87.44 356 ARG A CA 1
ATOM 2713 C C . ARG A 1 356 ? 6.383 -69 -41.031 1 87.44 356 ARG A C 1
ATOM 2715 O O . ARG A 1 356 ? 5.93 -69.812 -41.875 1 87.44 356 ARG A O 1
ATOM 2722 N N . LYS A 1 357 ? 7.66 -68.875 -40.875 1 88.06 357 LYS A N 1
ATOM 2723 C CA . LYS A 1 357 ? 8.648 -69.625 -41.594 1 88.06 357 LYS A CA 1
ATOM 2724 C C . LYS A 1 357 ? 8.523 -71.125 -41.312 1 88.06 357 LYS A C 1
ATOM 2726 O O . LYS A 1 357 ? 8.633 -72 -42.219 1 88.06 357 LYS A O 1
ATOM 2731 N N . MET A 1 358 ? 8.281 -71.375 -40.062 1 82.38 358 MET A N 1
ATOM 2732 C CA . MET A 1 358 ? 8.117 -72.75 -39.656 1 82.38 358 MET A CA 1
ATOM 2733 C C . MET A 1 358 ? 6.891 -73.375 -40.312 1 82.38 358 MET A C 1
ATOM 2735 O O . MET A 1 358 ? 6.934 -74.5 -40.781 1 82.38 358 MET A O 1
ATOM 2739 N N . ALA A 1 359 ? 5.852 -72.625 -40.344 1 84.12 359 ALA A N 1
ATOM 2740 C CA . ALA A 1 359 ? 4.625 -73.125 -41 1 84.12 359 ALA A CA 1
ATOM 2741 C C . ALA A 1 359 ? 4.844 -73.312 -42.469 1 84.12 359 ALA A C 1
ATOM 2743 O O . ALA A 1 359 ? 4.363 -74.312 -43.031 1 84.12 359 ALA A O 1
ATOM 2744 N N . GLU A 1 360 ? 5.594 -72.562 -43.094 1 86.62 360 GLU A N 1
ATOM 2745 C CA . GLU A 1 360 ? 5.906 -72.688 -44.5 1 86.62 360 GLU A CA 1
ATOM 2746 C C . GLU A 1 360 ? 6.777 -73.875 -44.75 1 86.62 360 GLU A C 1
ATOM 2748 O O . GLU A 1 360 ? 6.535 -74.688 -45.719 1 86.62 360 GLU A O 1
ATOM 2753 N N . GLN A 1 361 ? 7.707 -74.062 -43.938 1 83.5 361 GLN A N 1
ATOM 2754 C CA . GLN A 1 361 ? 8.602 -75.25 -44.094 1 83.5 361 GLN A CA 1
ATOM 2755 C C . GLN A 1 361 ? 7.84 -76.562 -43.906 1 83.5 361 GLN A C 1
ATOM 2757 O O . GLN A 1 361 ? 8.062 -77.5 -44.688 1 83.5 361 GLN A O 1
ATOM 2762 N N . LEU A 1 362 ? 6.98 -76.5 -43.031 1 80.44 362 LEU A N 1
ATOM 2763 C CA . LEU A 1 362 ? 6.18 -77.75 -42.812 1 80.44 362 LEU A CA 1
ATOM 2764 C C . LEU A 1 362 ? 5.23 -78 -43.969 1 80.44 362 LEU A C 1
ATOM 2766 O O . LEU A 1 362 ? 5.039 -79.125 -44.375 1 80.44 362 LEU A O 1
ATOM 2770 N N . SER A 1 363 ? 4.656 -76.938 -44.375 1 85.88 363 SER A N 1
ATOM 2771 C CA . SER A 1 363 ? 3.77 -77.062 -45.531 1 85.88 363 SER A CA 1
ATOM 2772 C C . SER A 1 363 ? 4.5 -77.625 -46.75 1 85.88 363 SER A C 1
ATOM 2774 O O . SER A 1 363 ? 3.977 -78.5 -47.469 1 85.88 363 SER A O 1
ATOM 2776 N N . LEU A 1 364 ? 5.703 -77.25 -46.969 1 83.88 364 LEU A N 1
ATOM 2777 C CA . LEU A 1 364 ? 6.504 -77.688 -48.062 1 83.88 364 LEU A CA 1
ATOM 2778 C C . LEU A 1 364 ? 6.852 -79.188 -47.906 1 83.88 364 LEU A C 1
ATOM 2780 O O . LEU A 1 364 ? 6.836 -79.938 -48.875 1 83.88 364 LEU A O 1
ATOM 2784 N N . ALA A 1 365 ? 7.105 -79.5 -46.688 1 77.12 365 ALA A N 1
ATOM 2785 C CA . ALA A 1 365 ? 7.477 -80.875 -46.406 1 77.12 365 ALA A CA 1
ATOM 2786 C C . ALA A 1 365 ? 6.312 -81.812 -46.656 1 77.12 365 ALA A C 1
ATOM 2788 O O . ALA A 1 365 ? 6.508 -82.938 -47.125 1 77.12 365 ALA A O 1
ATOM 2789 N N . ILE A 1 366 ? 5.094 -81.312 -46.438 1 81.75 366 ILE A N 1
ATOM 2790 C CA . ILE A 1 366 ? 3.955 -82.25 -46.562 1 81.75 366 ILE A CA 1
ATOM 2791 C C . ILE A 1 366 ? 3.418 -82.188 -48 1 81.75 366 ILE A C 1
ATOM 2793 O O . ILE A 1 366 ? 2.729 -83.125 -48.438 1 81.75 366 ILE A O 1
ATOM 2797 N N . HIS A 1 367 ? 3.711 -81.188 -48.781 1 81.94 367 HIS A N 1
ATOM 2798 C CA . HIS A 1 367 ? 3.207 -81.062 -50.156 1 81.94 367 HIS A CA 1
ATOM 2799 C C . HIS A 1 367 ? 3.936 -82 -51.125 1 81.94 367 HIS A C 1
ATOM 2801 O O . HIS A 1 367 ? 3.52 -82.188 -52.25 1 81.94 367 HIS A O 1
ATOM 2807 N N . MET A 1 368 ? 4.914 -82.625 -50.594 1 77 368 MET A N 1
ATOM 2808 C CA . MET A 1 368 ? 5.566 -83.688 -51.375 1 77 368 MET A CA 1
ATOM 2809 C C . MET A 1 368 ? 4.695 -84.938 -51.438 1 77 368 MET A C 1
ATOM 2811 O O . MET A 1 368 ? 4.891 -85.812 -52.312 1 77 368 MET A O 1
ATOM 2815 N N . PHE A 1 369 ? 3.738 -85 -50.625 1 80.44 369 PHE A N 1
ATOM 2816 C CA . PHE A 1 369 ? 2.842 -86.188 -50.562 1 80.44 369 PHE A CA 1
ATOM 2817 C C . PHE A 1 369 ? 1.483 -85.812 -51.188 1 80.44 369 PHE A C 1
ATOM 2819 O O . PHE A 1 369 ? 0.984 -84.688 -51 1 80.44 369 PHE A O 1
ATOM 2826 N N . LYS A 1 370 ? 0.957 -86.625 -52.156 1 86.19 370 LYS A N 1
ATOM 2827 C CA . LYS A 1 370 ? -0.426 -86.562 -52.625 1 86.19 370 LYS A CA 1
ATOM 2828 C C . LYS A 1 370 ? -1.355 -87.375 -51.719 1 86.19 370 LYS A C 1
ATOM 2830 O O . LYS A 1 370 ? -1.151 -88.562 -51.531 1 86.19 370 LYS A O 1
ATOM 2835 N N . PHE A 1 371 ? -2.287 -86.625 -51.094 1 80.88 371 PHE A N 1
ATOM 2836 C CA . PHE A 1 371 ? -3.127 -87.312 -50.125 1 80.88 371 PHE A CA 1
ATOM 2837 C C . PHE A 1 371 ? -4.543 -86.75 -50.156 1 80.88 371 PHE A C 1
ATOM 2839 O O . PHE A 1 371 ? -4.773 -85.688 -50.656 1 80.88 371 PHE A O 1
ATOM 2846 N N . MET B 1 1 ? 8.961 -138.625 -62.031 1 57.78 1 MET B N 1
ATOM 2847 C CA . MET B 1 1 ? 8.609 -137.5 -62.75 1 57.78 1 MET B CA 1
ATOM 2848 C C . MET B 1 1 ? 7.715 -136.5 -61.875 1 57.78 1 MET B C 1
ATOM 2850 O O . MET B 1 1 ? 7.969 -135.375 -61.719 1 57.78 1 MET B O 1
ATOM 2854 N N . ILE B 1 2 ? 6.867 -137.125 -61.312 1 67.06 2 ILE B N 1
ATOM 2855 C CA . ILE B 1 2 ? 5.945 -136.375 -60.438 1 67.06 2 ILE B CA 1
ATOM 2856 C C . ILE B 1 2 ? 6.691 -135.875 -59.219 1 67.06 2 ILE B C 1
ATOM 2858 O O . ILE B 1 2 ? 6.504 -134.75 -58.812 1 67.06 2 ILE B O 1
ATOM 2862 N N . LEU B 1 3 ? 7.594 -136.625 -58.719 1 70.75 3 LEU B N 1
ATOM 2863 C CA . LEU B 1 3 ? 8.32 -136.25 -57.531 1 70.75 3 LEU B CA 1
ATOM 2864 C C . LEU B 1 3 ? 9.25 -135 -57.781 1 70.75 3 LEU B C 1
ATOM 2866 O O . LEU B 1 3 ? 9.391 -134.125 -56.938 1 70.75 3 LEU B O 1
ATOM 2870 N N . VAL B 1 4 ? 9.758 -134.875 -58.938 1 68.25 4 VAL B N 1
ATOM 2871 C CA . VAL B 1 4 ? 10.664 -133.75 -59.312 1 68.25 4 VAL B CA 1
ATOM 2872 C C . VAL B 1 4 ? 9.875 -132.5 -59.5 1 68.25 4 VAL B C 1
ATOM 2874 O O . VAL B 1 4 ? 10.32 -131.375 -59.094 1 68.25 4 VAL B O 1
ATOM 2877 N N . VAL B 1 5 ? 8.742 -132.625 -60 1 65.56 5 VAL B N 1
ATOM 2878 C CA . VAL B 1 5 ? 7.879 -131.5 -60.188 1 65.56 5 VAL B CA 1
ATOM 2879 C C . VAL B 1 5 ? 7.438 -131 -58.844 1 65.56 5 VAL B C 1
ATOM 2881 O O . VAL B 1 5 ? 7.422 -129.75 -58.656 1 65.56 5 VAL B O 1
ATOM 2884 N N . ILE B 1 6 ? 7.145 -131.75 -58 1 67.81 6 ILE B N 1
ATOM 2885 C CA . ILE B 1 6 ? 6.715 -131.375 -56.656 1 67.81 6 ILE B CA 1
ATOM 2886 C C . ILE B 1 6 ? 7.879 -130.75 -55.938 1 67.81 6 ILE B C 1
ATOM 2888 O O . ILE B 1 6 ? 7.699 -129.75 -55.219 1 67.81 6 ILE B O 1
ATOM 2892 N N . PHE B 1 7 ? 9 -131.25 -56.156 1 69.44 7 PHE B N 1
ATOM 2893 C CA . PHE B 1 7 ? 10.188 -130.625 -55.5 1 69.44 7 PHE B CA 1
ATOM 2894 C C . PHE B 1 7 ? 10.531 -129.25 -56.031 1 69.44 7 PHE B C 1
ATOM 2896 O O . PHE B 1 7 ? 10.852 -128.375 -55.281 1 69.44 7 PHE B O 1
ATOM 2903 N N . ILE B 1 8 ? 10.391 -129.125 -57.344 1 65.25 8 ILE B N 1
ATOM 2904 C CA . ILE B 1 8 ? 10.672 -127.812 -58 1 65.25 8 ILE B CA 1
ATOM 2905 C C . ILE B 1 8 ? 9.609 -126.75 -57.594 1 65.25 8 ILE B C 1
ATOM 2907 O O . ILE B 1 8 ? 9.922 -125.625 -57.312 1 65.25 8 ILE B O 1
ATOM 2911 N N . ALA B 1 9 ? 8.438 -127.25 -57.562 1 64.94 9 ALA B N 1
ATOM 2912 C CA . ALA B 1 9 ? 7.336 -126.375 -57.125 1 64.94 9 ALA B CA 1
ATOM 2913 C C . ALA B 1 9 ? 7.508 -126 -55.688 1 64.94 9 ALA B C 1
ATOM 2915 O O . ALA B 1 9 ? 7.242 -124.812 -55.344 1 64.94 9 ALA B O 1
ATOM 2916 N N . TRP B 1 10 ? 7.98 -126.75 -54.906 1 63.75 10 TRP B N 1
ATOM 2917 C CA . TRP B 1 10 ? 8.211 -126.5 -53.5 1 63.75 10 TRP B CA 1
ATOM 2918 C C . TRP B 1 10 ? 9.367 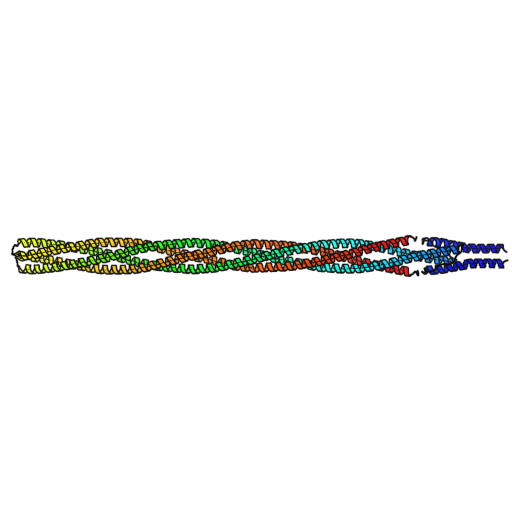-125.5 -53.312 1 63.75 10 TRP B C 1
ATOM 2920 O O . TRP B 1 10 ? 9.289 -124.562 -52.5 1 63.75 10 TRP B O 1
ATOM 2930 N N . ARG B 1 11 ? 10.352 -125.625 -54.125 1 64.06 11 ARG B N 1
ATOM 2931 C CA . ARG B 1 11 ? 11.516 -124.75 -54.031 1 64.06 11 ARG B CA 1
ATOM 2932 C C . ARG B 1 11 ? 11.18 -123.375 -54.531 1 64.06 11 ARG B C 1
ATOM 2934 O O . ARG B 1 11 ? 11.594 -122.375 -53.906 1 64.06 11 ARG B O 1
ATOM 2941 N N . ILE B 1 12 ? 10.422 -123.312 -55.531 1 61.62 12 ILE B N 1
ATOM 2942 C CA . ILE B 1 12 ? 10 -122.062 -56.062 1 61.62 12 ILE B CA 1
ATOM 2943 C C . ILE B 1 12 ? 9.055 -121.375 -55.062 1 61.62 12 ILE B C 1
ATOM 2945 O O . ILE B 1 12 ? 9.188 -120.188 -54.781 1 61.62 12 ILE B O 1
ATOM 2949 N N . ALA B 1 13 ? 8.219 -122.188 -54.594 1 63.22 13 ALA B N 1
ATOM 2950 C CA . ALA B 1 13 ? 7.254 -121.688 -53.625 1 63.22 13 ALA B CA 1
ATOM 2951 C C . ALA B 1 13 ? 7.961 -121.188 -52.375 1 63.22 13 ALA B C 1
ATOM 2953 O O . ALA B 1 13 ? 7.633 -120.125 -51.844 1 63.22 13 ALA B O 1
ATOM 2954 N N . ASN B 1 14 ? 8.891 -121.875 -51.906 1 63.91 14 ASN B N 1
ATOM 2955 C CA . ASN B 1 14 ? 9.609 -121.5 -50.688 1 63.91 14 ASN B CA 1
ATOM 2956 C C . ASN B 1 14 ? 10.547 -120.312 -50.938 1 63.91 14 ASN B C 1
ATOM 2958 O O . ASN B 1 14 ? 10.758 -119.5 -50.062 1 63.91 14 ASN B O 1
ATOM 2962 N N . GLY B 1 15 ? 11.031 -120.25 -52.156 1 66.25 15 GLY B N 1
ATOM 2963 C CA . GLY B 1 15 ? 11.891 -119.125 -52.562 1 66.25 15 GLY B CA 1
ATOM 2964 C C . GLY B 1 15 ? 11.141 -117.812 -52.719 1 66.25 15 GLY B C 1
ATOM 2965 O O . GLY B 1 15 ? 11.719 -116.75 -52.531 1 66.25 15 GLY B O 1
ATOM 2966 N N . ILE B 1 16 ? 9.93 -118 -53 1 70.94 16 ILE B N 1
ATOM 2967 C CA . ILE B 1 16 ? 9.078 -116.812 -53.188 1 70.94 16 ILE B CA 1
ATOM 2968 C C . ILE B 1 16 ? 8.336 -116.5 -51.875 1 70.94 16 ILE B C 1
ATOM 2970 O O . ILE B 1 16 ? 8.242 -115.312 -51.469 1 70.94 16 ILE B O 1
ATOM 2974 N N . THR B 1 17 ? 7.922 -117.438 -51.156 1 73.75 17 THR B N 1
ATOM 2975 C CA . THR B 1 17 ? 7.066 -117.25 -50 1 73.75 17 THR B CA 1
ATOM 2976 C C . THR B 1 17 ? 7.867 -116.75 -48.812 1 73.75 17 THR B C 1
ATOM 2978 O O . THR B 1 17 ? 7.367 -115.875 -48.031 1 73.75 17 THR B O 1
ATOM 2981 N N . GLY B 1 18 ? 9.078 -117.062 -48.625 1 78.31 18 GLY B N 1
ATOM 2982 C CA . GLY B 1 18 ? 9.898 -116.625 -47.5 1 78.31 18 GLY B CA 1
ATOM 2983 C C . GLY B 1 18 ? 10.156 -115.125 -47.5 1 78.31 18 GLY B C 1
ATOM 2984 O O . GLY B 1 18 ? 9.742 -114.438 -46.562 1 78.31 18 GLY B O 1
ATOM 2985 N N . PRO B 1 19 ? 10.664 -114.75 -48.625 1 80.62 19 PRO B N 1
ATOM 2986 C CA . PRO B 1 19 ? 10.961 -113.312 -48.688 1 80.62 19 PRO B CA 1
ATOM 2987 C C . PRO B 1 19 ? 9.703 -112.438 -48.625 1 80.62 19 PRO B C 1
ATOM 2989 O O . PRO B 1 19 ? 9.719 -111.375 -48 1 80.62 19 PRO B O 1
ATOM 2992 N N . ILE B 1 20 ? 8.68 -112.812 -49.125 1 78.12 20 ILE B N 1
ATOM 2993 C CA . ILE B 1 20 ? 7.426 -112.062 -49.125 1 78.12 20 ILE B CA 1
ATOM 2994 C C . ILE B 1 20 ? 6.875 -112 -47.688 1 78.12 20 ILE B C 1
ATOM 2996 O O . ILE B 1 20 ? 6.395 -110.938 -47.25 1 78.12 20 ILE B O 1
ATOM 3000 N N . THR B 1 21 ? 6.977 -113.125 -47.031 1 81.69 21 THR B N 1
ATOM 3001 C CA . THR B 1 21 ? 6.508 -113.188 -45.656 1 81.69 21 THR B CA 1
ATOM 3002 C C . THR B 1 21 ? 7.305 -112.188 -44.781 1 81.69 21 THR B C 1
ATOM 3004 O O . THR B 1 21 ? 6.746 -111.562 -43.875 1 81.69 21 THR B O 1
ATOM 3007 N N . ASN B 1 22 ? 8.547 -112.062 -45.125 1 86.38 22 ASN B N 1
ATOM 3008 C CA . ASN B 1 22 ? 9.383 -111.188 -44.344 1 86.38 22 ASN B CA 1
ATOM 3009 C C . ASN B 1 22 ? 8.969 -109.688 -44.562 1 86.38 22 ASN B C 1
ATOM 3011 O O . ASN B 1 22 ? 8.836 -108.938 -43.625 1 86.38 22 ASN B O 1
ATOM 3015 N N . ILE B 1 23 ? 8.766 -109.312 -45.781 1 83.81 23 ILE B N 1
ATOM 3016 C CA . ILE B 1 23 ? 8.359 -107.938 -46.094 1 83.81 23 ILE B CA 1
ATOM 3017 C C . ILE B 1 23 ? 6.984 -107.625 -45.5 1 83.81 23 ILE B C 1
ATOM 3019 O O . ILE B 1 23 ? 6.73 -106.562 -45 1 83.81 23 ILE B O 1
ATOM 3023 N N . VAL B 1 24 ? 6.125 -108.625 -45.562 1 81.62 24 VAL B N 1
ATOM 3024 C CA . VAL B 1 24 ? 4.801 -108.5 -44.969 1 81.62 24 VAL B CA 1
ATOM 3025 C C . VAL B 1 24 ? 4.93 -108.25 -43.469 1 81.62 24 VAL B C 1
ATOM 3027 O O . VAL B 1 24 ? 4.262 -107.312 -42.938 1 81.62 24 VAL B O 1
ATOM 3030 N N . GLN B 1 25 ? 5.82 -108.875 -42.812 1 86.62 25 GLN B N 1
ATOM 3031 C CA . GLN B 1 25 ? 6.027 -108.688 -41.375 1 86.62 25 GLN B CA 1
ATOM 3032 C C . GLN B 1 25 ? 6.586 -107.312 -41.062 1 86.62 25 GLN B C 1
ATOM 3034 O O . GLN B 1 25 ? 6.16 -106.688 -40.125 1 86.62 25 GLN B O 1
ATOM 3039 N N . LEU B 1 26 ? 7.488 -106.875 -41.906 1 87.88 26 LEU B N 1
ATOM 3040 C CA . LEU B 1 26 ? 8.07 -105.562 -41.75 1 87.88 26 LEU B CA 1
ATOM 3041 C C . LEU B 1 26 ? 7.02 -104.5 -42 1 87.88 26 LEU B C 1
ATOM 3043 O O . LEU B 1 26 ? 6.965 -103.5 -41.25 1 87.88 26 LEU B O 1
ATOM 3047 N N . MET B 1 27 ? 6.234 -104.625 -42.969 1 82.44 27 MET B N 1
ATOM 3048 C CA . MET B 1 27 ? 5.18 -103.688 -43.281 1 82.44 27 MET B CA 1
ATOM 3049 C C . MET B 1 27 ? 4.141 -103.625 -42.156 1 82.44 27 MET B C 1
ATOM 3051 O O . MET B 1 27 ? 3.609 -102.562 -41.844 1 82.44 27 MET B O 1
ATOM 3055 N N . GLU B 1 28 ? 3.871 -104.75 -41.625 1 82.62 28 GLU B N 1
ATOM 3056 C CA . GLU B 1 28 ? 2.943 -104.812 -40.469 1 82.62 28 GLU B CA 1
ATOM 3057 C C . GLU B 1 28 ? 3.488 -104.062 -39.281 1 82.62 28 GLU B C 1
ATOM 3059 O O . GLU B 1 28 ? 2.754 -103.312 -38.656 1 82.62 28 GLU B O 1
ATOM 3064 N N . LYS B 1 29 ? 4.742 -104.188 -39.094 1 87.62 29 LYS B N 1
ATOM 3065 C CA . LYS B 1 29 ? 5.375 -103.375 -38.031 1 87.62 29 LYS B CA 1
ATOM 3066 C C . LYS B 1 29 ? 5.332 -101.875 -38.312 1 87.62 29 LYS B C 1
ATOM 3068 O O . LYS B 1 29 ? 5.051 -101.125 -37.406 1 87.62 29 LYS B O 1
ATOM 3073 N N . ALA B 1 30 ? 5.629 -101.562 -39.531 1 82.44 30 ALA B N 1
ATOM 3074 C CA . ALA B 1 30 ? 5.598 -100.188 -39.938 1 82.44 30 ALA B CA 1
ATOM 3075 C C . ALA B 1 30 ? 4.191 -99.625 -39.812 1 82.44 30 ALA B C 1
ATOM 3077 O O . ALA B 1 30 ? 4.016 -98.5 -39.375 1 82.44 30 ALA B O 1
ATOM 3078 N N . SER B 1 31 ? 3.225 -100.375 -40.25 1 78.5 31 SER B N 1
ATOM 3079 C CA . SER B 1 31 ? 1.834 -99.938 -40.188 1 78.5 31 SER B CA 1
ATOM 3080 C C . SER B 1 31 ? 1.406 -99.75 -38.75 1 78.5 31 SER B C 1
ATOM 3082 O O . SER B 1 31 ? 0.472 -99 -38.469 1 78.5 31 SER B O 1
ATOM 3084 N N . GLN B 1 32 ? 2.117 -100.438 -37.812 1 80.81 32 GLN B N 1
ATOM 3085 C CA . GLN B 1 32 ? 1.834 -100.312 -36.406 1 80.81 32 GLN B CA 1
ATOM 3086 C C . GLN B 1 32 ? 2.678 -99.188 -35.781 1 80.81 32 GLN B C 1
ATOM 3088 O O . GLN B 1 32 ? 2.648 -98.938 -34.594 1 80.81 32 GLN B O 1
ATOM 3093 N N . GLY B 1 33 ? 3.457 -98.562 -36.656 1 81.06 33 GLY B N 1
ATOM 3094 C CA . GLY B 1 33 ? 4.133 -97.312 -36.219 1 81.06 33 GLY B CA 1
ATOM 3095 C C . GLY B 1 33 ? 5.633 -97.5 -36.062 1 81.06 33 GLY B C 1
ATOM 3096 O O . GLY B 1 33 ? 6.348 -96.562 -35.75 1 81.06 33 GLY B O 1
ATOM 3097 N N . ASP B 1 34 ? 6.184 -98.625 -36.281 1 89.25 34 ASP B N 1
ATOM 3098 C CA . ASP B 1 34 ? 7.621 -98.812 -36.188 1 89.25 34 ASP B CA 1
ATOM 3099 C C . ASP B 1 34 ? 8.32 -98.5 -37.5 1 89.25 34 ASP B C 1
ATOM 3101 O O . ASP B 1 34 ? 8.383 -99.312 -38.406 1 89.25 34 ASP B O 1
ATOM 3105 N N . LEU B 1 35 ? 8.883 -97.312 -37.469 1 86 35 LEU B N 1
ATOM 3106 C CA . LEU B 1 35 ? 9.523 -96.875 -38.688 1 86 35 LEU B CA 1
ATOM 3107 C C . LEU B 1 35 ? 11.023 -97.188 -38.656 1 86 35 LEU B C 1
ATOM 3109 O O . LEU B 1 35 ? 11.773 -96.688 -39.5 1 86 35 LEU B O 1
ATOM 3113 N N . THR B 1 36 ? 11.438 -98.125 -37.844 1 91 36 THR B N 1
ATOM 3114 C CA . THR B 1 36 ? 12.844 -98.5 -37.75 1 91 36 THR B CA 1
ATOM 3115 C C . THR B 1 36 ? 13.125 -99.75 -38.594 1 91 36 THR B C 1
ATOM 3117 O O . THR B 1 36 ? 14.273 -100.125 -38.719 1 91 36 THR B O 1
ATOM 3120 N N . VAL B 1 37 ? 12.047 -100.25 -39.094 1 87.94 37 VAL B N 1
ATOM 3121 C CA . VAL B 1 37 ? 12.18 -101.5 -39.844 1 87.94 37 VAL B CA 1
ATOM 3122 C C . VAL B 1 37 ? 12.891 -101.25 -41.188 1 87.94 37 VAL B C 1
ATOM 3124 O O . VAL B 1 37 ? 12.828 -100.125 -41.719 1 87.94 37 VAL B O 1
ATOM 3127 N N . SER B 1 38 ? 13.633 -102.25 -41.625 1 87.38 38 SER B N 1
ATOM 3128 C CA . SER B 1 38 ? 14.32 -102.25 -42.906 1 87.38 38 SER B CA 1
ATOM 3129 C C . SER B 1 38 ? 14.383 -103.625 -43.531 1 87.38 38 SER B C 1
ATOM 3131 O O . SER B 1 38 ? 14.492 -104.625 -42.844 1 87.38 38 SER B O 1
ATOM 3133 N N . SER B 1 39 ? 14.117 -103.625 -44.812 1 85.5 39 SER B N 1
ATOM 3134 C CA . SER B 1 39 ? 14.234 -104.875 -45.531 1 85.5 39 SER B CA 1
ATOM 3135 C C . SER B 1 39 ? 15.641 -105.062 -46.062 1 85.5 39 SER B C 1
ATOM 3137 O O . SER B 1 39 ? 16.219 -104.188 -46.656 1 85.5 39 SER B O 1
ATOM 3139 N N . SER B 1 40 ? 16.297 -106.438 -45.938 1 82.88 40 SER B N 1
ATOM 3140 C CA . SER B 1 40 ? 17.641 -106.75 -46.406 1 82.88 40 SER B CA 1
ATOM 3141 C C . SER B 1 40 ? 17.609 -107.688 -47.594 1 82.88 40 SER B C 1
ATOM 3143 O O . SER B 1 40 ? 18.656 -108.125 -48.062 1 82.88 40 SER B O 1
ATOM 3145 N N . TYR B 1 41 ? 16.391 -107.875 -48.062 1 83.75 41 TYR B N 1
ATOM 3146 C CA . TYR B 1 41 ? 16.281 -108.812 -49.156 1 83.75 41 TYR B CA 1
ATOM 3147 C C . TYR B 1 41 ? 16.703 -108.125 -50.469 1 83.75 41 TYR B C 1
ATOM 3149 O O . TYR B 1 41 ? 16.188 -107.125 -50.875 1 83.75 41 TYR B O 1
ATOM 3157 N N . LYS B 1 42 ? 17.891 -108.75 -51.188 1 87.25 42 LYS B N 1
ATOM 3158 C CA . LYS B 1 42 ? 18.391 -108.25 -52.469 1 87.25 42 LYS B CA 1
ATOM 3159 C C . LYS B 1 42 ? 18.219 -109.312 -53.562 1 87.25 42 LYS B C 1
ATOM 3161 O O . LYS B 1 42 ? 18.609 -110.5 -53.375 1 87.25 42 LYS B O 1
ATOM 3166 N N . SER B 1 43 ? 17.328 -109.062 -54.406 1 82.25 43 SER B N 1
ATOM 3167 C CA . SER B 1 43 ? 17.141 -109.875 -55.562 1 82.25 43 SER B CA 1
ATOM 3168 C C . SER B 1 43 ? 16.734 -109.062 -56.781 1 82.25 43 SER B C 1
ATOM 3170 O O . SER B 1 43 ? 16.312 -107.938 -56.656 1 82.25 43 SER B O 1
ATOM 3172 N N . ARG B 1 44 ? 16.953 -109.688 -58 1 82.88 44 ARG B N 1
ATOM 3173 C CA . ARG B 1 44 ? 16.609 -109 -59.25 1 82.88 44 ARG B CA 1
ATOM 3174 C C . ARG B 1 44 ? 15.164 -109.312 -59.625 1 82.88 44 ARG B C 1
ATOM 3176 O O . ARG B 1 44 ? 14.68 -108.812 -60.656 1 82.88 44 ARG B O 1
ATOM 3183 N N . ASN B 1 45 ? 14.492 -109.938 -58.688 1 77.62 45 ASN B N 1
ATOM 3184 C CA . ASN B 1 45 ? 13.109 -110.25 -59.031 1 77.62 45 ASN B CA 1
ATOM 3185 C C . ASN B 1 45 ? 12.133 -109.25 -58.406 1 77.62 45 ASN B C 1
ATOM 3187 O O . ASN B 1 45 ? 12.539 -108.25 -57.875 1 77.62 45 ASN B O 1
ATOM 3191 N N . GLU B 1 46 ? 10.82 -109.562 -58.469 1 79.31 46 GLU B N 1
ATOM 3192 C CA . GLU B 1 46 ? 9.75 -108.688 -58.031 1 79.31 46 GLU B CA 1
ATOM 3193 C C . GLU B 1 46 ? 9.789 -108.438 -56.531 1 79.31 46 GLU B C 1
ATOM 3195 O O . GLU B 1 46 ? 9.43 -107.375 -56.031 1 79.31 46 GLU B O 1
ATOM 3200 N N . ILE B 1 47 ? 10.219 -109.312 -55.75 1 79.44 47 ILE B N 1
ATOM 3201 C CA . ILE B 1 47 ? 10.281 -109.25 -54.312 1 79.44 47 ILE B CA 1
ATOM 3202 C C . ILE B 1 47 ? 11.414 -108.312 -53.906 1 79.44 47 ILE B C 1
ATOM 3204 O O . ILE B 1 47 ? 11.297 -107.562 -52.906 1 79.44 47 ILE B O 1
ATOM 3208 N N . GLY B 1 48 ? 12.5 -108.375 -54.594 1 83.19 48 GLY B N 1
ATOM 3209 C CA . GLY B 1 48 ? 13.586 -107.438 -54.344 1 83.19 48 GLY B CA 1
ATOM 3210 C C . GLY B 1 48 ? 13.172 -106 -54.594 1 83.19 48 GLY B C 1
ATOM 3211 O O . GLY B 1 48 ? 13.508 -105.062 -53.781 1 83.19 48 GLY B O 1
ATOM 3212 N N . ARG B 1 49 ? 12.375 -105.75 -55.656 1 83.06 49 ARG B N 1
ATOM 3213 C CA . ARG B 1 49 ? 11.859 -104.438 -55.938 1 83.06 49 ARG B CA 1
ATOM 3214 C C . ARG B 1 49 ? 10.898 -103.938 -54.875 1 83.06 49 ARG B C 1
ATOM 3216 O O . ARG B 1 49 ? 10.883 -102.75 -54.5 1 83.06 49 ARG B O 1
ATOM 3223 N N . LEU B 1 50 ? 10.172 -104.812 -54.375 1 81.69 50 LEU B N 1
ATOM 3224 C CA . LEU B 1 50 ? 9.258 -104.562 -53.281 1 81.69 50 LEU B CA 1
ATOM 3225 C C . LEU B 1 50 ? 10.023 -104.125 -52.031 1 81.69 50 LEU B C 1
ATOM 3227 O O . LEU B 1 50 ? 9.648 -103.188 -51.344 1 81.69 50 LEU B O 1
ATOM 3231 N N . SER B 1 51 ? 11.023 -104.875 -51.688 1 86.38 51 SER B N 1
ATOM 3232 C CA . SER B 1 51 ? 11.859 -104.562 -50.531 1 86.38 51 SER B CA 1
ATOM 3233 C C . SER B 1 51 ? 12.484 -103.188 -50.625 1 86.38 51 SER B C 1
ATOM 3235 O O . SER B 1 51 ? 12.469 -102.438 -49.625 1 86.38 51 SER B O 1
ATOM 3237 N N . ILE B 1 52 ? 12.898 -102.688 -51.781 1 86.31 52 ILE B N 1
ATOM 3238 C CA . ILE B 1 52 ? 13.539 -101.438 -52 1 86.31 52 ILE B CA 1
ATOM 3239 C C . ILE B 1 52 ? 12.5 -100.312 -51.875 1 86.31 52 ILE B C 1
ATOM 3241 O O . ILE B 1 52 ? 12.742 -99.312 -51.188 1 86.31 52 ILE B O 1
ATOM 3245 N N . SER B 1 53 ? 11.398 -100.562 -52.5 1 81.12 53 SER B N 1
ATOM 3246 C CA . SER B 1 53 ? 10.336 -99.562 -52.438 1 81.12 53 SER B CA 1
ATOM 3247 C C . SER B 1 53 ? 9.836 -99.375 -51 1 81.12 53 SER B C 1
ATOM 3249 O O . SER B 1 53 ? 9.539 -98.25 -50.594 1 81.12 53 SER B O 1
ATOM 3251 N N . PHE B 1 54 ? 9.688 -100.375 -50.281 1 82.06 54 PHE B N 1
ATOM 3252 C CA . PHE B 1 54 ? 9.297 -100.312 -48.875 1 82.06 54 PHE B CA 1
ATOM 3253 C C . PHE B 1 54 ? 10.312 -99.562 -48.062 1 82.06 54 PHE B C 1
ATOM 3255 O O . PHE B 1 54 ? 9.953 -98.688 -47.281 1 82.06 54 PHE B O 1
ATOM 3262 N N . SER B 1 55 ? 11.625 -99.875 -48.25 1 86.25 55 SER B N 1
ATOM 3263 C CA . SER B 1 55 ? 12.688 -99.25 -47.5 1 86.25 55 SER B CA 1
ATOM 3264 C C . SER B 1 55 ? 12.711 -97.75 -47.781 1 86.25 55 SER B C 1
ATOM 3266 O O . SER B 1 55 ? 12.875 -96.938 -46.875 1 86.25 55 SER B O 1
ATOM 3268 N N . ASN B 1 56 ? 12.469 -97.312 -49.031 1 82.5 56 ASN B N 1
ATOM 3269 C CA . ASN B 1 56 ? 12.438 -95.938 -49.406 1 82.5 56 ASN B CA 1
ATOM 3270 C C . ASN B 1 56 ? 11.258 -95.188 -48.781 1 82.5 56 ASN B C 1
ATOM 3272 O O . ASN B 1 56 ? 11.398 -94.062 -48.281 1 82.5 56 ASN B O 1
ATOM 3276 N N . MET B 1 57 ? 10.18 -95.812 -48.812 1 78.94 57 MET B N 1
ATOM 3277 C CA . MET B 1 57 ? 8.977 -95.25 -48.219 1 78.94 57 MET B CA 1
ATOM 3278 C C . MET B 1 57 ? 9.164 -95 -46.719 1 78.94 57 MET B C 1
ATOM 3280 O O . MET B 1 57 ? 8.844 -93.938 -46.188 1 78.94 57 MET B O 1
ATOM 3284 N N . ILE B 1 58 ? 9.656 -96 -46.031 1 85.38 58 ILE B N 1
ATOM 3285 C CA . ILE B 1 58 ? 9.875 -95.938 -44.594 1 85.38 58 ILE B CA 1
ATOM 3286 C C . ILE B 1 58 ? 10.867 -94.812 -44.281 1 85.38 58 ILE B C 1
ATOM 3288 O O . ILE B 1 58 ? 10.672 -94 -43.375 1 85.38 58 ILE B O 1
ATOM 3292 N N . THR B 1 59 ? 11.906 -94.625 -45.125 1 86 59 THR B N 1
ATOM 3293 C CA . THR B 1 59 ? 12.906 -93.625 -44.938 1 86 59 THR B CA 1
ATOM 3294 C C . THR B 1 59 ? 12.289 -92.188 -45.125 1 86 59 THR B C 1
ATOM 3296 O O . THR B 1 59 ? 12.531 -91.312 -44.312 1 86 59 THR B O 1
ATOM 3299 N N . ASP B 1 60 ? 11.453 -92.062 -46.094 1 80.88 60 ASP B N 1
ATOM 3300 C CA . ASP B 1 60 ? 10.812 -90.812 -46.375 1 80.88 60 ASP B CA 1
ATOM 3301 C C . ASP B 1 60 ? 9.852 -90.375 -45.25 1 80.88 60 ASP B C 1
ATOM 3303 O O . ASP B 1 60 ? 9.805 -89.25 -44.844 1 80.88 60 ASP B O 1
ATOM 3307 N N . VAL B 1 61 ? 9.133 -91.312 -44.75 1 81.75 61 VAL B N 1
ATOM 3308 C CA . VAL B 1 61 ? 8.195 -91.062 -43.656 1 81.75 61 VAL B CA 1
ATOM 3309 C C . VAL B 1 61 ? 8.961 -90.75 -42.375 1 81.75 61 VAL B C 1
ATOM 3311 O O . VAL B 1 61 ? 8.578 -89.875 -41.625 1 81.75 61 VAL B O 1
ATOM 3314 N N . ARG B 1 62 ? 10.062 -91.5 -42.188 1 88.38 62 ARG B N 1
ATOM 3315 C CA . ARG B 1 62 ? 10.906 -91.25 -41.031 1 88.38 62 ARG B CA 1
ATOM 3316 C C . ARG B 1 62 ? 11.469 -89.812 -41.062 1 88.38 62 ARG B C 1
ATOM 3318 O O . ARG B 1 62 ? 11.453 -89.125 -40.062 1 88.38 62 ARG B O 1
ATOM 3325 N N . ASP B 1 63 ? 11.883 -89.312 -42.25 1 84.25 63 ASP B N 1
ATOM 3326 C CA . ASP B 1 63 ? 12.445 -88 -42.406 1 84.25 63 ASP B CA 1
ATOM 3327 C C . ASP B 1 63 ? 11.375 -86.938 -42.188 1 84.25 63 ASP B C 1
ATOM 3329 O O . ASP B 1 63 ? 11.648 -85.875 -41.594 1 84.25 63 ASP B O 1
ATOM 3333 N N . LEU B 1 64 ? 10.234 -87.188 -42.594 1 79.94 64 LEU B N 1
ATOM 3334 C CA . LEU B 1 64 ? 9.125 -86.312 -42.406 1 79.94 64 LEU B CA 1
ATOM 3335 C C . LEU B 1 64 ? 8.781 -86.188 -40.906 1 79.94 64 LEU B C 1
ATOM 3337 O O . LEU B 1 64 ? 8.594 -85.062 -40.406 1 79.94 64 LEU B O 1
ATOM 3341 N N . ILE B 1 65 ? 8.703 -87.25 -40.25 1 83.75 65 ILE B N 1
ATOM 3342 C CA . ILE B 1 65 ? 8.367 -87.25 -38.844 1 83.75 65 ILE B CA 1
ATOM 3343 C C . ILE B 1 65 ? 9.453 -86.562 -38.031 1 83.75 65 ILE B C 1
ATOM 3345 O O . ILE B 1 65 ? 9.148 -85.812 -37.094 1 83.75 65 ILE B O 1
ATOM 3349 N N . LYS B 1 66 ? 10.703 -86.688 -38.469 1 87 66 LYS B N 1
ATOM 3350 C CA . LYS B 1 66 ? 11.805 -86 -37.812 1 87 66 LYS B CA 1
ATOM 3351 C C . LYS B 1 66 ? 11.672 -84.5 -38 1 87 66 LYS B C 1
ATOM 3353 O O . LYS B 1 66 ? 11.883 -83.688 -37.062 1 87 66 LYS B O 1
ATOM 3358 N N . LYS B 1 67 ? 11.312 -84.125 -39.125 1 82.94 67 LYS B N 1
ATOM 3359 C CA . LYS B 1 67 ? 11.117 -82.688 -39.406 1 82.94 67 LYS B CA 1
ATOM 3360 C C . LYS B 1 67 ? 9.953 -82.125 -38.594 1 82.94 67 LYS B C 1
ATOM 3362 O O . LYS B 1 67 ? 10.031 -81 -38.062 1 82.94 67 LYS B O 1
ATOM 3367 N N . ILE B 1 68 ? 8.938 -82.812 -38.5 1 81.62 68 ILE B N 1
ATOM 3368 C CA . ILE B 1 68 ? 7.77 -82.375 -37.75 1 81.62 68 ILE B CA 1
ATOM 3369 C C . ILE B 1 68 ? 8.133 -82.312 -36.25 1 81.62 68 ILE B C 1
ATOM 3371 O O . ILE B 1 68 ? 7.715 -81.375 -35.562 1 81.62 68 ILE B O 1
ATOM 3375 N N . ASP B 1 69 ? 8.859 -83.25 -35.844 1 87.19 69 ASP B N 1
ATOM 3376 C CA . ASP B 1 69 ? 9.297 -83.25 -34.469 1 87.19 69 ASP B CA 1
ATOM 3377 C C . ASP B 1 69 ? 10.102 -82 -34.156 1 87.19 69 ASP B C 1
ATOM 3379 O O . ASP B 1 69 ? 9.891 -81.312 -33.125 1 87.19 69 ASP B O 1
ATOM 3383 N N . GLU B 1 70 ? 10.992 -81.562 -35.062 1 85.94 70 GLU B N 1
ATOM 3384 C CA . GLU B 1 70 ? 11.797 -80.375 -34.875 1 85.94 70 GLU B CA 1
ATOM 3385 C C . GLU B 1 70 ? 10.93 -79.125 -34.875 1 85.94 70 GLU B C 1
ATOM 3387 O O . GLU B 1 70 ? 11.117 -78.25 -34.062 1 85.94 70 GLU B O 1
ATOM 3392 N N . LEU B 1 71 ? 10.008 -79.125 -35.688 1 79.38 71 LEU B N 1
ATOM 3393 C CA . LEU B 1 71 ? 9.117 -78 -35.812 1 79.38 71 LEU B CA 1
ATOM 3394 C C . LEU B 1 71 ? 8.227 -77.875 -34.562 1 79.38 71 LEU B C 1
ATOM 3396 O O . LEU B 1 71 ? 7.953 -76.75 -34.094 1 79.38 71 LEU B O 1
ATOM 3400 N N . CYS B 1 72 ? 7.746 -79 -34.094 1 83.62 72 CYS B N 1
ATOM 3401 C CA . CYS B 1 72 ? 6.953 -79 -32.875 1 83.62 72 CYS B CA 1
ATOM 3402 C C . CYS B 1 72 ? 7.738 -78.375 -31.719 1 83.62 72 CYS B C 1
ATOM 3404 O O . CYS B 1 72 ? 7.207 -77.562 -30.938 1 83.62 72 CYS B O 1
ATOM 3406 N N . LYS B 1 73 ? 8.992 -78.75 -31.656 1 87.25 73 LYS B N 1
ATOM 3407 C CA . LYS B 1 73 ? 9.844 -78.188 -30.594 1 87.25 73 LYS B CA 1
ATOM 3408 C C . LYS B 1 73 ? 10.039 -76.688 -30.734 1 87.25 73 LYS B C 1
ATOM 3410 O O . LYS B 1 73 ? 10.031 -76 -29.734 1 87.25 73 LYS B O 1
ATOM 3415 N N . GLN B 1 74 ? 10.109 -76.312 -31.938 1 84.56 74 GLN B N 1
ATOM 3416 C CA . GLN B 1 74 ? 10.305 -74.875 -32.188 1 84.56 74 GLN B CA 1
ATOM 3417 C C . GLN B 1 74 ? 9.031 -74.062 -31.859 1 84.56 74 GLN B C 1
ATOM 3419 O O . GLN B 1 74 ? 9.094 -73 -31.266 1 84.56 74 GLN B O 1
ATOM 3424 N N . VAL B 1 75 ? 7.906 -74.625 -32.281 1 83.5 75 VAL B N 1
ATOM 3425 C CA . VAL B 1 75 ? 6.637 -73.938 -32 1 83.5 75 VAL B CA 1
ATOM 3426 C C . VAL B 1 75 ? 6.414 -73.875 -30.484 1 83.5 75 VAL B C 1
ATOM 3428 O O . VAL B 1 75 ? 5.977 -72.875 -29.953 1 83.5 75 VAL B O 1
ATOM 3431 N N . PHE B 1 76 ? 6.762 -74.938 -29.844 1 87.12 76 PHE B N 1
ATOM 3432 C CA . PHE B 1 76 ? 6.633 -74.938 -28.391 1 87.12 76 PHE B CA 1
ATOM 3433 C C . PHE B 1 76 ? 7.516 -73.875 -27.75 1 87.12 76 PHE B C 1
ATOM 3435 O O . PHE B 1 76 ? 7.055 -73.125 -26.906 1 87.12 76 PHE B O 1
ATOM 3442 N N . SER B 1 77 ? 8.75 -73.812 -28.156 1 89.12 77 SER B N 1
ATOM 3443 C CA 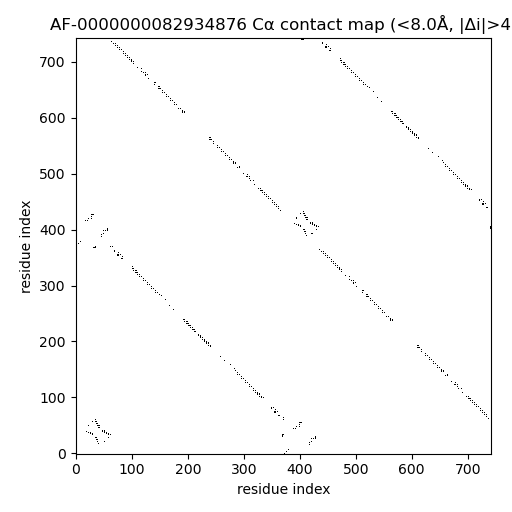. SER B 1 77 ? 9.688 -72.812 -27.609 1 89.12 77 SER B CA 1
ATOM 3444 C C . SER B 1 77 ? 9.211 -71.375 -27.891 1 89.12 77 SER B C 1
ATOM 3446 O O . SER B 1 77 ? 9.258 -70.5 -27.016 1 89.12 77 SER B O 1
ATOM 3448 N N . SER B 1 78 ? 8.773 -71.188 -29.078 1 85.44 78 SER B N 1
ATOM 3449 C CA . SER B 1 78 ? 8.281 -69.875 -29.453 1 85.44 78 SER B CA 1
ATOM 3450 C C . SER B 1 78 ? 7.055 -69.438 -28.625 1 85.44 78 SER B C 1
ATOM 3452 O O . SER B 1 78 ? 6.902 -68.312 -28.219 1 85.44 78 SER B O 1
ATOM 3454 N N . SER B 1 79 ? 6.164 -70.375 -28.391 1 87.31 79 SER B N 1
ATOM 3455 C CA . SER B 1 79 ? 4.973 -70.125 -27.594 1 87.31 79 SER B CA 1
ATOM 3456 C C . SER B 1 79 ? 5.344 -69.75 -26.156 1 87.31 79 SER B C 1
ATOM 3458 O O . SER B 1 79 ? 4.695 -68.938 -25.516 1 87.31 79 SER B O 1
ATOM 3460 N N . GLU B 1 80 ? 6.426 -70.312 -25.641 1 88.88 80 GLU B N 1
ATOM 3461 C CA . GLU B 1 80 ? 6.91 -70.062 -24.297 1 88.88 80 GLU B CA 1
ATOM 3462 C C . GLU B 1 80 ? 7.488 -68.625 -24.234 1 88.88 80 GLU B C 1
ATOM 3464 O O . GLU B 1 80 ? 7.219 -67.875 -23.281 1 88.88 80 GLU B O 1
ATOM 3469 N N . ILE B 1 81 ? 8.188 -68.312 -25.25 1 87.12 81 ILE B N 1
ATOM 3470 C CA . ILE B 1 81 ? 8.773 -66.938 -25.297 1 87.12 81 ILE B CA 1
ATOM 3471 C C . ILE B 1 81 ? 7.676 -65.938 -25.422 1 87.12 81 ILE B C 1
ATOM 3473 O O . ILE B 1 81 ? 7.73 -64.875 -24.766 1 87.12 81 ILE B O 1
ATOM 3477 N N . LEU B 1 82 ? 6.715 -66.25 -26.203 1 85.88 82 LEU B N 1
ATOM 3478 C CA . LEU B 1 82 ? 5.59 -65.312 -26.359 1 85.88 82 LEU B CA 1
ATOM 3479 C C . LEU B 1 82 ? 4.852 -65.125 -25.031 1 85.88 82 LEU B C 1
ATOM 3481 O O . LEU B 1 82 ? 4.5 -64 -24.672 1 85.88 82 LEU B O 1
ATOM 3485 N N . SER B 1 83 ? 4.637 -66.188 -24.375 1 88.38 83 SER B N 1
ATOM 3486 C CA . SER B 1 83 ? 3.965 -66.125 -23.078 1 88.38 83 SER B CA 1
ATOM 3487 C C . SER B 1 83 ? 4.75 -65.25 -22.078 1 88.38 83 SER B C 1
ATOM 3489 O O . SER B 1 83 ? 4.18 -64.375 -21.406 1 88.38 83 SER B O 1
ATOM 3491 N N . ASN B 1 84 ? 6.059 -65.375 -22 1 88.88 84 ASN B N 1
ATOM 3492 C CA . ASN B 1 84 ? 6.91 -64.625 -21.094 1 88.88 84 ASN B CA 1
ATOM 3493 C C . ASN B 1 84 ? 6.949 -63.156 -21.469 1 88.88 84 ASN B C 1
ATOM 3495 O O . ASN B 1 84 ? 6.887 -62.281 -20.594 1 88.88 84 ASN B O 1
ATOM 3499 N N . THR B 1 85 ? 7.051 -62.906 -22.734 1 83.62 85 THR B N 1
ATOM 3500 C CA . THR B 1 85 ? 7.082 -61.531 -23.219 1 83.62 85 THR B CA 1
ATOM 3501 C C . THR B 1 85 ? 5.762 -60.844 -22.906 1 83.62 85 THR B C 1
ATOM 3503 O O . THR B 1 85 ? 5.754 -59.656 -22.531 1 83.62 85 THR B O 1
ATOM 3506 N N . THR B 1 86 ? 4.676 -61.5 -23.109 1 85.75 86 THR B N 1
ATOM 3507 C CA . THR B 1 86 ? 3.359 -60.938 -22.828 1 85.75 86 THR B CA 1
ATOM 3508 C C . THR B 1 86 ? 3.213 -60.625 -21.344 1 85.75 86 THR B C 1
ATOM 3510 O O . THR B 1 86 ? 2.629 -59.594 -20.984 1 85.75 86 THR B O 1
ATOM 3513 N N . GLU B 1 87 ? 3.775 -61.469 -20.5 1 87.19 87 GLU B N 1
ATOM 3514 C CA . GLU B 1 87 ? 3.742 -61.219 -19.062 1 87.19 87 GLU B CA 1
ATOM 3515 C C . GLU B 1 87 ? 4.539 -59.969 -18.703 1 87.19 87 GLU B C 1
ATOM 3517 O O . GLU B 1 87 ? 4.082 -59.156 -17.906 1 87.19 87 GLU B O 1
ATOM 3522 N N . GLU B 1 88 ? 5.621 -59.844 -19.328 1 83.12 88 GLU B N 1
ATOM 3523 C CA . GLU B 1 88 ? 6.453 -58.688 -19.094 1 83.12 88 GLU B CA 1
ATOM 3524 C C . GLU B 1 88 ? 5.766 -57.406 -19.594 1 83.12 88 GLU B C 1
ATOM 3526 O O . GLU B 1 88 ? 5.785 -56.375 -18.922 1 83.12 88 GLU B O 1
ATOM 3531 N N . THR B 1 89 ? 5.195 -57.5 -20.734 1 82.38 89 THR B N 1
ATOM 3532 C CA . THR B 1 89 ? 4.508 -56.344 -21.328 1 82.38 89 THR B CA 1
ATOM 3533 C C . THR B 1 89 ? 3.311 -55.938 -20.469 1 82.38 89 THR B C 1
ATOM 3535 O O . THR B 1 89 ? 3.078 -54.75 -20.234 1 82.38 89 THR B O 1
ATOM 3538 N N . THR B 1 90 ? 2.605 -56.938 -20.016 1 86.62 90 THR B N 1
ATOM 3539 C CA . THR B 1 90 ? 1.449 -56.656 -19.172 1 86.62 90 THR B CA 1
ATOM 3540 C C . THR B 1 90 ? 1.87 -55.938 -17.891 1 86.62 90 THR B C 1
ATOM 3542 O O . THR B 1 90 ? 1.204 -55 -17.438 1 86.62 90 THR B O 1
ATOM 3545 N N . ALA B 1 91 ? 2.998 -56.312 -17.297 1 86.69 91 ALA B N 1
ATOM 3546 C CA . ALA B 1 91 ? 3.523 -55.656 -16.109 1 86.69 91 ALA B CA 1
ATOM 3547 C C . ALA B 1 91 ? 3.904 -54.219 -16.406 1 86.69 91 ALA B C 1
ATOM 3549 O O . ALA B 1 91 ? 3.656 -53.312 -15.602 1 86.69 91 ALA B O 1
ATOM 3550 N N . SER B 1 92 ? 4.465 -54 -17.547 1 84.62 92 SER B N 1
ATOM 3551 C CA . SER B 1 92 ? 4.848 -52.656 -17.953 1 84.62 92 SER B CA 1
ATOM 3552 C C . SER B 1 92 ? 3.623 -51.781 -18.188 1 84.62 92 SER B C 1
ATOM 3554 O O . SER B 1 92 ? 3.613 -50.625 -17.797 1 84.62 92 SER B O 1
ATOM 3556 N N . ILE B 1 93 ? 2.613 -52.312 -18.812 1 85.25 93 ILE B N 1
ATOM 3557 C CA . ILE B 1 93 ? 1.367 -51.594 -19.062 1 85.25 93 ILE B CA 1
ATOM 3558 C C . ILE B 1 93 ? 0.731 -51.188 -17.734 1 85.25 93 ILE B C 1
ATOM 3560 O O . ILE B 1 93 ? 0.241 -50.062 -17.594 1 85.25 93 ILE B O 1
ATOM 3564 N N . ASP B 1 94 ? 0.822 -52.031 -16.75 1 86.56 94 ASP B N 1
ATOM 3565 C CA . ASP B 1 94 ? 0.272 -51.75 -15.43 1 86.56 94 ASP B CA 1
ATOM 3566 C C . ASP B 1 94 ? 1.023 -50.625 -14.758 1 86.56 94 ASP B C 1
ATOM 3568 O O . ASP B 1 94 ? 0.409 -49.719 -14.156 1 86.56 94 ASP B O 1
ATOM 3572 N N . SER B 1 95 ? 2.273 -50.656 -14.914 1 85.19 95 SER B N 1
ATOM 3573 C CA . SER B 1 95 ? 3.096 -49.594 -14.336 1 85.19 95 SER B CA 1
ATOM 3574 C C . SER B 1 95 ? 2.785 -48.25 -14.969 1 85.19 95 SER B C 1
ATOM 3576 O O . SER B 1 95 ? 2.656 -47.219 -14.273 1 85.19 95 SER B O 1
ATOM 3578 N N . VAL B 1 96 ? 2.654 -48.219 -16.25 1 85.12 96 VAL B N 1
ATOM 3579 C CA . VAL B 1 96 ? 2.316 -46.969 -16.969 1 85.12 96 VAL B CA 1
ATOM 3580 C C . VAL B 1 96 ? 0.924 -46.5 -16.547 1 85.12 96 VAL B C 1
ATOM 3582 O O . VAL B 1 96 ? 0.705 -45.312 -16.344 1 85.12 96 VAL B O 1
ATOM 3585 N N . GLY B 1 97 ? 0.028 -47.5 -16.438 1 85.25 97 GLY B N 1
ATOM 3586 C CA . GLY B 1 97 ? -1.316 -47.156 -15.992 1 85.25 97 GLY B CA 1
ATOM 3587 C C . GLY B 1 97 ? -1.345 -46.469 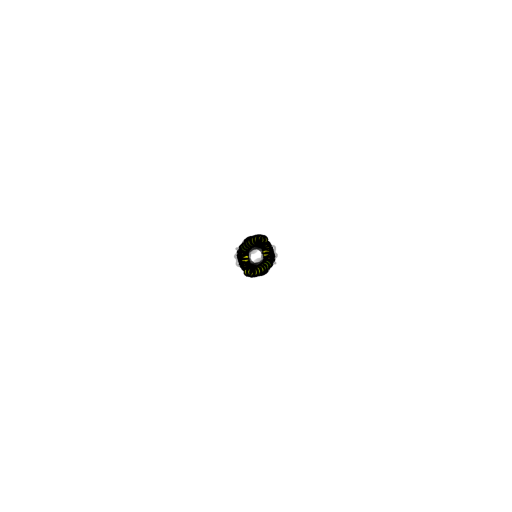-14.641 1 85.25 97 GLY B C 1
ATOM 3588 O O . GLY B 1 97 ? -2.031 -45.469 -14.453 1 85.25 97 GLY B O 1
ATOM 3589 N N . GLN B 1 98 ? -0.551 -46.875 -13.68 1 86 98 GLN B N 1
ATOM 3590 C CA . GLN B 1 98 ? -0.469 -46.281 -12.344 1 86 98 GLN B CA 1
ATOM 3591 C C . GLN B 1 98 ? 0.154 -44.906 -12.398 1 86 98 GLN B C 1
ATOM 3593 O O . GLN B 1 98 ? -0.34 -43.969 -11.758 1 86 98 GLN B O 1
ATOM 3598 N N . ALA B 1 99 ? 1.177 -44.812 -13.188 1 83.56 99 ALA B N 1
ATOM 3599 C CA . ALA B 1 99 ? 1.876 -43.531 -13.297 1 83.56 99 ALA B CA 1
ATOM 3600 C C . ALA B 1 99 ? 0.974 -42.469 -13.906 1 83.56 99 ALA B C 1
ATOM 3602 O O . ALA B 1 99 ? 0.937 -41.344 -13.43 1 83.56 99 ALA B O 1
ATOM 3603 N N . ILE B 1 100 ? 0.237 -42.812 -14.891 1 84.69 100 ILE B N 1
ATOM 3604 C CA . ILE B 1 100 ? -0.591 -41.844 -15.602 1 84.69 100 ILE B CA 1
ATOM 3605 C C . ILE B 1 100 ? -1.779 -41.469 -14.727 1 84.69 100 ILE B C 1
ATOM 3607 O O . ILE B 1 100 ? -2.229 -40.312 -14.758 1 84.69 100 ILE B O 1
ATOM 3611 N N . THR B 1 101 ? -2.289 -42.375 -13.969 1 85.25 101 THR B N 1
ATOM 3612 C CA . THR B 1 101 ? -3.35 -42.062 -13.023 1 85.25 101 THR B CA 1
ATOM 3613 C C . THR B 1 101 ? -2.865 -41.062 -11.992 1 85.25 101 THR B C 1
ATOM 3615 O O . THR B 1 101 ? -3.586 -40.094 -11.656 1 85.25 101 THR B O 1
ATOM 3618 N N . ALA B 1 102 ? -1.653 -41.219 -11.539 1 83.44 102 ALA B N 1
ATOM 3619 C CA . ALA B 1 102 ? -1.061 -40.25 -10.594 1 83.44 102 ALA B CA 1
ATOM 3620 C C . ALA B 1 102 ? -0.893 -38.875 -11.227 1 83.44 102 ALA B C 1
ATOM 3622 O O . ALA B 1 102 ? -1.177 -37.875 -10.594 1 83.44 102 ALA B O 1
ATOM 3623 N N . VAL B 1 103 ? -0.484 -38.812 -12.438 1 82.94 103 VAL B N 1
ATOM 3624 C CA . VAL B 1 103 ? -0.301 -37.562 -13.156 1 82.94 103 VAL B CA 1
ATOM 3625 C C . VAL B 1 103 ? -1.646 -36.844 -13.32 1 82.94 103 VAL B C 1
ATOM 3627 O O . VAL B 1 103 ? -1.749 -35.656 -13.102 1 82.94 103 VAL B O 1
ATOM 3630 N N . ALA B 1 104 ? -2.646 -37.656 -13.695 1 83.88 104 ALA B N 1
ATOM 3631 C CA . ALA B 1 104 ? -3.984 -37.094 -13.867 1 83.88 104 ALA B CA 1
ATOM 3632 C C . ALA B 1 104 ? -4.508 -36.5 -12.555 1 83.88 104 ALA B C 1
ATOM 3634 O O . ALA B 1 104 ? -5.074 -35.406 -12.539 1 83.88 104 ALA B O 1
ATOM 3635 N N . THR B 1 105 ? -4.336 -37.188 -11.453 1 85.94 105 THR B N 1
ATOM 3636 C CA . THR B 1 105 ? -4.754 -36.719 -10.141 1 85.94 105 THR B CA 1
ATOM 3637 C C . THR B 1 105 ? -4.004 -35.438 -9.75 1 85.94 105 THR B C 1
ATOM 3639 O O . THR B 1 105 ? -4.609 -34.5 -9.273 1 85.94 105 THR B O 1
ATOM 3642 N N . SER B 1 106 ? -2.715 -35.469 -10.008 1 82.94 106 SER B N 1
ATOM 3643 C CA . SER B 1 106 ? -1.884 -34.312 -9.711 1 82.94 106 SER B CA 1
ATOM 3644 C C . SER B 1 106 ? -2.312 -33.094 -10.531 1 82.94 106 SER B C 1
ATOM 3646 O O . SER B 1 106 ? -2.35 -31.984 -10.016 1 82.94 106 SER B O 1
ATOM 3648 N N . ALA B 1 107 ? -2.621 -33.312 -11.781 1 82.81 107 ALA B N 1
ATOM 3649 C CA . ALA B 1 107 ? -3.072 -32.25 -12.656 1 82.81 107 ALA B CA 1
ATOM 3650 C C . ALA B 1 107 ? -4.379 -31.625 -12.148 1 82.81 107 ALA B C 1
ATOM 3652 O O . ALA B 1 107 ? -4.562 -30.406 -12.188 1 82.81 107 ALA B O 1
ATOM 3653 N N . ASN B 1 108 ? -5.238 -32.438 -11.617 1 84.81 108 ASN B N 1
ATOM 3654 C CA . ASN B 1 108 ? -6.504 -31.969 -11.062 1 84.81 108 ASN B CA 1
ATOM 3655 C C . ASN B 1 108 ? -6.285 -31.156 -9.789 1 84.81 108 ASN B C 1
ATOM 3657 O O . ASN B 1 108 ? -6.922 -30.109 -9.594 1 84.81 108 ASN B O 1
ATOM 3661 N N . GLU B 1 109 ? -5.422 -31.609 -8.977 1 84.19 109 GLU B N 1
ATOM 3662 C CA . GLU B 1 109 ? -5.078 -30.875 -7.758 1 84.19 109 GLU B CA 1
ATOM 3663 C C . GLU B 1 109 ? -4.426 -29.547 -8.086 1 84.19 109 GLU B C 1
ATOM 3665 O O . GLU B 1 109 ? -4.719 -28.531 -7.449 1 84.19 109 GLU B O 1
ATOM 3670 N N . GLN B 1 110 ? -3.635 -29.562 -9.078 1 84.5 110 GLN B N 1
ATOM 3671 C CA . GLN B 1 110 ? -2.967 -28.344 -9.523 1 84.5 110 GLN B CA 1
ATOM 3672 C C . GLN B 1 110 ? -3.977 -27.328 -10.039 1 84.5 110 GLN B C 1
ATOM 3674 O O . GLN B 1 110 ? -3.854 -26.125 -9.766 1 84.5 110 GLN B O 1
ATOM 3679 N N . ALA B 1 111 ? -4.922 -27.812 -10.773 1 85.12 111 ALA B N 1
ATOM 3680 C CA . ALA B 1 111 ? -5.965 -26.922 -11.289 1 85.12 111 ALA B CA 1
ATOM 3681 C C . ALA B 1 111 ? -6.707 -26.234 -10.148 1 85.12 111 ALA B C 1
ATOM 3683 O O . ALA B 1 111 ? -7.004 -25.047 -10.227 1 85.12 111 ALA B O 1
ATOM 3684 N N . LYS B 1 112 ? -6.965 -26.906 -9.086 1 87.44 112 LYS B N 1
ATOM 3685 C CA . LYS B 1 112 ? -7.629 -26.344 -7.918 1 87.44 112 LYS B CA 1
ATOM 3686 C C . LYS B 1 112 ? -6.746 -25.297 -7.238 1 87.44 112 LYS B C 1
ATOM 3688 O O . LYS B 1 112 ? -7.223 -24.219 -6.871 1 87.44 112 LYS B O 1
ATOM 3693 N N . ASP B 1 113 ? -5.48 -25.641 -7.082 1 86.62 113 ASP B N 1
ATOM 3694 C CA . ASP B 1 113 ? -4.535 -24.703 -6.48 1 86.62 113 ASP B CA 1
ATOM 3695 C C . ASP B 1 113 ? -4.422 -23.438 -7.309 1 86.62 113 ASP B C 1
ATOM 3697 O O . ASP B 1 113 ? -4.316 -22.328 -6.754 1 86.62 113 ASP B O 1
ATOM 3701 N N . ILE B 1 114 ? -4.457 -23.578 -8.586 1 87.62 114 ILE B N 1
ATOM 3702 C CA . ILE B 1 114 ? -4.367 -22.438 -9.5 1 87.62 114 ILE B CA 1
ATOM 3703 C C . ILE B 1 114 ? -5.609 -21.562 -9.344 1 87.62 114 ILE B C 1
ATOM 3705 O O . ILE B 1 114 ? -5.504 -20.328 -9.289 1 87.62 114 ILE B O 1
ATOM 3709 N N . ASP B 1 115 ? -6.73 -22.203 -9.281 1 88.19 115 ASP B N 1
ATOM 3710 C CA . ASP B 1 115 ? -7.969 -21.453 -9.086 1 88.19 115 ASP B CA 1
ATOM 3711 C C . ASP B 1 115 ? -7.941 -20.672 -7.773 1 88.19 115 ASP B C 1
ATOM 3713 O O . ASP B 1 115 ? -8.289 -19.484 -7.746 1 88.19 115 ASP B O 1
ATOM 3717 N N . ASP B 1 116 ? -7.5 -21.312 -6.754 1 87.31 116 ASP B N 1
ATOM 3718 C CA . ASP B 1 116 ? -7.379 -20.656 -5.457 1 87.31 116 ASP B CA 1
ATOM 3719 C C . ASP B 1 116 ? -6.371 -19.5 -5.512 1 87.31 116 ASP B C 1
ATOM 3721 O O . ASP B 1 116 ? -6.625 -18.422 -4.969 1 87.31 116 ASP B O 1
ATOM 3725 N N . GLY B 1 117 ? -5.281 -19.766 -6.18 1 85.94 117 GLY B N 1
ATOM 3726 C CA . GLY B 1 117 ? -4.281 -18.719 -6.348 1 85.94 117 GLY B CA 1
ATOM 3727 C C . GLY B 1 117 ? -4.789 -17.531 -7.137 1 85.94 117 GLY B C 1
ATOM 3728 O O . GLY B 1 117 ? -4.539 -16.391 -6.766 1 85.94 117 GLY B O 1
ATOM 3729 N N . ALA B 1 118 ? -5.539 -17.812 -8.172 1 87.06 118 ALA B N 1
ATOM 3730 C CA . ALA B 1 118 ? -6.109 -16.75 -8.992 1 87.06 118 ALA B CA 1
ATOM 3731 C C . ALA B 1 118 ? -7.09 -15.891 -8.195 1 87.06 118 ALA B C 1
ATOM 3733 O O . ALA B 1 118 ? -7.121 -14.672 -8.344 1 87.06 118 ALA B O 1
ATOM 3734 N N . LYS B 1 119 ? -7.871 -16.469 -7.344 1 90.56 119 LYS B N 1
ATOM 3735 C CA . LYS B 1 119 ? -8.789 -15.758 -6.465 1 90.56 119 LYS B CA 1
ATOM 3736 C C . LYS B 1 119 ? -8.031 -14.836 -5.512 1 90.56 119 LYS B C 1
ATOM 3738 O O . LYS B 1 119 ? -8.43 -13.688 -5.301 1 90.56 119 LYS B O 1
ATOM 3743 N N . GLU B 1 120 ? -6.977 -15.398 -5 1 90.12 120 GLU B N 1
ATOM 3744 C CA . GLU B 1 120 ? -6.168 -14.594 -4.09 1 90.12 120 GLU B CA 1
ATOM 3745 C C . GLU B 1 120 ? -5.547 -13.406 -4.809 1 90.12 120 GLU B C 1
ATOM 3747 O O . GLU B 1 120 ? -5.477 -12.305 -4.254 1 90.12 120 GLU B O 1
ATOM 3752 N N . VAL B 1 121 ? -5.125 -13.586 -5.996 1 89.44 121 VAL B N 1
ATOM 3753 C CA . VAL B 1 121 ? -4.547 -12.5 -6.777 1 89.44 121 VAL B CA 1
ATOM 3754 C C . VAL B 1 121 ? -5.609 -11.438 -7.055 1 89.44 121 VAL B C 1
ATOM 3756 O O . VAL B 1 121 ? -5.316 -10.242 -7.047 1 89.44 121 VAL B O 1
ATOM 3759 N N . SER B 1 122 ? -6.812 -11.867 -7.305 1 89.31 122 SER B N 1
ATOM 3760 C CA . SER B 1 122 ? -7.914 -10.93 -7.496 1 89.31 122 SER B CA 1
ATOM 3761 C C . SER B 1 122 ? -8.156 -10.094 -6.246 1 89.31 122 SER B C 1
ATOM 3763 O O . SER B 1 122 ? -8.375 -8.883 -6.336 1 89.31 122 SER B O 1
ATOM 3765 N N . ILE B 1 123 ? -8.102 -10.672 -5.129 1 89 123 ILE B N 1
ATOM 3766 C CA . ILE B 1 123 ? -8.242 -9.969 -3.857 1 89 123 ILE B CA 1
ATOM 3767 C C . ILE B 1 123 ? -7.105 -8.969 -3.684 1 89 123 ILE B C 1
ATOM 3769 O O . ILE B 1 123 ? -7.324 -7.832 -3.258 1 89 123 ILE B O 1
ATOM 3773 N N . LEU B 1 124 ? -5.895 -9.375 -4.039 1 88.94 124 LEU B N 1
ATOM 3774 C CA . LEU B 1 124 ? -4.75 -8.477 -3.986 1 88.94 124 LEU B CA 1
ATOM 3775 C C . LEU B 1 124 ? -4.98 -7.254 -4.875 1 88.94 124 LEU B C 1
ATOM 3777 O O . LEU B 1 124 ? -4.66 -6.129 -4.484 1 88.94 124 LEU B O 1
ATOM 3781 N N . SER B 1 125 ? -5.555 -7.496 -6.039 1 91.56 125 SER B N 1
ATOM 3782 C CA . SER B 1 125 ? -5.852 -6.406 -6.969 1 91.56 125 SER B CA 1
ATOM 3783 C C . SER B 1 125 ? -6.816 -5.402 -6.348 1 91.56 125 SER B C 1
ATOM 3785 O O . SER B 1 125 ? -6.613 -4.191 -6.465 1 91.56 125 SER B O 1
ATOM 3787 N N . GLU B 1 126 ? -7.797 -5.875 -5.688 1 92.38 126 GLU B N 1
ATOM 3788 C CA . GLU B 1 126 ? -8.789 -5.016 -5.043 1 92.38 126 GLU B CA 1
ATOM 3789 C C . GLU B 1 126 ? -8.164 -4.195 -3.92 1 92.38 126 GLU B C 1
ATOM 3791 O O . GLU B 1 126 ? -8.438 -3.004 -3.785 1 92.38 126 GLU B O 1
ATOM 3796 N N . GLU B 1 127 ? -7.328 -4.871 -3.174 1 92.12 127 GLU B N 1
ATOM 3797 C CA . GLU B 1 127 ? -6.68 -4.18 -2.064 1 92.12 127 GLU B CA 1
ATOM 3798 C C . GLU B 1 127 ? -5.699 -3.127 -2.568 1 92.12 127 GLU B C 1
ATOM 3800 O O . GLU B 1 127 ? -5.562 -2.059 -1.97 1 92.12 127 GLU B O 1
ATOM 3805 N N . ILE B 1 128 ? -5.008 -3.416 -3.615 1 92.44 128 ILE B N 1
ATOM 3806 C CA . ILE B 1 128 ? -4.078 -2.461 -4.211 1 92.44 128 ILE B CA 1
ATOM 3807 C C . ILE B 1 128 ? -4.844 -1.225 -4.68 1 92.44 128 ILE B C 1
ATOM 3809 O O . ILE B 1 128 ? -4.398 -0.094 -4.465 1 92.44 128 ILE B O 1
ATOM 3813 N N . GLU B 1 129 ? -5.996 -1.422 -5.262 1 92.69 129 GLU B N 1
ATOM 3814 C CA . GLU B 1 129 ? -6.824 -0.303 -5.703 1 92.69 129 GLU B CA 1
ATOM 3815 C C . GLU B 1 129 ? -7.32 0.515 -4.512 1 92.69 129 GLU B C 1
ATOM 3817 O O . GLU B 1 129 ? -7.363 1.746 -4.574 1 92.69 129 GLU B O 1
ATOM 3822 N N . ALA B 1 130 ? -7.68 -0.131 -3.479 1 92.62 130 ALA B N 1
ATOM 3823 C CA . ALA B 1 130 ? -8.117 0.552 -2.264 1 92.62 130 ALA B CA 1
ATOM 3824 C C . ALA B 1 130 ? -7 1.423 -1.694 1 92.62 130 ALA B C 1
ATOM 3826 O O . ALA B 1 130 ? -7.23 2.576 -1.324 1 92.62 130 ALA B O 1
ATOM 3827 N N . ILE B 1 131 ? -5.816 0.876 -1.659 1 92.44 131 ILE B N 1
ATOM 3828 C CA . ILE B 1 131 ? -4.672 1.632 -1.16 1 92.44 131 ILE B CA 1
ATOM 3829 C C . ILE B 1 131 ? -4.402 2.826 -2.074 1 92.44 131 ILE B C 1
ATOM 3831 O O . ILE B 1 131 ? -4.094 3.92 -1.6 1 92.44 131 ILE B O 1
ATOM 3835 N N . SER B 1 132 ? -4.512 2.602 -3.367 1 93.75 132 SER B N 1
ATOM 3836 C CA . SER B 1 132 ? -4.324 3.682 -4.332 1 93.75 132 SER B CA 1
ATOM 3837 C C . SER B 1 132 ? -5.281 4.836 -4.062 1 93.75 132 SER B C 1
ATOM 3839 O O . SER B 1 132 ? -4.871 6 -4.043 1 93.75 132 SER B O 1
ATOM 3841 N N . ASP B 1 133 ? -6.531 4.57 -3.773 1 93.44 133 ASP B N 1
ATOM 3842 C CA . ASP B 1 133 ? -7.543 5.578 -3.473 1 93.44 133 ASP B CA 1
ATOM 3843 C C . ASP B 1 133 ? -7.219 6.316 -2.178 1 93.44 133 ASP B C 1
ATOM 3845 O O . ASP B 1 133 ? -7.34 7.543 -2.107 1 93.44 133 ASP B O 1
ATOM 3849 N N . GLN B 1 134 ? -6.801 5.566 -1.226 1 91 134 GLN B N 1
ATOM 3850 C CA . GLN B 1 134 ? -6.457 6.152 0.066 1 91 134 GLN B CA 1
ATOM 3851 C C . GLN B 1 134 ? -5.266 7.098 -0.06 1 91 134 GLN B C 1
ATOM 3853 O O . GLN B 1 134 ? -5.258 8.18 0.537 1 91 134 GLN B O 1
ATOM 3858 N N . ILE B 1 135 ? -4.312 6.699 -0.855 1 91.38 135 ILE B N 1
ATOM 3859 C CA . ILE B 1 135 ? -3.117 7.504 -1.074 1 91.38 135 ILE B CA 1
ATOM 3860 C C . ILE B 1 135 ? -3.486 8.789 -1.817 1 91.38 135 ILE B C 1
ATOM 3862 O O . ILE B 1 135 ? -2.998 9.867 -1.483 1 91.38 135 ILE B O 1
ATOM 3866 N N . TYR B 1 136 ? -4.363 8.695 -2.756 1 91.56 136 TYR B N 1
ATOM 3867 C CA . TYR B 1 136 ? -4.809 9.867 -3.504 1 91.56 136 TYR B CA 1
ATOM 3868 C C . TYR B 1 136 ? -5.527 10.852 -2.594 1 91.56 136 TYR B C 1
ATOM 3870 O O . TYR B 1 136 ? -5.246 12.055 -2.627 1 91.56 136 TYR B O 1
ATOM 3878 N N . GLN B 1 137 ? -6.379 10.398 -1.723 1 92.06 137 GLN B N 1
ATOM 3879 C CA . GLN B 1 137 ? -7.105 11.242 -0.785 1 92.06 137 GLN B CA 1
ATOM 3880 C C . GLN B 1 137 ? -6.156 11.898 0.218 1 92.06 137 GLN B C 1
ATOM 3882 O O . GLN B 1 137 ? -6.312 13.07 0.556 1 92.06 137 GLN B O 1
ATOM 3887 N N . SER B 1 138 ? -5.188 11.125 0.634 1 91.81 138 SER B N 1
ATOM 3888 C CA . SER B 1 138 ? -4.191 11.664 1.556 1 91.81 138 SER B CA 1
ATOM 3889 C C . SER B 1 138 ? -3.371 12.766 0.901 1 91.81 138 SER B C 1
ATOM 3891 O O . SER B 1 138 ? -3.045 13.766 1.544 1 91.81 138 SER B O 1
ATOM 3893 N N . LYS B 1 139 ? -3.053 12.547 -0.387 1 92.5 139 LYS B N 1
ATOM 3894 C CA . LYS B 1 139 ? -2.307 13.562 -1.129 1 92.5 139 LYS B CA 1
ATOM 3895 C C . LYS B 1 139 ? -3.107 14.859 -1.253 1 92.5 139 LYS B C 1
ATOM 3897 O O . LYS B 1 139 ? -2.582 15.945 -1.011 1 92.5 139 LYS B O 1
ATOM 3902 N N . GLU B 1 140 ? -4.406 14.789 -1.506 1 94.06 140 GLU B N 1
ATOM 3903 C CA . GLU B 1 140 ? -5.285 15.953 -1.614 1 94.06 140 GLU B CA 1
ATOM 3904 C C . GLU B 1 140 ? -5.41 16.672 -0.278 1 94.06 140 GLU B C 1
ATOM 3906 O O . GLU B 1 140 ? -5.309 17.906 -0.221 1 94.06 140 GLU B O 1
ATOM 3911 N N . GLU B 1 141 ? -5.566 15.875 0.737 1 93.44 141 GLU B N 1
ATOM 3912 C CA . GLU B 1 141 ? -5.703 16.469 2.066 1 93.44 141 GLU B CA 1
ATOM 3913 C C . GLU B 1 141 ? -4.406 17.141 2.504 1 93.44 141 GLU B C 1
ATOM 3915 O O . GLU B 1 141 ? -4.438 18.219 3.123 1 93.44 141 GLU B O 1
ATOM 3920 N N . SER B 1 142 ? -3.275 16.547 2.182 1 93 142 SER B N 1
ATOM 3921 C CA . SER B 1 142 ? -1.984 17.141 2.518 1 93 142 SER B CA 1
ATOM 3922 C C . SER B 1 142 ? -1.78 18.469 1.798 1 93 142 SER B C 1
ATOM 3924 O O . SER B 1 142 ? -1.271 19.422 2.385 1 93 142 SER B O 1
ATOM 3926 N N . GLN B 1 143 ? -2.203 18.562 0.556 1 92.06 143 GLN B N 1
ATOM 3927 C CA . GLN B 1 143 ? -2.117 19.797 -0.205 1 92.06 143 GLN B CA 1
ATOM 3928 C C . GLN B 1 143 ? -3.014 20.875 0.397 1 92.06 143 GLN B C 1
ATOM 3930 O O . GLN B 1 143 ? -2.613 22.031 0.498 1 92.06 143 GLN B O 1
ATOM 3935 N N . PHE B 1 144 ? -4.137 20.453 0.88 1 94.88 144 PHE B N 1
ATOM 3936 C CA . PHE B 1 144 ? -5.062 21.375 1.539 1 94.88 144 PHE B CA 1
ATOM 3937 C C . PHE B 1 144 ? -4.453 21.938 2.82 1 94.88 144 PHE B C 1
ATOM 3939 O O . PHE B 1 144 ? -4.473 23.141 3.049 1 94.88 144 PHE B O 1
ATOM 3946 N N . ILE B 1 145 ? -3.873 21.078 3.584 1 93.19 145 ILE B N 1
ATOM 3947 C CA . ILE B 1 145 ? -3.254 21.5 4.836 1 93.19 145 ILE B CA 1
ATOM 3948 C C . ILE B 1 145 ? -2.1 22.453 4.547 1 93.19 145 ILE B C 1
ATOM 3950 O O . ILE B 1 145 ? -1.909 23.453 5.266 1 93.19 145 ILE B O 1
ATOM 3954 N N . HIS B 1 146 ? -1.344 22.172 3.457 1 92.25 146 HIS B N 1
ATOM 3955 C CA . HIS B 1 146 ? -0.242 23.031 3.062 1 92.25 146 HIS B CA 1
ATOM 3956 C C . HIS B 1 146 ? -0.739 24.438 2.738 1 92.25 146 HIS B C 1
ATOM 3958 O O . HIS B 1 146 ? -0.176 25.422 3.215 1 92.25 146 HIS B O 1
ATOM 3964 N N . GLU B 1 147 ? -1.85 24.547 2.035 1 94.19 147 GLU B N 1
ATOM 3965 C CA . GLU B 1 147 ? -2.416 25.828 1.653 1 94.19 147 GLU B CA 1
ATOM 3966 C C . GLU B 1 147 ? -2.947 26.594 2.871 1 94.19 147 GLU B C 1
ATOM 3968 O O . GLU B 1 147 ? -2.727 27.797 3.008 1 94.19 147 GLU B O 1
ATOM 3973 N N . VAL B 1 148 ? -3.609 25.812 3.711 1 94.12 148 VAL B N 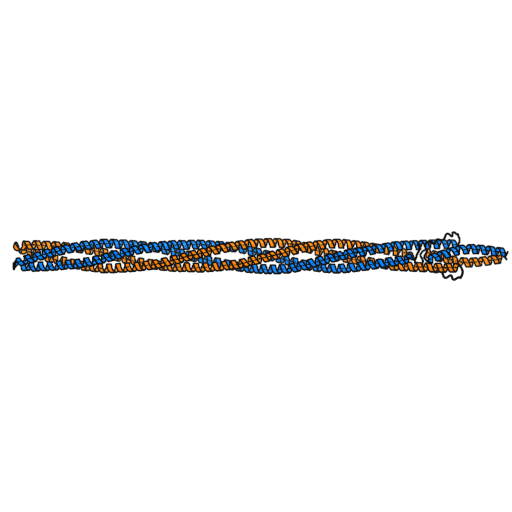1
ATOM 3974 C CA . VAL B 1 148 ? -4.164 26.406 4.922 1 94.12 148 VAL B CA 1
ATOM 3975 C C . VAL B 1 148 ? -3.033 26.891 5.828 1 94.12 148 VAL B C 1
ATOM 3977 O O . VAL B 1 148 ? -3.129 27.953 6.441 1 94.12 148 VAL B O 1
ATOM 3980 N N . ASN B 1 149 ? -1.964 26.141 5.883 1 93.94 149 ASN B N 1
ATOM 3981 C CA . ASN B 1 149 ? -0.797 26.5 6.684 1 93.94 149 ASN B CA 1
ATOM 3982 C C . ASN B 1 149 ? -0.155 27.781 6.188 1 93.94 149 ASN B C 1
ATOM 3984 O O . ASN B 1 149 ? 0.273 28.625 6.988 1 93.94 149 ASN B O 1
ATOM 3988 N N . ILE B 1 150 ? -0.096 28.031 4.859 1 93.81 150 ILE B N 1
ATOM 3989 C CA . ILE B 1 150 ? 0.454 29.25 4.273 1 93.81 150 ILE B CA 1
ATOM 3990 C C . ILE B 1 150 ? -0.379 30.453 4.715 1 93.81 150 ILE B C 1
ATOM 3992 O O . ILE B 1 150 ? 0.169 31.484 5.098 1 93.81 150 ILE B O 1
ATOM 3996 N N . LYS B 1 151 ? -1.67 30.266 4.75 1 94.19 151 LYS B N 1
ATOM 3997 C CA . LYS B 1 151 ? -2.561 31.328 5.223 1 94.19 151 LYS B CA 1
ATOM 3998 C C . LYS B 1 151 ? -2.32 31.625 6.699 1 94.19 151 LYS B C 1
ATOM 4000 O O . LYS B 1 151 ? -2.4 32.781 7.121 1 94.19 151 LYS B O 1
ATOM 4005 N N . GLY B 1 152 ? -2.035 30.531 7.422 1 93.06 152 GLY B N 1
ATOM 4006 C CA . GLY B 1 152 ? -1.712 30.703 8.828 1 93.06 152 GLY B CA 1
ATOM 4007 C C . GLY B 1 152 ? -0.455 31.531 9.047 1 93.06 152 GLY B C 1
ATOM 4008 O O . GLY B 1 152 ? -0.443 32.438 9.867 1 93.06 152 GLY B O 1
ATOM 4009 N N . LEU B 1 153 ? 0.577 31.312 8.266 1 93.81 153 LEU B N 1
ATOM 4010 C CA . LEU B 1 153 ? 1.825 32.062 8.359 1 93.81 153 LEU B CA 1
ATOM 4011 C C . LEU B 1 153 ? 1.613 33.5 7.969 1 93.81 153 LEU B C 1
ATOM 4013 O O . LEU B 1 153 ? 2.174 34.406 8.594 1 93.81 153 LEU B O 1
ATOM 4017 N N . GLU B 1 154 ? 0.739 33.75 6.996 1 94.5 154 GLU B N 1
ATOM 4018 C CA . GLU B 1 154 ? 0.406 35.125 6.59 1 94.5 154 GLU B CA 1
ATOM 4019 C C . GLU B 1 154 ? -0.316 35.875 7.707 1 94.5 154 GLU B C 1
ATOM 4021 O O . GLU B 1 154 ? -0.035 37.031 7.961 1 94.5 154 GLU B O 1
ATOM 4026 N N . ALA B 1 155 ? -1.216 35.125 8.352 1 93.25 155 ALA B N 1
ATOM 4027 C CA . ALA B 1 155 ? -1.935 35.719 9.469 1 93.25 155 ALA B CA 1
ATOM 4028 C C . ALA B 1 155 ? -0.975 36.094 10.594 1 93.25 155 ALA B C 1
ATOM 4030 O O . ALA B 1 155 ? -1.12 37.156 11.211 1 93.25 155 ALA B O 1
ATOM 4031 N N . MET B 1 156 ? 0.033 35.281 10.797 1 94.06 156 MET B N 1
ATOM 4032 C CA . MET B 1 156 ? 1.013 35.562 11.844 1 94.06 156 MET B CA 1
ATOM 4033 C C . MET B 1 156 ? 1.881 36.75 11.461 1 94.06 156 MET B C 1
ATOM 4035 O O . MET B 1 156 ? 2.209 37.594 12.312 1 94.06 156 MET B O 1
ATOM 4039 N N . ASN B 1 157 ? 2.244 36.906 10.203 1 94.56 157 ASN B N 1
ATOM 4040 C CA . ASN B 1 157 ? 2.994 38.062 9.734 1 94.56 157 ASN B CA 1
ATOM 4041 C C . ASN B 1 157 ? 2.203 39.375 9.914 1 94.56 157 ASN B C 1
ATOM 4043 O O . ASN B 1 157 ? 2.756 40.375 10.336 1 94.56 157 ASN B O 1
ATOM 4047 N N . HIS B 1 158 ? 0.945 39.219 9.633 1 94.12 158 HIS B N 1
ATOM 4048 C CA . HIS B 1 158 ? 0.067 40.375 9.836 1 94.12 158 HIS B CA 1
ATOM 4049 C C . HIS B 1 158 ? 0.001 40.781 11.312 1 94.12 158 HIS B C 1
ATOM 4051 O O . HIS B 1 158 ? 0.095 41.938 11.648 1 94.12 158 HIS B O 1
ATOM 4057 N N . LEU B 1 159 ? -0.086 39.812 12.164 1 93.31 159 LEU B N 1
ATOM 4058 C CA . LEU B 1 159 ? -0.148 40.031 13.602 1 93.31 159 LEU B CA 1
ATOM 4059 C C . LEU B 1 159 ? 1.155 40.656 14.102 1 93.31 159 LEU B C 1
ATOM 4061 O O . LEU B 1 159 ? 1.139 41.562 14.945 1 93.31 159 LEU B O 1
ATOM 4065 N N . GLU B 1 160 ? 2.25 40.188 13.609 1 93.94 160 GLU B N 1
ATOM 4066 C CA . GLU B 1 160 ? 3.549 40.719 13.984 1 93.94 160 GLU B CA 1
ATOM 4067 C C . GLU B 1 160 ? 3.654 42.188 13.609 1 93.94 160 GLU B C 1
ATOM 4069 O O . GLU B 1 160 ? 4.125 43.031 14.398 1 93.94 160 GLU B O 1
ATOM 4074 N N . SER B 1 161 ? 3.176 42.531 12.414 1 94.69 161 SER B N 1
ATOM 4075 C CA . SER B 1 161 ? 3.178 43.906 11.945 1 94.69 161 SER B CA 1
ATOM 4076 C C . SER B 1 161 ? 2.295 44.812 12.828 1 94.69 161 SER B C 1
ATOM 4078 O O . SER B 1 161 ? 2.689 45.906 13.203 1 94.69 161 SER B O 1
ATOM 4080 N N . LYS B 1 162 ? 1.143 44.219 13.156 1 91.69 162 LYS B N 1
ATOM 4081 C CA . LYS B 1 162 ? 0.212 44.969 13.992 1 91.69 162 LYS B CA 1
ATOM 4082 C C . LYS B 1 162 ? 0.759 45.156 15.406 1 91.69 162 LYS B C 1
ATOM 4084 O O . LYS B 1 162 ? 0.54 46.188 16.031 1 91.69 162 LYS B O 1
ATOM 4089 N N . ASN B 1 163 ? 1.496 44.188 15.898 1 90.69 163 ASN B N 1
ATOM 4090 C CA . ASN B 1 163 ? 2.172 44.344 17.188 1 90.69 163 ASN B CA 1
ATOM 4091 C C . ASN B 1 163 ? 3.201 45.469 17.156 1 90.69 163 ASN B C 1
ATOM 4093 O O . ASN B 1 163 ? 3.312 46.25 18.109 1 90.69 163 ASN B O 1
ATOM 4097 N N . GLY B 1 164 ? 3.938 45.531 16.031 1 92.19 164 GLY B N 1
ATOM 4098 C CA . GLY B 1 164 ? 4.883 46.625 15.867 1 92.19 164 GLY B CA 1
ATOM 4099 C C . GLY B 1 164 ? 4.219 48 15.883 1 92.19 164 GLY B C 1
ATOM 4100 O O . GLY B 1 164 ? 4.695 48.906 16.547 1 92.19 164 GLY B O 1
ATOM 4101 N N . GLU B 1 165 ? 3.08 48.125 15.242 1 91.94 165 GLU B N 1
ATOM 4102 C CA . GLU B 1 165 ? 2.318 49.375 15.219 1 91.94 165 GLU B CA 1
ATOM 4103 C C . GLU B 1 165 ? 1.799 49.719 16.609 1 91.94 165 GLU B C 1
ATOM 4105 O O . GLU B 1 165 ? 1.858 50.906 17.031 1 91.94 165 GLU B O 1
ATOM 4110 N N . SER B 1 166 ? 1.326 48.719 17.281 1 89.25 166 SER B N 1
ATOM 4111 C CA . SER B 1 166 ? 0.82 48.906 18.641 1 89.25 166 SER B CA 1
ATOM 4112 C C . SER B 1 166 ? 1.915 49.438 19.562 1 89.25 166 SER B C 1
ATOM 4114 O O . SER B 1 166 ? 1.684 50.312 20.375 1 89.25 166 SER B O 1
ATOM 4116 N N . ASN B 1 167 ? 3.1 48.875 19.422 1 90.5 167 ASN B N 1
ATOM 4117 C CA . ASN B 1 167 ? 4.23 49.312 20.25 1 90.5 167 ASN B CA 1
ATOM 4118 C C . ASN B 1 167 ? 4.629 50.75 19.969 1 90.5 167 ASN B C 1
ATOM 4120 O O . ASN B 1 167 ? 4.988 51.469 20.891 1 90.5 167 ASN B O 1
ATOM 4124 N N . LYS B 1 168 ? 4.547 51.156 18.719 1 92.19 168 LYS B N 1
ATOM 4125 C CA . LYS B 1 168 ? 4.859 52.562 18.359 1 92.19 168 LYS B CA 1
ATOM 4126 C C . LYS B 1 168 ? 3.859 53.531 18.984 1 92.19 168 LYS B C 1
ATOM 4128 O O . LYS B 1 168 ? 4.25 54.531 19.547 1 92.19 168 LYS B O 1
ATOM 4133 N N . VAL B 1 169 ? 2.615 53.094 18.906 1 89.06 169 VAL B N 1
ATOM 4134 C CA . VAL B 1 169 ? 1.562 53.938 19.469 1 89.06 169 VAL B CA 1
ATOM 4135 C C . VAL B 1 169 ? 1.729 54 20.984 1 89.06 169 VAL B C 1
ATOM 4137 O O . VAL B 1 169 ? 1.56 55.094 21.578 1 89.06 169 VAL B O 1
ATOM 4140 N N . ARG B 1 170 ? 2.076 52.938 21.578 1 88.31 170 ARG B N 1
ATOM 4141 C CA . ARG B 1 170 ? 2.307 52.906 23.031 1 88.31 170 ARG B CA 1
ATOM 4142 C C . ARG B 1 170 ? 3.426 53.875 23.422 1 88.31 170 ARG B C 1
ATOM 4144 O O . ARG B 1 170 ? 3.287 54.625 24.391 1 88.31 170 ARG B O 1
ATOM 4151 N N . LYS B 1 171 ? 4.512 53.906 22.688 1 91.75 171 LYS B N 1
ATOM 4152 C CA . LYS B 1 171 ? 5.637 54.781 22.984 1 91.75 171 LYS B CA 1
ATOM 4153 C C . LYS B 1 171 ? 5.238 56.25 22.844 1 91.75 171 LYS B C 1
ATOM 4155 O O . LYS B 1 171 ? 5.645 57.094 23.641 1 91.75 171 LYS B O 1
ATOM 4160 N N . ASP B 1 172 ? 4.402 56.5 21.859 1 90.75 172 ASP B N 1
ATOM 4161 C CA . ASP B 1 172 ? 3.914 57.844 21.656 1 90.75 172 ASP B CA 1
ATOM 4162 C C . ASP B 1 172 ? 3.078 58.312 22.844 1 90.75 172 ASP B C 1
ATOM 4164 O O . ASP B 1 172 ? 3.273 59.438 23.344 1 90.75 172 ASP B O 1
ATOM 4168 N N . ILE B 1 173 ? 2.238 57.469 23.297 1 88.19 173 ILE B N 1
ATOM 4169 C CA . ILE B 1 173 ? 1.372 57.812 24.422 1 88.19 173 ILE B CA 1
ATOM 4170 C C . ILE B 1 173 ? 2.213 57.969 25.688 1 88.19 173 ILE B C 1
ATOM 4172 O O . ILE B 1 173 ? 1.969 58.875 26.484 1 88.19 173 ILE B O 1
ATOM 4176 N N . GLU B 1 174 ? 3.17 57.125 25.859 1 89.81 174 GLU B N 1
ATOM 4177 C CA . GLU B 1 174 ? 4.07 57.219 27 1 89.81 174 GLU B CA 1
ATOM 4178 C C . GLU B 1 174 ? 4.773 58.594 27.031 1 89.81 174 GLU B C 1
ATOM 4180 O O . GLU B 1 174 ? 4.871 59.219 28.078 1 89.81 174 GLU B O 1
ATOM 4185 N N . ASN B 1 175 ? 5.199 59.094 25.938 1 92.38 175 ASN B N 1
ATOM 4186 C CA . ASN B 1 175 ? 5.859 60.375 25.828 1 92.38 175 ASN B CA 1
ATOM 4187 C C . ASN B 1 175 ? 4.902 61.531 26.141 1 92.38 175 ASN B C 1
ATOM 4189 O O . ASN B 1 175 ? 5.281 62.469 26.828 1 92.38 175 ASN B O 1
ATOM 4193 N N . ILE B 1 176 ? 3.705 61.344 25.641 1 90.25 176 ILE B N 1
ATOM 4194 C CA . ILE B 1 176 ? 2.701 62.375 25.875 1 90.25 176 ILE B CA 1
ATOM 4195 C C . ILE B 1 176 ? 2.402 62.469 27.375 1 90.25 176 ILE B C 1
ATOM 4197 O O . ILE B 1 176 ? 2.354 63.594 27.922 1 90.25 176 ILE B O 1
ATOM 4201 N N . VAL B 1 177 ? 2.324 61.375 28.031 1 89.69 177 VAL B N 1
ATOM 4202 C CA . VAL B 1 177 ? 2.01 61.312 29.453 1 89.69 177 VAL B CA 1
ATOM 4203 C C . VAL B 1 177 ? 3.162 61.938 30.25 1 89.69 177 VAL B C 1
ATOM 4205 O O . VAL B 1 177 ? 2.939 62.656 31.219 1 89.69 177 VAL B O 1
ATOM 4208 N N . GLU B 1 178 ? 4.371 61.719 29.844 1 91.75 178 GLU B N 1
ATOM 4209 C CA . GLU B 1 178 ? 5.539 62.281 30.516 1 91.75 178 GLU B CA 1
ATOM 4210 C C . GLU B 1 178 ? 5.586 63.781 30.375 1 91.75 178 GLU B C 1
ATOM 4212 O O . GLU B 1 178 ? 5.863 64.5 31.344 1 91.75 178 GLU B O 1
ATOM 4217 N N . GLN B 1 179 ? 5.262 64.312 29.234 1 92.75 179 GLN B N 1
ATOM 4218 C CA . GLN B 1 179 ? 5.234 65.75 29 1 92.75 179 GLN B CA 1
ATOM 4219 C C . GLN B 1 179 ? 4.125 66.375 29.797 1 92.75 179 GLN B C 1
ATOM 4221 O O . GLN B 1 179 ? 4.324 67.5 30.359 1 92.75 179 GLN B O 1
ATOM 4226 N N . LEU B 1 180 ? 3.035 65.688 29.859 1 90.75 180 LEU B N 1
ATOM 4227 C CA . LEU B 1 180 ? 1.91 66.25 30.625 1 90.75 180 LEU B CA 1
ATOM 4228 C C . LEU B 1 180 ? 2.273 66.375 32.094 1 90.75 180 LEU B C 1
ATOM 4230 O O . LEU B 1 180 ? 1.932 67.312 32.75 1 90.75 180 LEU B O 1
ATOM 4234 N N . ASN B 1 181 ? 2.939 65.375 32.594 1 91.31 181 ASN B N 1
ATOM 4235 C CA . ASN B 1 181 ? 3.375 65.375 33.969 1 91.31 181 ASN B CA 1
ATOM 4236 C C . ASN B 1 181 ? 4.262 66.625 34.25 1 91.31 181 ASN B C 1
ATOM 4238 O O . ASN B 1 181 ? 4.09 67.312 35.281 1 91.31 181 ASN B O 1
ATOM 4242 N N . GLN B 1 182 ? 5.141 67 33.375 1 94.88 182 GLN B N 1
ATOM 4243 C CA . GLN B 1 182 ? 6.051 68.125 33.562 1 94.88 182 GLN B CA 1
ATOM 4244 C C . GLN B 1 182 ? 5.297 69.438 33.469 1 94.88 182 GLN B C 1
ATOM 4246 O O . GLN B 1 182 ? 5.539 70.375 34.281 1 94.88 182 GLN B O 1
ATOM 4251 N N . LYS B 1 183 ? 4.398 69.5 32.562 1 95.06 183 LYS B N 1
ATOM 4252 C CA . LYS B 1 183 ? 3.635 70.688 32.375 1 95.06 183 LYS B CA 1
ATOM 4253 C C . LYS B 1 183 ? 2.723 71 33.562 1 95.06 183 LYS B C 1
ATOM 4255 O O . LYS B 1 183 ? 2.551 72.125 33.969 1 95.06 183 LYS B O 1
ATOM 4260 N N . ILE B 1 184 ? 2.242 69.875 34.062 1 93.94 184 ILE B N 1
ATOM 4261 C CA . ILE B 1 184 ? 1.352 70 35.219 1 93.94 184 ILE B CA 1
ATOM 4262 C C . ILE B 1 184 ? 2.143 70.5 36.438 1 93.94 184 ILE B C 1
ATOM 4264 O O . ILE B 1 184 ? 1.658 71.312 37.219 1 93.94 184 ILE B O 1
ATOM 4268 N N . LYS B 1 185 ? 3.309 70.125 36.594 1 95.12 185 LYS B N 1
ATOM 4269 C CA . LYS B 1 185 ? 4.172 70.562 37.688 1 95.12 185 LYS B CA 1
ATOM 4270 C C . LYS B 1 185 ? 4.496 72.062 37.531 1 95.12 185 LYS B C 1
ATOM 4272 O O . LYS B 1 185 ? 4.551 72.812 38.531 1 95.12 185 LYS B O 1
ATOM 4277 N N . GLU B 1 186 ? 4.629 72.438 36.312 1 96.5 186 GLU B N 1
ATOM 4278 C CA . GLU B 1 186 ? 4.883 73.875 36.062 1 96.5 186 GLU B CA 1
ATOM 4279 C C . GLU B 1 186 ? 3.676 74.688 36.438 1 96.5 186 GLU B C 1
ATOM 4281 O O . GLU B 1 186 ? 3.828 75.75 37.031 1 96.5 186 GLU B O 1
ATOM 4286 N N . ILE B 1 187 ? 2.58 74.188 36.094 1 96.19 187 ILE B N 1
ATOM 4287 C CA . ILE B 1 187 ? 1.366 74.938 36.438 1 96.19 187 ILE B CA 1
ATOM 4288 C C . ILE B 1 187 ? 1.232 75 37.969 1 96.19 187 ILE B C 1
ATOM 4290 O O . ILE B 1 187 ? 0.873 76.062 38.5 1 96.19 187 ILE B O 1
ATOM 4294 N N . ASP B 1 188 ? 1.508 73.938 38.594 1 95.44 188 ASP B N 1
ATOM 4295 C CA . ASP B 1 188 ? 1.438 73.938 40.062 1 95.44 188 ASP B CA 1
ATOM 4296 C C . ASP B 1 188 ? 2.326 75 40.656 1 95.44 188 ASP B C 1
ATOM 4298 O O . ASP B 1 188 ? 1.896 75.75 41.562 1 95.44 188 ASP B O 1
ATOM 4302 N N . SER B 1 189 ? 3.484 75.188 40.156 1 97.19 189 SER B N 1
ATOM 4303 C CA . SER B 1 189 ? 4.434 76.188 40.656 1 97.19 189 SER B CA 1
ATOM 4304 C C . SER B 1 189 ? 3.936 77.625 40.375 1 97.19 189 SER B C 1
ATOM 4306 O O . SER B 1 189 ? 4.082 78.5 41.25 1 97.19 189 SER B O 1
ATOM 4308 N N . ILE B 1 190 ? 3.396 77.75 39.281 1 97.25 190 ILE B N 1
ATOM 4309 C CA . ILE B 1 190 ? 2.928 79.062 38.906 1 97.25 190 ILE B CA 1
ATOM 4310 C C . ILE B 1 190 ? 1.715 79.438 39.781 1 97.25 190 ILE B C 1
ATOM 4312 O O . ILE B 1 190 ? 1.589 80.562 40.219 1 97.25 190 ILE B O 1
ATOM 4316 N N . VAL B 1 191 ? 0.934 78.5 40 1 97.12 191 VAL B N 1
ATOM 4317 C CA . VAL B 1 191 ? -0.268 78.75 40.781 1 97.12 191 VAL B CA 1
ATOM 4318 C C . VAL B 1 191 ? 0.117 79.062 42.219 1 97.12 191 VAL B C 1
ATOM 4320 O O . VAL B 1 191 ? -0.507 79.875 42.875 1 97.12 191 VAL B O 1
ATOM 4323 N N . GLU B 1 192 ? 1.163 78.438 42.656 1 96.44 192 GLU B N 1
ATOM 4324 C CA . GLU B 1 192 ? 1.688 78.812 44 1 96.44 192 GLU B CA 1
ATOM 4325 C C . GLU B 1 192 ? 2.193 80.25 44.062 1 96.44 192 GLU B C 1
ATOM 4327 O O . GLU B 1 192 ? 1.994 80.938 45.062 1 96.44 192 GLU B O 1
ATOM 4332 N N . THR B 1 193 ? 2.77 80.562 43 1 97.12 193 THR B N 1
ATOM 4333 C CA . THR B 1 193 ? 3.244 81.938 42.938 1 97.12 193 THR B CA 1
ATOM 4334 C C . THR B 1 193 ? 2.072 82.938 42.938 1 97.12 193 THR B C 1
ATOM 4336 O O . THR B 1 193 ? 2.105 83.938 43.656 1 97.12 193 THR B O 1
ATOM 4339 N N . ILE B 1 194 ? 1.095 82.562 42.25 1 97.25 194 ILE B N 1
ATOM 4340 C CA . ILE B 1 194 ? -0.09 83.375 42.188 1 97.25 194 ILE B CA 1
ATOM 4341 C C . ILE B 1 194 ? -0.73 83.5 43.562 1 97.25 194 ILE B C 1
ATOM 4343 O O . ILE B 1 194 ? -1.153 84.562 44 1 97.25 194 ILE B O 1
ATOM 4347 N N . MET B 1 195 ? -0.745 82.438 44.188 1 96.31 195 MET B N 1
ATOM 4348 C CA . MET B 1 195 ? -1.284 82.438 45.562 1 96.31 195 MET B CA 1
ATOM 4349 C C . MET B 1 195 ? -0.459 83.312 46.5 1 96.31 195 MET B C 1
ATOM 4351 O O . MET B 1 195 ? -1.015 84.062 47.312 1 96.31 195 MET B O 1
ATOM 4355 N N . GLY B 1 196 ? 0.791 83.25 46.344 1 96.62 196 GLY B N 1
ATOM 4356 C CA . GLY B 1 196 ? 1.665 84.125 47.125 1 96.62 196 GLY B CA 1
ATOM 4357 C C . GLY B 1 196 ? 1.434 85.562 46.844 1 96.62 196 GLY B C 1
ATOM 4358 O O . GLY B 1 196 ? 1.391 86.375 47.781 1 96.62 196 GLY B O 1
ATOM 4359 N N . ILE B 1 197 ? 1.236 85.812 45.656 1 97.31 197 ILE B N 1
ATOM 4360 C CA . ILE B 1 197 ? 0.973 87.188 45.25 1 97.31 197 ILE B CA 1
ATOM 4361 C C . ILE B 1 197 ? -0.362 87.625 45.812 1 97.31 197 ILE B C 1
ATOM 4363 O O . ILE B 1 197 ? -0.481 88.75 46.312 1 97.31 197 ILE B O 1
ATOM 4367 N N . SER B 1 198 ? -1.267 86.75 45.75 1 96.94 198 SER B N 1
ATOM 4368 C CA . SER B 1 198 ? -2.594 87.062 46.281 1 96.94 198 SER B CA 1
ATOM 4369 C C . SER B 1 198 ? -2.547 87.375 47.781 1 96.94 198 SER B C 1
ATOM 4371 O O . SER B 1 198 ? -3.176 88.312 48.25 1 96.94 198 SER B O 1
ATOM 4373 N N . LYS B 1 199 ? -1.794 86.75 48.5 1 96.94 199 LYS B N 1
ATOM 4374 C CA . LYS B 1 199 ? -1.649 86.938 49.938 1 96.94 199 LYS B CA 1
ATOM 4375 C C . LYS B 1 199 ? -0.951 88.25 50.25 1 96.94 199 LYS B C 1
ATOM 4377 O O . LYS B 1 199 ? -1.342 88.938 51.188 1 96.94 199 LYS B O 1
ATOM 4382 N N . GLN B 1 200 ? -0.018 88.438 49.5 1 97.31 200 GLN B N 1
ATOM 4383 C CA . GLN B 1 200 ? 0.705 89.688 49.656 1 97.31 200 GLN B CA 1
ATOM 4384 C C . GLN B 1 200 ? -0.181 90.875 49.344 1 97.31 200 GLN B C 1
ATOM 4386 O O . GLN B 1 200 ? -0.165 91.875 50.062 1 97.31 200 GLN B O 1
ATOM 4391 N N . THR B 1 201 ? -0.914 90.688 48.312 1 97.38 201 THR B N 1
ATOM 4392 C CA . THR B 1 201 ? -1.842 91.75 47.938 1 97.38 201 THR B CA 1
ATOM 4393 C C . THR B 1 201 ? -2.906 91.938 49 1 97.38 201 THR B C 1
ATOM 4395 O O . THR B 1 201 ? -3.256 93.062 49.344 1 97.38 201 THR B O 1
ATOM 4398 N N . ASN B 1 202 ? -3.336 90.938 49.469 1 96.44 202 ASN B N 1
ATOM 4399 C CA . ASN B 1 202 ? -4.324 91 50.531 1 96.44 202 ASN B CA 1
ATOM 4400 C C . ASN B 1 202 ? -3.77 91.688 51.781 1 96.44 202 ASN B C 1
ATOM 4402 O O . ASN B 1 202 ? -4.449 92.5 52.375 1 96.44 202 ASN B O 1
ATOM 4406 N N . LEU B 1 203 ? -2.605 91.5 52.094 1 96.31 203 LEU B N 1
ATOM 4407 C CA . LEU B 1 203 ? -1.957 92.062 53.25 1 96.31 203 LEU B CA 1
ATOM 4408 C C . LEU B 1 203 ? -1.734 93.562 53.031 1 96.31 203 LEU B C 1
ATOM 4410 O O . LEU B 1 203 ? -1.956 94.375 53.938 1 96.31 203 LEU B O 1
ATOM 4414 N N . LEU B 1 204 ? -1.338 93.812 51.906 1 95.62 204 LEU B N 1
ATOM 4415 C CA . LEU B 1 204 ? -1.125 95.25 51.594 1 95.62 204 LEU B CA 1
ATOM 4416 C C . LEU B 1 204 ? -2.439 96 51.625 1 95.62 204 LEU B C 1
ATOM 4418 O O . LEU B 1 204 ? -2.486 97.125 52.125 1 95.62 204 LEU B O 1
ATOM 4422 N N . ALA B 1 205 ? -3.41 95.312 51.156 1 95 205 ALA B N 1
ATOM 4423 C CA . ALA B 1 205 ? -4.73 95.938 51.125 1 95 205 ALA B CA 1
ATOM 4424 C C . ALA B 1 205 ? -5.289 96.125 52.531 1 95 205 ALA B C 1
ATOM 4426 O O . ALA B 1 205 ? -5.922 97.125 52.875 1 95 205 ALA B O 1
ATOM 4427 N N . LEU B 1 206 ? -5.031 95.25 53.375 1 93.88 206 LEU B N 1
ATOM 4428 C CA . LEU B 1 206 ? -5.469 95.312 54.75 1 93.88 206 LEU B CA 1
ATOM 4429 C C . LEU B 1 206 ? -4.773 96.5 55.5 1 93.88 206 LEU B C 1
ATOM 4431 O O . LEU B 1 206 ? -5.426 97.25 56.188 1 93.88 206 LEU B O 1
ATOM 4435 N N . ASN B 1 207 ? -3.582 96.562 55.281 1 90.94 207 ASN B N 1
ATOM 4436 C CA . ASN B 1 207 ? -2.822 97.625 55.906 1 90.94 207 ASN B CA 1
ATOM 4437 C C . ASN B 1 207 ? -3.26 99 55.406 1 90.94 207 ASN B C 1
ATOM 4439 O O . ASN B 1 207 ? -3.346 99.938 56.188 1 90.94 207 ASN B O 1
ATOM 4443 N N . ALA B 1 208 ? -3.521 98.938 54.188 1 90.31 208 ALA B N 1
ATOM 4444 C CA . ALA B 1 208 ? -3.988 100.188 53.594 1 90.31 208 ALA B CA 1
ATOM 4445 C C . ALA B 1 208 ? -5.371 100.562 54.094 1 90.31 208 ALA B C 1
ATOM 4447 O O . ALA B 1 208 ? -5.66 101.75 54.312 1 90.31 208 ALA B O 1
ATOM 4448 N N . ALA B 1 209 ? -6.145 99.688 54.344 1 90.06 209 ALA B N 1
ATOM 4449 C CA . ALA B 1 209 ? -7.48 99.938 54.875 1 90.06 209 ALA B CA 1
ATOM 4450 C C . ALA B 1 209 ? -7.41 100.438 56.312 1 90.06 209 ALA B C 1
ATOM 4452 O O . ALA B 1 209 ? -8.172 101.312 56.688 1 90.06 209 ALA B O 1
ATOM 4453 N N . ILE B 1 210 ? -6.582 99.938 56.969 1 88.19 210 ILE B N 1
ATOM 4454 C CA . ILE B 1 210 ? -6.406 100.375 58.375 1 88.19 210 ILE B CA 1
ATOM 4455 C C . ILE B 1 210 ? -5.891 101.812 58.406 1 88.19 210 ILE B C 1
ATOM 4457 O O . ILE B 1 210 ? -6.402 102.625 59.156 1 88.19 210 ILE B O 1
ATOM 4461 N N . GLU B 1 211 ? -4.934 102.125 57.625 1 84.25 211 GLU B N 1
ATOM 4462 C CA . GLU B 1 211 ? -4.352 103.438 57.594 1 84.25 211 GLU B CA 1
ATOM 4463 C C . GLU B 1 211 ? -5.355 104.5 57.094 1 84.25 211 GLU B C 1
ATOM 4465 O O . GLU B 1 211 ? -5.414 105.625 57.594 1 84.25 211 GLU B O 1
ATOM 4470 N N . ALA B 1 212 ? -6.117 104 56.125 1 86.62 212 ALA B N 1
ATOM 4471 C CA . ALA B 1 212 ? -7.137 104.875 55.594 1 86.62 212 ALA B CA 1
ATOM 4472 C C . ALA B 1 212 ? -8.203 105.188 56.625 1 86.62 212 ALA B C 1
ATOM 4474 O O . ALA B 1 212 ? -8.711 106.312 56.688 1 86.62 212 ALA B O 1
ATOM 4475 N N . SER B 1 213 ? -8.555 104.375 57.406 1 85.44 213 SER B N 1
ATOM 4476 C CA . SER B 1 213 ? -9.531 104.625 58.469 1 85.44 213 SER B CA 1
ATOM 4477 C C . SER B 1 213 ? -8.984 105.562 59.531 1 85.44 213 SER B C 1
ATOM 4479 O O . SER B 1 213 ? -9.727 106.375 60.094 1 85.44 213 SER B O 1
ATOM 4481 N N . ARG B 1 214 ? -7.773 105.5 59.781 1 83.88 214 ARG B N 1
ATOM 4482 C CA . ARG B 1 214 ? -7.113 106.312 60.781 1 83.88 214 ARG B CA 1
ATOM 4483 C C . ARG B 1 214 ? -7.051 107.812 60.312 1 83.88 214 ARG B C 1
ATOM 4485 O O . ARG B 1 214 ? -6.992 108.688 61.156 1 83.88 214 ARG B O 1
ATOM 4492 N N . ALA B 1 215 ? -7.059 107.938 59 1 80.75 215 ALA B N 1
ATOM 4493 C CA . ALA B 1 215 ? -6.926 109.312 58.438 1 80.75 215 ALA B CA 1
ATOM 4494 C C . ALA B 1 215 ? -8.266 110 58.438 1 80.75 215 ALA B C 1
ATOM 4496 O O . ALA B 1 215 ? -8.344 111.188 58.031 1 80.75 215 ALA B O 1
ATOM 4497 N N . GLY B 1 216 ? -9.375 109.438 58.938 1 78.56 216 GLY B N 1
ATOM 4498 C CA . GLY B 1 216 ? -10.68 110.062 59.125 1 78.56 216 GLY B CA 1
ATOM 4499 C C . GLY B 1 216 ? -11.367 110.438 57.812 1 78.56 216 GLY B C 1
ATOM 4500 O O . GLY B 1 216 ? -11.484 109.562 56.938 1 78.56 216 GLY B O 1
ATOM 4501 N N . LYS B 1 217 ? -11.836 111.75 57.75 1 81.06 217 LYS B N 1
ATOM 4502 C CA . LYS B 1 217 ? -12.641 112.188 56.594 1 81.06 217 LYS B CA 1
ATOM 4503 C C . LYS B 1 217 ? -11.805 112.25 55.312 1 81.06 217 LYS B C 1
ATOM 4505 O O . LYS B 1 217 ? -12.312 111.938 54.25 1 81.06 217 LYS B O 1
ATOM 4510 N N . GLU B 1 218 ? -10.469 112.375 55.375 1 76.56 218 GLU B N 1
ATOM 4511 C CA . GLU B 1 218 ? -9.578 112.5 54.25 1 76.56 218 GLU B CA 1
ATOM 4512 C C . GLU B 1 218 ? -9.227 111.188 53.656 1 76.56 218 GLU B C 1
ATOM 4514 O O . GLU B 1 218 ? -8.805 111.062 52.5 1 76.56 218 GLU B O 1
ATOM 4519 N N . GLY B 1 219 ? -9.602 110.125 54.375 1 82.62 219 GLY B N 1
ATOM 4520 C CA . GLY B 1 219 ? -9.172 108.75 53.938 1 82.62 219 GLY B CA 1
ATOM 4521 C C . GLY B 1 219 ? -10.328 107.875 53.5 1 82.62 219 GLY B C 1
ATOM 4522 O O . GLY B 1 219 ? -10.125 106.75 53.125 1 82.62 219 GLY B O 1
ATOM 4523 N N . GLN B 1 220 ? -11.391 108.375 53.5 1 84.88 220 GLN B N 1
ATOM 4524 C CA . GLN B 1 220 ? -12.586 107.562 53.25 1 84.88 220 GLN B CA 1
ATOM 4525 C C . GLN B 1 220 ? -12.57 107 51.844 1 84.88 220 GLN B C 1
ATOM 4527 O O . GLN B 1 220 ? -12.945 105.812 51.625 1 84.88 220 GLN B O 1
ATOM 4532 N N . GLY B 1 221 ? -12.234 107.688 50.844 1 83.12 221 GLY B N 1
ATOM 4533 C CA . GLY B 1 221 ? -12.133 107.188 49.469 1 83.12 221 GLY B CA 1
ATOM 4534 C C . GLY B 1 221 ? -11.117 106.062 49.312 1 83.12 221 GLY B C 1
ATOM 4535 O O . GLY B 1 221 ? -11.375 105.062 48.625 1 83.12 221 GLY B O 1
ATOM 4536 N N . PHE B 1 222 ? -10.039 106.188 50.062 1 86.75 222 PHE B N 1
ATOM 4537 C CA . PHE B 1 222 ? -8.977 105.188 49.969 1 86.75 222 PHE B CA 1
ATOM 4538 C C . PHE B 1 222 ? -9.375 103.938 50.719 1 86.75 222 PHE B C 1
ATOM 4540 O O . PHE B 1 222 ? -8.992 102.812 50.312 1 86.75 222 PHE B O 1
ATOM 4547 N N . ALA B 1 223 ? -10.125 104.062 51.781 1 89.75 223 ALA B N 1
ATOM 4548 C CA . ALA B 1 223 ? -10.594 102.875 52.531 1 89.75 223 ALA B CA 1
ATOM 4549 C C . ALA B 1 223 ? -11.477 102 51.656 1 89.75 223 ALA B C 1
ATOM 4551 O O . ALA B 1 223 ? -11.375 100.75 51.719 1 89.75 223 ALA B O 1
ATOM 4552 N N . VAL B 1 224 ? -12.227 102.625 50.75 1 90.88 224 VAL B N 1
ATOM 4553 C CA . VAL B 1 224 ? -13.117 101.875 49.844 1 90.88 224 VAL B CA 1
ATOM 4554 C C . VAL B 1 224 ? -12.297 101.125 48.812 1 90.88 224 VAL B C 1
ATOM 4556 O O . VAL B 1 224 ? -12.555 99.938 48.562 1 90.88 224 VAL B O 1
ATOM 4559 N N . VAL B 1 225 ? -11.328 101.75 48.344 1 92.81 225 VAL B N 1
ATOM 4560 C CA . VAL B 1 225 ? -10.469 101.125 47.344 1 92.81 225 VAL B CA 1
ATOM 4561 C C . VAL B 1 225 ? -9.688 99.938 47.969 1 92.81 225 VAL B C 1
ATOM 4563 O O . VAL B 1 225 ? -9.578 98.875 47.406 1 92.81 225 VAL B O 1
ATOM 4566 N N . ALA B 1 226 ? -9.141 100.188 49.125 1 93.62 226 ALA B N 1
ATOM 4567 C CA . ALA B 1 226 ? -8.367 99.188 49.844 1 93.62 226 ALA B CA 1
ATOM 4568 C C . ALA B 1 226 ? -9.219 98 50.156 1 93.62 226 ALA B C 1
ATOM 4570 O O . ALA B 1 226 ? -8.758 96.812 50 1 93.62 226 ALA B O 1
ATOM 4571 N N . GLU B 1 227 ? -10.445 98.188 50.438 1 94 227 GLU B N 1
ATOM 4572 C CA . GLU B 1 227 ? -11.344 97.125 50.75 1 94 227 GLU B CA 1
ATOM 4573 C C . GLU B 1 227 ? -11.695 96.312 49.5 1 94 227 GLU B C 1
ATOM 4575 O O . GLU B 1 227 ? -11.812 95.062 49.531 1 94 227 GLU B O 1
ATOM 4580 N N . GLU B 1 228 ? -11.82 97 48.469 1 95.81 228 GLU B N 1
ATOM 4581 C CA . GLU B 1 228 ? -12.117 96.312 47.219 1 95.81 228 GLU B CA 1
ATOM 4582 C C . GLU B 1 228 ? -10.93 95.5 46.75 1 95.81 228 GLU B C 1
ATOM 4584 O O . GLU B 1 228 ? -11.109 94.375 46.25 1 95.81 228 GLU B O 1
ATOM 4589 N N . VAL B 1 229 ? -9.766 96 46.844 1 96.56 229 VAL B N 1
ATOM 4590 C CA . VAL B 1 229 ? -8.562 95.25 46.469 1 96.56 229 VAL B CA 1
ATOM 4591 C C . VAL B 1 229 ? -8.391 94.062 47.375 1 96.56 229 VAL B C 1
ATOM 4593 O O . VAL B 1 229 ? -7.965 93 46.906 1 96.56 229 VAL B O 1
ATOM 4596 N N . ARG B 1 230 ? -8.711 94.25 48.594 1 96.25 230 ARG B N 1
ATOM 4597 C CA . ARG B 1 230 ? -8.656 93.125 49.531 1 96.25 230 ARG B CA 1
ATOM 4598 C C . ARG B 1 230 ? -9.578 92 49.094 1 96.25 230 ARG B C 1
ATOM 4600 O O . ARG B 1 230 ? -9.188 90.812 49.094 1 96.25 230 ARG B O 1
ATOM 4607 N N . LYS B 1 231 ? -10.773 92.375 48.688 1 96.81 231 LYS B N 1
ATOM 4608 C CA . LYS B 1 231 ? -11.75 91.375 48.219 1 96.81 231 LYS B CA 1
ATOM 4609 C C . LYS B 1 231 ? -11.266 90.688 46.938 1 96.81 231 LYS B C 1
ATOM 4611 O O . LYS B 1 231 ? -11.414 89.438 46.812 1 96.81 231 LYS B O 1
ATOM 4616 N N . LEU B 1 232 ? -10.703 91.375 46.094 1 97.31 232 LEU B N 1
ATOM 4617 C CA . LEU B 1 232 ? -10.188 90.812 44.844 1 97.31 232 LEU B CA 1
ATOM 4618 C C . LEU B 1 232 ? -9.023 89.875 45.125 1 97.31 232 LEU B C 1
ATOM 4620 O O . LEU B 1 232 ? -8.883 88.812 44.469 1 97.31 232 LEU B O 1
ATOM 4624 N N . ALA B 1 233 ? -8.172 90.188 46.031 1 97.12 233 ALA B N 1
ATOM 4625 C CA . ALA B 1 233 ? -7.07 89.312 46.438 1 97.12 233 ALA B CA 1
ATOM 4626 C C . ALA B 1 233 ? -7.598 88 47.031 1 97.12 233 ALA B C 1
ATOM 4628 O O . ALA B 1 233 ? -7.047 86.938 46.75 1 97.12 233 ALA B O 1
ATOM 4629 N N . GLU B 1 234 ? -8.648 88.125 47.781 1 96.94 234 GLU B N 1
ATOM 4630 C CA . GLU B 1 234 ? -9.273 86.938 48.344 1 96.94 234 GLU B CA 1
ATOM 4631 C C . GLU B 1 234 ? -9.883 86.062 47.25 1 96.94 234 GLU B C 1
ATOM 4633 O O . GLU B 1 234 ? -9.781 84.875 47.312 1 96.94 234 GLU B O 1
ATOM 4638 N N . ASP B 1 235 ? -10.445 86.688 46.281 1 97 235 ASP B N 1
ATOM 4639 C CA . ASP B 1 235 ? -11.023 85.938 45.156 1 97 235 ASP B CA 1
ATOM 4640 C C . ASP B 1 235 ? -9.93 85.25 44.344 1 97 235 ASP B C 1
ATOM 4642 O O . ASP B 1 235 ? -10.117 84.125 43.906 1 97 235 ASP B O 1
ATOM 4646 N N . THR B 1 236 ? -8.828 85.875 44.188 1 97.44 236 THR B N 1
ATOM 4647 C CA . THR B 1 236 ? -7.699 85.312 43.469 1 97.44 236 THR B CA 1
ATOM 4648 C C . THR B 1 236 ? -7.168 84.062 44.25 1 97.44 236 THR B C 1
ATOM 4650 O O . THR B 1 236 ? -6.852 83.062 43.625 1 97.44 236 THR B O 1
ATOM 4653 N N . SER B 1 237 ? -7.055 84.25 45.531 1 97.06 237 SER B N 1
ATOM 4654 C CA . SER B 1 237 ? -6.602 83.188 46.375 1 97.06 237 SER B CA 1
ATOM 4655 C C . SER B 1 237 ? -7.539 81.938 46.281 1 97.06 237 SER B C 1
ATOM 4657 O O . SER B 1 237 ? -7.086 80.812 46.156 1 97.06 237 SER B O 1
ATOM 4659 N N . LYS B 1 238 ? -8.852 82.25 46.25 1 97.44 238 LYS B N 1
ATOM 4660 C CA . LYS B 1 238 ? -9.844 81.188 46.125 1 97.44 238 LYS B CA 1
ATOM 4661 C C . LYS B 1 238 ? -9.742 80.5 44.781 1 97.44 238 LYS B C 1
ATOM 4663 O O . LYS B 1 238 ? -9.781 79.25 44.719 1 97.44 238 LYS B O 1
ATOM 4668 N N . ALA B 1 239 ? -9.609 81.25 43.781 1 97.25 239 ALA B N 1
ATOM 4669 C CA . ALA B 1 239 ? -9.477 80.688 42.438 1 97.25 239 ALA B CA 1
ATOM 4670 C C . ALA B 1 239 ? -8.203 79.875 42.312 1 97.25 239 ALA B C 1
ATOM 4672 O O . ALA B 1 239 ? -8.211 78.812 41.719 1 97.25 239 ALA B O 1
ATOM 4673 N N . SER B 1 240 ? -7.125 80.375 42.812 1 97 240 SER B N 1
ATOM 4674 C CA . SER B 1 240 ? -5.852 79.625 42.781 1 97 240 SER B CA 1
ATOM 4675 C C . SER B 1 240 ? -5.926 78.312 43.531 1 97 240 SER B C 1
ATOM 4677 O O . SER B 1 240 ? -5.352 77.312 43.094 1 97 240 SER B O 1
ATOM 4679 N N . ASN B 1 241 ? -6.625 78.375 44.656 1 96.75 241 ASN B N 1
ATOM 4680 C CA . ASN B 1 241 ? -6.809 77.125 45.406 1 96.75 241 ASN B CA 1
ATOM 4681 C C . ASN B 1 241 ? -7.613 76.125 44.625 1 96.75 241 ASN B C 1
ATOM 4683 O O . ASN B 1 241 ? -7.336 74.938 44.688 1 96.75 241 ASN B O 1
ATOM 4687 N N . MET B 1 242 ? -8.57 76.562 43.875 1 97.31 242 MET B N 1
ATOM 4688 C CA . MET B 1 242 ? -9.352 75.625 43.031 1 97.31 242 MET B CA 1
ATOM 4689 C C . MET B 1 242 ? -8.469 75 41.938 1 97.31 242 MET B C 1
ATOM 4691 O O . MET B 1 242 ? -8.578 73.812 41.688 1 97.31 242 MET B O 1
ATOM 4695 N N . VAL B 1 243 ? -7.637 75.812 41.375 1 97.25 243 VAL B N 1
ATOM 4696 C CA . VAL B 1 243 ? -6.727 75.25 40.375 1 97.25 243 VAL B CA 1
ATOM 4697 C C . VAL B 1 243 ? -5.797 74.25 41 1 97.25 243 VAL B C 1
ATOM 4699 O O . VAL B 1 243 ? -5.535 73.188 40.406 1 97.25 243 VAL B O 1
ATOM 4702 N N . LYS B 1 244 ? -5.309 74.562 42.156 1 96.5 244 LYS B N 1
ATOM 4703 C CA . LYS B 1 244 ? -4.414 73.625 42.844 1 96.5 244 LYS B CA 1
ATOM 4704 C C . LYS B 1 244 ? -5.086 72.25 43.062 1 96.5 244 LYS B C 1
ATOM 4706 O O . LYS B 1 244 ? -4.457 71.188 42.906 1 96.5 244 LYS B O 1
ATOM 4711 N N . GLU B 1 245 ? -6.387 72.25 43.406 1 96.94 245 GLU B N 1
ATOM 4712 C CA . GLU B 1 245 ? -7.137 71 43.656 1 96.94 245 GLU B CA 1
ATOM 4713 C C . GLU B 1 245 ? -7.281 70.188 42.344 1 96.94 245 GLU B C 1
ATOM 4715 O O . GLU B 1 245 ? -7.133 69 42.344 1 96.94 245 GLU B O 1
ATOM 4720 N N . ILE B 1 246 ? -7.527 70.875 41.312 1 97 246 ILE B N 1
ATOM 4721 C CA . ILE B 1 246 ? -7.68 70.188 40 1 97 246 ILE B CA 1
ATOM 4722 C C . ILE B 1 246 ? -6.344 69.625 39.562 1 97 246 ILE B C 1
ATOM 4724 O O . ILE B 1 246 ? -6.293 68.5 39.031 1 97 246 ILE B O 1
ATOM 4728 N N . ILE B 1 247 ? -5.297 70.375 39.812 1 96.12 247 ILE B N 1
ATOM 4729 C CA . ILE B 1 247 ? -3.957 69.875 39.469 1 96.12 247 ILE B CA 1
ATOM 4730 C C . ILE B 1 247 ? -3.641 68.625 40.219 1 96.12 247 ILE B C 1
ATOM 4732 O O . ILE B 1 247 ? -3.072 67.688 39.625 1 96.12 247 ILE B O 1
ATOM 4736 N N . LEU B 1 248 ? -4.031 68.562 41.469 1 95.56 248 LEU B N 1
ATOM 4737 C CA . LEU B 1 248 ? -3.809 67.312 42.25 1 95.56 248 LEU B CA 1
ATOM 4738 C C . LEU B 1 248 ? -4.562 66.125 41.656 1 95.56 248 LEU B C 1
ATOM 4740 O O . LEU B 1 248 ? -4.039 65.062 41.594 1 95.56 248 LEU B O 1
ATOM 4744 N N . GLU B 1 249 ? -5.719 66.375 41.156 1 95.38 249 GLU B N 1
ATOM 4745 C CA . GLU B 1 249 ? -6.504 65.312 40.531 1 95.38 249 GLU B CA 1
ATOM 4746 C C . GLU B 1 249 ? -5.863 64.875 39.219 1 95.38 249 GLU B C 1
ATOM 4748 O O . GLU B 1 249 ? -5.832 63.688 38.906 1 95.38 249 GLU B O 1
ATOM 4753 N N . ILE B 1 250 ? -5.359 65.812 38.5 1 94.06 250 ILE B N 1
ATOM 4754 C CA . ILE B 1 250 ? -4.711 65.5 37.219 1 94.06 250 ILE B CA 1
ATOM 4755 C C . ILE B 1 250 ? -3.461 64.625 37.469 1 94.06 250 ILE B C 1
ATOM 4757 O O . ILE B 1 250 ? -3.18 63.719 36.719 1 94.06 250 ILE B O 1
ATOM 4761 N N . GLN B 1 251 ? -2.734 65.062 38.5 1 92.62 251 GLN B N 1
ATOM 4762 C CA . GLN B 1 251 ? -1.537 64.312 38.812 1 92.62 251 GLN B CA 1
ATOM 4763 C C . GLN B 1 251 ? -1.876 62.844 39.125 1 92.62 251 GLN B C 1
ATOM 4765 O O . GLN B 1 251 ? -1.131 61.938 38.75 1 92.62 251 GLN B O 1
ATOM 4770 N N . LYS B 1 252 ? -3.035 62.594 39.781 1 94.06 252 LYS B N 1
ATOM 4771 C CA . LYS B 1 252 ? -3.49 61.25 40.062 1 94.06 252 LYS B CA 1
ATOM 4772 C C . LYS B 1 252 ? -3.836 60.5 38.781 1 94.06 252 LYS B C 1
ATOM 4774 O O . LYS B 1 252 ? -3.506 59.312 38.625 1 94.06 252 LYS B O 1
ATOM 4779 N N . ASP B 1 253 ? -4.477 61.219 37.906 1 91.44 253 ASP B N 1
ATOM 4780 C CA . ASP B 1 253 ? -4.859 60.625 36.625 1 91.44 253 ASP B CA 1
ATOM 4781 C C . ASP B 1 253 ? -3.633 60.281 35.781 1 91.44 253 ASP B C 1
ATOM 4783 O O . ASP B 1 253 ? -3.602 59.281 35.094 1 91.44 253 ASP B O 1
ATOM 4787 N N . VAL B 1 254 ? -2.664 61.125 35.781 1 89.88 254 VAL B N 1
ATOM 4788 C CA . VAL B 1 254 ? -1.425 60.875 35.031 1 89.88 254 VAL B CA 1
ATOM 4789 C C . VAL B 1 254 ? -0.719 59.656 35.594 1 89.88 254 VAL B C 1
ATOM 4791 O O . VAL B 1 254 ? -0.216 58.812 34.812 1 89.88 254 VAL B O 1
ATOM 4794 N N . LYS B 1 255 ? -0.725 59.531 36.906 1 91.75 255 LYS B N 1
ATOM 4795 C CA . LYS B 1 255 ? -0.11 58.344 37.531 1 91.75 255 LYS B CA 1
ATOM 4796 C C . LYS B 1 255 ? -0.841 57.062 37.125 1 91.75 255 LYS B C 1
ATOM 4798 O O . LYS B 1 255 ? -0.209 56.062 36.844 1 91.75 255 LYS B O 1
ATOM 4803 N N . LYS B 1 256 ? -2.143 57.125 37.094 1 91.94 256 LYS B N 1
ATOM 4804 C CA . LYS B 1 256 ? -2.936 55.969 36.625 1 91.94 256 LYS B CA 1
ATOM 4805 C C . LYS B 1 256 ? -2.613 55.625 35.188 1 91.94 256 LYS B C 1
ATOM 4807 O O . LYS B 1 256 ? -2.555 54.438 34.844 1 91.94 256 LYS B O 1
ATOM 4812 N N . SER B 1 257 ? -2.449 56.594 34.406 1 89.88 257 SER B N 1
ATOM 4813 C CA . SER B 1 257 ? -2.119 56.375 33 1 89.88 257 SER B CA 1
ATOM 4814 C C . SER B 1 257 ? -0.751 55.719 32.844 1 89.88 257 SER B C 1
ATOM 4816 O O . SER B 1 257 ? -0.568 54.844 32 1 89.88 257 SER B O 1
ATOM 4818 N N . GLN B 1 258 ? 0.198 56.188 33.594 1 90.12 258 GLN B N 1
ATOM 4819 C CA . GLN B 1 258 ? 1.531 55.594 33.562 1 90.12 258 GLN B CA 1
ATOM 4820 C C . GLN B 1 258 ? 1.485 54.125 33.969 1 90.12 258 GLN B C 1
ATOM 4822 O O . GLN B 1 258 ? 2.156 53.281 33.344 1 90.12 258 GLN B O 1
ATOM 4827 N N . ASP B 1 259 ? 0.636 53.781 35 1 92 259 ASP B N 1
ATOM 4828 C CA . ASP B 1 259 ? 0.483 52.375 35.406 1 92 259 ASP B CA 1
ATOM 4829 C C . ASP B 1 259 ? -0.163 51.531 34.312 1 92 259 ASP B C 1
ATOM 4831 O O . ASP B 1 259 ? 0.25 50.406 34.094 1 92 259 ASP B O 1
ATOM 4835 N N . ALA B 1 260 ? -1.123 52.094 33.688 1 89.38 260 ALA B N 1
ATOM 4836 C CA . ALA B 1 260 ? -1.8 51.406 32.594 1 89.38 260 ALA B CA 1
ATOM 4837 C C . ALA B 1 260 ? -0.838 51.125 31.453 1 89.38 260 ALA B C 1
ATOM 4839 O O . ALA B 1 260 ? -0.909 50.062 30.812 1 89.38 260 ALA B O 1
ATOM 4840 N N . MET B 1 261 ? 0.049 52.031 31.234 1 87.88 261 MET B N 1
ATOM 4841 C CA . MET B 1 261 ? 1.009 51.875 30.141 1 87.88 261 MET B CA 1
ATOM 4842 C C . MET B 1 261 ? 2.002 50.75 30.438 1 87.88 261 MET B C 1
ATOM 4844 O O . MET B 1 261 ? 2.453 50.062 29.531 1 87.88 261 MET B O 1
ATOM 4848 N N . VAL B 1 262 ? 2.338 50.594 31.688 1 90.69 262 VAL B N 1
ATOM 4849 C CA . VAL B 1 262 ? 3.229 49.5 32.094 1 90.69 262 VAL B CA 1
ATOM 4850 C C . VAL B 1 262 ? 2.553 48.156 31.828 1 90.69 262 VAL B C 1
ATOM 4852 O O . VAL B 1 262 ? 3.178 47.219 31.297 1 90.69 262 VAL B O 1
ATOM 4855 N N . ILE B 1 263 ? 1.293 48.094 32.156 1 90.56 263 ILE B N 1
ATOM 4856 C CA . ILE B 1 263 ? 0.531 46.875 31.906 1 90.56 263 ILE B CA 1
ATOM 4857 C C . ILE B 1 263 ? 0.448 46.594 30.406 1 90.56 263 ILE B C 1
ATOM 4859 O O . ILE B 1 263 ? 0.621 45.469 29.953 1 90.56 263 ILE B O 1
ATOM 4863 N N . PHE B 1 264 ? 0.267 47.625 29.672 1 88.88 264 PHE B N 1
ATOM 4864 C CA . PHE B 1 264 ? 0.172 47.531 28.234 1 88.88 264 PHE B CA 1
ATOM 4865 C C . PHE B 1 264 ? 1.474 47 27.641 1 88.88 264 PHE B C 1
ATOM 4867 O O . PHE B 1 264 ? 1.456 46.156 26.719 1 88.88 264 PHE B O 1
ATOM 4874 N N . LYS B 1 265 ? 2.512 47.5 28.094 1 90.75 265 LYS B N 1
ATOM 4875 C CA . LYS B 1 265 ? 3.812 47.031 27.641 1 90.75 265 LYS B CA 1
ATOM 4876 C C . LYS B 1 265 ? 3.979 45.531 27.891 1 90.75 265 LYS B C 1
ATOM 4878 O O . LYS B 1 265 ? 4.422 44.781 27.016 1 90.75 265 LYS B O 1
ATOM 4883 N N . ASP B 1 266 ? 3.582 45.062 29.047 1 92.75 266 ASP B N 1
ATOM 4884 C CA . ASP B 1 266 ? 3.695 43.656 29.406 1 92.75 266 ASP B CA 1
ATOM 4885 C C . ASP B 1 266 ? 2.824 42.781 28.5 1 92.75 266 ASP B C 1
ATOM 4887 O O . ASP B 1 266 ? 3.27 41.719 28.016 1 92.75 266 ASP B O 1
ATOM 4891 N N . VAL B 1 267 ? 1.636 43.25 28.281 1 90.69 267 VAL B N 1
ATOM 4892 C CA . VAL B 1 267 ? 0.696 42.5 27.438 1 90.69 267 VAL B CA 1
ATOM 4893 C C . VAL B 1 267 ? 1.232 42.438 26.016 1 90.69 267 VAL B C 1
ATOM 4895 O O . VAL B 1 267 ? 1.187 41.375 25.375 1 90.69 267 VAL B O 1
ATOM 4898 N N . SER B 1 268 ? 1.729 43.531 25.531 1 90.06 268 SER B N 1
ATOM 4899 C CA . SER B 1 268 ? 2.277 43.562 24.172 1 90.06 268 SER B CA 1
ATOM 4900 C C . SER B 1 268 ? 3.469 42.625 24.031 1 90.06 268 SER B C 1
ATOM 4902 O O . SER B 1 268 ? 3.609 41.969 23.016 1 90.06 268 SER B O 1
ATOM 4904 N N . ASP B 1 269 ? 4.324 42.562 25 1 92.75 269 ASP B N 1
ATOM 4905 C CA . ASP B 1 269 ? 5.477 41.656 24.984 1 92.75 269 ASP B CA 1
ATOM 4906 C C . ASP B 1 269 ? 5.035 40.188 24.938 1 92.75 269 ASP B C 1
ATOM 4908 O O . ASP B 1 269 ? 5.594 39.406 24.188 1 92.75 269 ASP B O 1
ATOM 4912 N N . GLU B 1 270 ? 4.031 39.906 25.719 1 92.5 270 GLU B N 1
ATOM 4913 C CA . GLU B 1 270 ? 3.504 38.562 25.719 1 92.5 270 GLU B CA 1
ATOM 4914 C C . GLU B 1 270 ? 2.871 38.188 24.375 1 92.5 270 GLU B C 1
ATOM 4916 O O . GLU B 1 270 ? 3.018 37.062 23.891 1 92.5 270 GLU B O 1
ATOM 4921 N N . GLN B 1 271 ? 2.18 39.125 23.828 1 90.88 271 GLN B N 1
ATOM 4922 C CA . GLN B 1 271 ? 1.577 38.906 22.516 1 90.88 271 GLN B CA 1
ATOM 4923 C C . GLN B 1 271 ? 2.645 38.656 21.453 1 90.88 271 GLN B C 1
ATOM 4925 O O . GLN B 1 271 ? 2.498 37.75 20.625 1 90.88 271 GLN B O 1
ATOM 4930 N N . SER B 1 272 ? 3.674 39.438 21.5 1 92.75 272 SER B N 1
ATOM 4931 C CA . SER B 1 272 ? 4.766 39.281 20.547 1 92.75 272 SER B CA 1
ATOM 4932 C C . SER B 1 272 ? 5.387 37.875 20.672 1 92.75 272 SER B C 1
ATOM 4934 O O . SER B 1 272 ? 5.668 37.25 19.656 1 92.75 272 SER B O 1
ATOM 4936 N N . LYS B 1 273 ? 5.539 37.344 21.891 1 93.75 273 LYS B N 1
ATOM 4937 C CA . LYS B 1 273 ? 6.086 36 22.125 1 93.75 273 LYS B CA 1
ATOM 4938 C C . LYS B 1 273 ? 5.145 34.938 21.609 1 93.75 273 LYS B C 1
ATOM 4940 O O . LYS B 1 273 ? 5.586 33.969 21 1 93.75 273 LYS B O 1
ATOM 4945 N N . ALA B 1 274 ? 3.898 35.156 21.859 1 92.81 274 ALA B N 1
ATOM 4946 C CA . ALA B 1 274 ? 2.904 34.188 21.406 1 92.81 274 ALA B CA 1
ATOM 4947 C C . ALA B 1 274 ? 2.859 34.125 19.891 1 92.81 274 ALA B C 1
ATOM 4949 O O . ALA B 1 274 ? 2.725 33.031 19.312 1 92.81 274 ALA B O 1
ATOM 4950 N N . VAL B 1 275 ? 2.949 35.25 19.234 1 94.44 275 VAL B N 1
ATOM 4951 C CA . VAL B 1 275 ? 2.953 35.312 17.766 1 94.44 275 VAL B CA 1
ATOM 4952 C C . VAL B 1 275 ? 4.195 34.594 17.234 1 94.44 275 VAL B C 1
ATOM 4954 O O . VAL B 1 275 ? 4.102 33.781 16.297 1 94.44 275 VAL B O 1
ATOM 4957 N N . ALA B 1 276 ? 5.332 34.844 17.828 1 94.25 276 ALA B N 1
ATOM 4958 C CA . ALA B 1 276 ? 6.57 34.188 17.422 1 94.25 276 ALA B CA 1
ATOM 4959 C C . ALA B 1 276 ? 6.477 32.688 17.578 1 94.25 276 ALA B C 1
ATOM 4961 O O . ALA B 1 276 ? 6.867 31.922 16.688 1 94.25 276 ALA B O 1
ATOM 4962 N N . HIS B 1 277 ? 5.949 32.25 18.656 1 94.25 277 HIS B N 1
ATOM 4963 C CA . HIS B 1 277 ? 5.773 30.812 18.922 1 94.25 277 HIS B CA 1
ATOM 4964 C C . HIS B 1 277 ? 4.816 30.188 17.906 1 94.25 277 HIS B C 1
ATOM 4966 O O . HIS B 1 277 ? 5.062 29.078 17.422 1 94.25 277 HIS B O 1
ATOM 4972 N N . SER B 1 278 ? 3.793 30.875 17.641 1 94.25 278 SER B N 1
ATOM 4973 C CA . SER B 1 278 ? 2.82 30.375 16.672 1 94.25 278 SER B CA 1
ATOM 4974 C C . SER B 1 278 ? 3.441 30.234 15.289 1 94.25 278 SER B C 1
ATOM 4976 O O . SER B 1 278 ? 3.16 29.281 14.57 1 94.25 278 SER B O 1
ATOM 4978 N N . LYS B 1 279 ? 4.281 31.109 14.867 1 95.31 279 LYS B N 1
ATOM 4979 C CA . LYS B 1 279 ? 4.988 31.016 13.594 1 95.31 279 LYS B CA 1
ATOM 4980 C C . LYS B 1 279 ? 5.852 29.766 13.539 1 95.31 279 LYS B C 1
ATOM 4982 O O . LYS B 1 279 ? 5.887 29.062 12.523 1 95.31 279 LYS B O 1
ATOM 4987 N N . ASP B 1 280 ? 6.461 29.531 14.688 1 95.25 280 ASP B N 1
ATOM 4988 C CA . ASP B 1 280 ? 7.266 28.312 14.773 1 95.25 280 ASP B CA 1
ATOM 4989 C C . ASP B 1 280 ? 6.402 27.062 14.609 1 95.25 280 ASP B C 1
ATOM 4991 O O . ASP B 1 280 ? 6.809 26.109 13.953 1 95.25 280 ASP B O 1
ATOM 4995 N N . ILE B 1 281 ? 5.297 27.125 15.195 1 94.38 281 ILE B N 1
ATOM 4996 C CA . ILE B 1 281 ? 4.371 26 15.133 1 94.38 281 ILE B CA 1
ATOM 4997 C C . ILE B 1 281 ? 3.936 25.766 13.688 1 94.38 281 ILE B C 1
ATOM 4999 O O . ILE B 1 281 ? 3.971 24.641 13.188 1 94.38 281 ILE B O 1
ATOM 5003 N N . PHE B 1 282 ? 3.551 26.859 12.984 1 94.19 282 PHE B N 1
ATOM 5004 C CA . PHE B 1 282 ? 3.152 26.75 11.586 1 94.19 282 PHE B CA 1
ATOM 5005 C C . PHE B 1 282 ? 4.305 26.219 10.734 1 94.19 282 PHE B C 1
ATOM 5007 O O . PHE B 1 282 ? 4.086 25.438 9.805 1 94.19 282 PHE B O 1
ATOM 5014 N N . THR B 1 283 ? 5.5 26.609 11.062 1 94.75 283 THR B N 1
ATOM 5015 C CA . THR B 1 283 ? 6.676 26.125 10.352 1 94.75 283 THR B CA 1
ATOM 5016 C C . THR B 1 283 ? 6.871 24.625 10.578 1 94.75 283 THR B C 1
ATOM 5018 O O . THR B 1 283 ? 7.164 23.875 9.648 1 94.75 283 THR B O 1
ATOM 5021 N N . GLU B 1 284 ? 6.695 24.234 11.805 1 94.94 284 GLU B N 1
ATOM 5022 C CA . GLU B 1 284 ? 6.809 22.812 12.133 1 94.94 284 GLU B CA 1
ATOM 5023 C C . GLU B 1 284 ? 5.73 22 11.422 1 94.94 284 GLU B C 1
ATOM 5025 O O . GLU B 1 284 ? 6 20.906 10.922 1 94.94 284 GLU B O 1
ATOM 5030 N N . ILE B 1 285 ? 4.578 22.516 11.383 1 93.56 285 ILE B N 1
ATOM 5031 C CA . ILE B 1 285 ? 3.488 21.844 10.672 1 93.56 285 ILE B CA 1
ATOM 5032 C C . ILE B 1 285 ? 3.84 21.719 9.195 1 93.56 285 ILE B C 1
ATOM 5034 O O . ILE B 1 285 ? 3.641 20.656 8.602 1 93.56 285 ILE B O 1
ATOM 5038 N N . SER B 1 286 ? 4.344 22.797 8.625 1 94.12 286 SER B N 1
ATOM 5039 C CA . SER B 1 286 ? 4.746 22.781 7.223 1 94.12 286 SER B CA 1
ATOM 5040 C C . SER B 1 286 ? 5.758 21.672 6.953 1 94.12 286 SER B C 1
ATOM 5042 O O . SER B 1 286 ? 5.613 20.906 5.996 1 94.12 286 SER B O 1
ATOM 5044 N N . LYS B 1 287 ? 6.75 21.516 7.82 1 94.56 287 LYS B N 1
ATOM 5045 C CA . LYS B 1 287 ? 7.77 20.484 7.68 1 94.56 287 LYS B CA 1
ATOM 5046 C C . LYS B 1 287 ? 7.16 19.078 7.805 1 94.56 287 LYS B C 1
ATOM 5048 O O . LYS B 1 287 ? 7.484 18.188 7.023 1 94.56 287 LYS B O 1
ATOM 5053 N N . GLY B 1 288 ? 6.27 18.969 8.789 1 92.81 288 GLY B N 1
ATOM 5054 C CA . GLY B 1 288 ? 5.598 17.703 8.977 1 92.81 288 GLY B CA 1
ATOM 5055 C C . GLY B 1 288 ? 4.762 17.281 7.777 1 92.81 288 GLY B C 1
ATOM 5056 O O . GLY B 1 288 ? 4.809 16.125 7.352 1 92.81 288 GLY B O 1
ATOM 5057 N N . VAL B 1 289 ? 4.062 18.188 7.18 1 92.25 289 VAL B N 1
ATOM 5058 C CA . VAL B 1 289 ? 3.217 17.906 6.023 1 92.25 289 VAL B CA 1
ATOM 5059 C C . VAL B 1 289 ? 4.086 17.531 4.824 1 92.25 289 VAL B C 1
ATOM 5061 O O . VAL B 1 289 ? 3.74 16.641 4.055 1 92.25 289 VAL B O 1
ATOM 5064 N N . GLN B 1 290 ? 5.215 18.203 4.699 1 92.56 290 GLN B N 1
ATOM 5065 C CA . GLN B 1 290 ? 6.137 17.891 3.615 1 92.56 290 GLN B CA 1
ATOM 5066 C C . GLN B 1 290 ? 6.648 16.453 3.734 1 92.56 290 GLN B C 1
ATOM 5068 O O . GLN B 1 290 ? 6.773 15.75 2.732 1 92.56 290 GLN B O 1
ATOM 5073 N N . VAL B 1 291 ? 6.914 16 4.879 1 93.19 291 VAL B N 1
ATOM 5074 C CA . VAL B 1 291 ? 7.367 14.633 5.121 1 93.19 291 VAL B CA 1
ATOM 5075 C C . VAL B 1 291 ? 6.262 13.648 4.746 1 93.19 291 VAL B C 1
ATOM 5077 O O . VAL B 1 291 ? 6.516 12.648 4.074 1 93.19 291 VAL B O 1
ATOM 5080 N N . ILE B 1 292 ? 5.07 13.961 5.105 1 91.25 292 ILE B N 1
ATOM 5081 C CA . ILE B 1 292 ? 3.938 13.094 4.801 1 91.25 292 ILE B CA 1
ATOM 5082 C C . ILE B 1 292 ? 3.756 12.992 3.287 1 91.25 292 ILE B C 1
ATOM 5084 O O . ILE B 1 292 ? 3.553 11.906 2.748 1 91.25 292 ILE B O 1
ATOM 5088 N N . VAL B 1 293 ? 3.83 14.164 2.639 1 91.38 293 VAL B N 1
ATOM 5089 C CA . VAL B 1 293 ? 3.684 14.188 1.187 1 91.38 293 VAL B CA 1
ATOM 5090 C C . VAL B 1 293 ? 4.762 13.32 0.542 1 91.38 293 VAL B C 1
ATOM 5092 O O . VAL B 1 293 ? 4.477 12.555 -0.388 1 91.38 293 VAL B O 1
ATOM 5095 N N . LYS B 1 294 ? 5.957 13.391 1.015 1 93.25 294 LYS B N 1
ATOM 5096 C CA . LYS B 1 294 ? 7.043 12.562 0.494 1 93.25 294 LYS B CA 1
ATOM 5097 C C . LYS B 1 294 ? 6.75 11.078 0.686 1 93.25 294 LYS B C 1
ATOM 5099 O O . LYS B 1 294 ? 6.957 10.281 -0.226 1 93.25 294 LYS B O 1
ATOM 5104 N N . ARG B 1 295 ? 6.262 10.727 1.827 1 92.12 295 ARG B N 1
ATOM 5105 C CA . ARG B 1 295 ? 5.941 9.328 2.105 1 92.12 295 ARG B CA 1
ATOM 5106 C C . ARG B 1 295 ? 4.797 8.844 1.221 1 92.12 295 ARG B C 1
ATOM 5108 O O . ARG B 1 295 ? 4.816 7.707 0.739 1 92.12 295 ARG B O 1
ATOM 5115 N N . ILE B 1 296 ? 3.857 9.641 1.039 1 91.19 296 ILE B N 1
ATOM 5116 C CA . ILE B 1 296 ? 2.727 9.32 0.174 1 91.19 296 ILE B CA 1
ATOM 5117 C C . ILE B 1 296 ? 3.221 9.062 -1.248 1 91.19 296 ILE B C 1
ATOM 5119 O O . ILE B 1 296 ? 2.805 8.102 -1.891 1 91.19 296 ILE B O 1
ATOM 5123 N N . ASN B 1 297 ? 4.09 9.898 -1.706 1 92.88 297 ASN B N 1
ATOM 5124 C CA . ASN B 1 297 ? 4.652 9.719 -3.041 1 92.88 297 ASN B CA 1
ATOM 5125 C C . ASN B 1 297 ? 5.453 8.422 -3.141 1 92.88 297 ASN B C 1
ATOM 5127 O O . ASN B 1 297 ? 5.355 7.707 -4.137 1 92.88 297 ASN B O 1
ATOM 5131 N N . ASP B 1 298 ? 6.188 8.125 -2.146 1 93.38 298 ASP B N 1
ATOM 5132 C CA . ASP B 1 298 ? 6.934 6.871 -2.104 1 93.38 298 ASP B CA 1
ATOM 5133 C C . ASP B 1 298 ? 5.992 5.668 -2.133 1 93.38 298 ASP B C 1
ATOM 5135 O O . ASP B 1 298 ? 6.254 4.684 -2.826 1 93.38 298 ASP B O 1
ATOM 5139 N N . THR B 1 299 ? 4.926 5.727 -1.409 1 92.69 299 THR B N 1
ATOM 5140 C CA . THR B 1 299 ? 3.934 4.66 -1.394 1 92.69 299 THR B CA 1
ATOM 5141 C C . THR B 1 299 ? 3.311 4.48 -2.775 1 92.69 299 THR B C 1
ATOM 5143 O O . THR B 1 299 ? 3.098 3.354 -3.225 1 92.69 299 THR B O 1
ATOM 5146 N N . ALA B 1 300 ? 3.033 5.629 -3.426 1 92.12 300 ALA B N 1
ATOM 5147 C CA . ALA B 1 300 ? 2.463 5.566 -4.77 1 92.12 300 ALA B CA 1
ATOM 5148 C C . ALA B 1 300 ? 3.395 4.828 -5.727 1 92.12 300 ALA B C 1
ATOM 5150 O O . ALA B 1 300 ? 2.943 4.02 -6.539 1 92.12 300 ALA B O 1
ATOM 5151 N N . ILE B 1 301 ? 4.691 5.039 -5.648 1 93.44 301 ILE B N 1
ATOM 5152 C CA . ILE B 1 301 ? 5.684 4.379 -6.484 1 93.44 301 ILE B CA 1
ATOM 5153 C C . ILE B 1 301 ? 5.703 2.881 -6.184 1 93.44 301 ILE B C 1
ATOM 5155 O O . ILE B 1 301 ? 5.684 2.057 -7.102 1 93.44 301 ILE B O 1
ATOM 5159 N N . SER B 1 302 ? 5.672 2.562 -4.883 1 93 302 SER B N 1
ATOM 5160 C CA . SER B 1 302 ? 5.648 1.162 -4.473 1 93 302 SER B CA 1
ATOM 5161 C C . SER B 1 302 ? 4.375 0.47 -4.945 1 93 302 SER B C 1
ATOM 5163 O O . SER B 1 302 ? 4.41 -0.689 -5.359 1 93 302 SER B O 1
ATOM 5165 N N . LEU B 1 303 ? 3.314 1.125 -4.898 1 92.19 303 LEU B N 1
ATOM 5166 C CA . LEU B 1 303 ? 2.027 0.583 -5.324 1 92.19 303 LEU B CA 1
ATOM 5167 C C . LEU B 1 303 ? 2.043 0.249 -6.812 1 92.19 303 LEU B C 1
ATOM 5169 O O . LEU B 1 303 ? 1.465 -0.755 -7.234 1 92.19 303 LEU B O 1
ATOM 5173 N N . GLN B 1 304 ? 2.652 1.093 -7.609 1 92.5 304 GLN B N 1
ATOM 5174 C CA . GLN B 1 304 ? 2.773 0.808 -9.039 1 92.5 304 GLN B CA 1
ATOM 5175 C C . GLN B 1 304 ? 3.566 -0.474 -9.273 1 92.5 304 GLN B C 1
ATOM 5177 O O . GLN B 1 304 ? 3.193 -1.291 -10.117 1 92.5 304 GLN B O 1
ATOM 5182 N N . LYS B 1 305 ? 4.59 -0.679 -8.555 1 92.88 305 LYS B N 1
ATOM 5183 C CA . LYS B 1 305 ? 5.367 -1.91 -8.641 1 92.88 305 LYS B CA 1
ATOM 5184 C C . LYS B 1 305 ? 4.531 -3.119 -8.227 1 92.88 305 LYS B C 1
ATOM 5186 O O . LYS B 1 305 ? 4.629 -4.184 -8.844 1 92.88 305 LYS B O 1
ATOM 5191 N N . LEU B 1 306 ? 3.729 -2.936 -7.246 1 91.88 306 LEU B N 1
ATOM 5192 C CA . LEU B 1 306 ? 2.84 -4 -6.793 1 91.88 306 LEU B CA 1
ATOM 5193 C C . LEU B 1 306 ? 1.838 -4.371 -7.883 1 91.88 306 LEU B C 1
ATOM 5195 O O . LEU B 1 306 ? 1.571 -5.551 -8.109 1 91.88 306 LEU B O 1
ATOM 5199 N N . LYS B 1 307 ? 1.299 -3.402 -8.531 1 92.56 307 LYS B N 1
ATOM 5200 C CA . LYS B 1 307 ? 0.355 -3.645 -9.617 1 92.56 307 LYS B CA 1
ATOM 5201 C C . LYS B 1 307 ? 1.007 -4.441 -10.75 1 92.56 307 LYS B C 1
ATOM 5203 O O . LYS B 1 307 ? 0.438 -5.422 -11.227 1 92.56 307 LYS B O 1
ATOM 5208 N N . ASP B 1 308 ? 2.215 -4.07 -11.094 1 92.12 308 ASP B N 1
ATOM 5209 C CA . ASP B 1 308 ? 2.955 -4.77 -12.141 1 92.12 308 ASP B CA 1
ATOM 5210 C C . ASP B 1 308 ? 3.266 -6.207 -11.734 1 92.12 308 ASP B C 1
ATOM 5212 O O . ASP B 1 308 ? 3.105 -7.133 -12.531 1 92.12 308 ASP B O 1
ATOM 5216 N N . GLY B 1 309 ? 3.721 -6.273 -10.484 1 89.25 309 GLY B N 1
ATOM 5217 C CA . GLY B 1 309 ? 4.02 -7.598 -9.969 1 89.25 309 GLY B CA 1
ATOM 5218 C C . GLY B 1 309 ? 2.805 -8.5 -9.906 1 89.25 309 GLY B C 1
ATOM 5219 O O . GLY B 1 309 ? 2.871 -9.672 -10.289 1 89.25 309 GLY B O 1
ATOM 5220 N N . LYS B 1 310 ? 1.757 -8.016 -9.453 1 90.19 310 LYS B N 1
ATOM 5221 C CA . LYS B 1 310 ? 0.495 -8.742 -9.391 1 90.19 310 LYS B CA 1
ATOM 5222 C C . LYS B 1 310 ? 0.076 -9.234 -10.773 1 90.19 310 LYS B C 1
ATOM 5224 O O . LYS B 1 310 ? -0.331 -10.383 -10.938 1 90.19 310 LYS B O 1
ATOM 5229 N N . ASP B 1 311 ? 0.184 -8.43 -11.836 1 91.38 311 ASP B N 1
ATOM 5230 C CA . ASP B 1 311 ? -0.171 -8.805 -13.195 1 91.38 311 ASP B CA 1
ATOM 5231 C C . ASP B 1 311 ? 0.715 -9.938 -13.703 1 91.38 311 ASP B C 1
ATOM 5233 O O . ASP B 1 311 ? 0.238 -10.852 -14.383 1 91.38 311 ASP B O 1
ATOM 5237 N N . LYS B 1 312 ? 1.918 -9.883 -13.367 1 90.88 312 LYS B N 1
ATOM 5238 C CA . LYS B 1 312 ? 2.848 -10.938 -13.766 1 90.88 312 LYS B CA 1
ATOM 5239 C C . LYS B 1 312 ? 2.51 -12.258 -13.078 1 90.88 312 LYS B C 1
ATOM 5241 O O . LYS B 1 312 ? 2.586 -13.32 -13.695 1 90.88 312 LYS B O 1
ATOM 5246 N N . VAL B 1 313 ? 2.158 -12.188 -11.836 1 89.5 313 VAL B N 1
ATOM 5247 C CA . VAL B 1 313 ? 1.761 -13.391 -11.109 1 89.5 313 VAL B CA 1
ATOM 5248 C C . VAL B 1 313 ? 0.498 -13.977 -11.734 1 89.5 313 VAL B C 1
ATOM 5250 O O . VAL B 1 313 ? 0.398 -15.188 -11.922 1 89.5 313 VAL B O 1
ATOM 5253 N N . LEU B 1 314 ? -0.431 -13.141 -12.062 1 88.88 314 LEU B N 1
ATOM 5254 C CA . LEU B 1 314 ? -1.664 -13.594 -12.695 1 88.88 314 LEU B CA 1
ATOM 5255 C C . LEU B 1 314 ? -1.371 -14.289 -14.023 1 88.88 314 LEU B C 1
ATOM 5257 O O . LEU B 1 314 ? -1.931 -15.352 -14.312 1 88.88 314 LEU B O 1
ATOM 5261 N N . LEU B 1 315 ? -0.482 -13.742 -14.805 1 88.94 315 LEU B N 1
ATOM 5262 C CA . LEU B 1 315 ? -0.092 -14.344 -16.078 1 88.94 315 LEU B CA 1
ATOM 5263 C C . LEU B 1 315 ? 0.566 -15.703 -15.859 1 88.94 315 LEU B C 1
ATOM 5265 O O . LEU B 1 315 ? 0.279 -16.656 -16.578 1 88.94 315 LEU B O 1
ATOM 5269 N N . ALA B 1 316 ? 1.401 -15.727 -14.891 1 87.06 316 ALA B N 1
ATOM 5270 C CA . ALA B 1 316 ? 2.043 -17 -14.562 1 87.06 316 ALA B CA 1
ATOM 5271 C C . ALA B 1 316 ? 1.009 -18.047 -14.172 1 87.06 316 ALA B C 1
ATOM 5273 O O . ALA B 1 316 ? 1.078 -19.203 -14.625 1 87.06 316 ALA B O 1
ATOM 5274 N N . MET B 1 317 ? 0.063 -17.75 -13.43 1 86.62 317 MET B N 1
ATOM 5275 C CA . MET B 1 317 ? -0.986 -18.672 -13 1 86.62 317 MET B CA 1
ATOM 5276 C C . MET B 1 317 ? -1.824 -19.141 -14.18 1 86.62 317 MET B C 1
ATOM 5278 O O . MET B 1 317 ? -2.203 -20.312 -14.258 1 86.62 317 MET B O 1
ATOM 5282 N N . GLN B 1 318 ? -2.105 -18.219 -15.102 1 87.62 318 GLN B N 1
ATOM 5283 C CA . GLN B 1 318 ? -2.852 -18.578 -16.297 1 87.62 318 GLN B CA 1
ATOM 5284 C C . GLN B 1 318 ? -2.076 -19.594 -17.156 1 87.62 318 GLN B C 1
ATOM 5286 O O . GLN B 1 318 ? -2.648 -20.562 -17.656 1 87.62 318 GLN B O 1
ATOM 5291 N N . ASN B 1 319 ? -0.81 -19.344 -17.281 1 87.38 319 ASN B N 1
ATOM 5292 C CA . ASN B 1 319 ? 0.039 -20.266 -18.031 1 87.38 319 ASN B CA 1
ATOM 5293 C C . ASN B 1 319 ? 0.087 -21.641 -17.359 1 87.38 319 ASN B C 1
ATOM 5295 O O . ASN B 1 319 ? -0.006 -22.672 -18.047 1 87.38 319 ASN B O 1
ATOM 5299 N N . ILE B 1 320 ? 0.192 -21.641 -16.094 1 86.25 320 ILE B N 1
ATOM 5300 C CA . ILE B 1 320 ? 0.24 -22.891 -15.344 1 86.25 320 ILE B CA 1
ATOM 5301 C C . ILE B 1 320 ? -1.082 -23.641 -15.5 1 86.25 320 ILE B C 1
ATOM 5303 O O . ILE B 1 320 ? -1.098 -24.859 -15.633 1 86.25 320 ILE B O 1
ATOM 5307 N N . SER B 1 321 ? -2.189 -22.922 -15.477 1 88.06 321 SER B N 1
ATOM 5308 C CA . SER B 1 321 ? -3.502 -23.516 -15.695 1 88.06 321 SER B CA 1
ATOM 5309 C C . SER B 1 321 ? -3.588 -24.188 -17.062 1 88.06 321 SER B C 1
ATOM 5311 O O . SER B 1 321 ? -4.074 -25.312 -17.172 1 88.06 321 SER B O 1
ATOM 5313 N N . ALA B 1 322 ? -3.098 -23.5 -18.078 1 87.25 322 ALA B N 1
ATOM 5314 C CA . ALA B 1 322 ? -3.113 -24.047 -19.438 1 87.25 322 ALA B CA 1
ATOM 5315 C C . ALA B 1 322 ? -2.287 -25.328 -19.516 1 87.25 322 ALA B C 1
ATOM 5317 O O . ALA B 1 322 ? -2.721 -26.312 -20.125 1 87.25 322 ALA B O 1
ATOM 5318 N N . VAL B 1 323 ? -1.169 -25.312 -18.875 1 84.44 323 VAL B N 1
ATOM 5319 C CA . VAL B 1 323 ? -0.286 -26.484 -18.891 1 84.44 323 VAL B CA 1
ATOM 5320 C C . VAL B 1 323 ? -0.939 -27.625 -18.125 1 84.44 323 VAL B C 1
ATOM 5322 O O . VAL B 1 323 ? -0.849 -28.781 -18.547 1 84.44 323 VAL B O 1
ATOM 5325 N N . SER B 1 324 ? -1.566 -27.344 -17.016 1 85.19 324 SER B N 1
ATOM 5326 C CA . SER B 1 324 ? -2.27 -28.375 -16.25 1 85.19 324 SER B CA 1
ATOM 5327 C C . SER B 1 324 ? -3.381 -29.016 -17.062 1 85.19 324 SER B C 1
ATOM 5329 O O . SER B 1 324 ? -3.562 -30.234 -17.016 1 85.19 324 SER B O 1
ATOM 5331 N N . GLU B 1 325 ? -4.148 -28.234 -17.828 1 86.56 325 GLU B N 1
ATOM 5332 C CA . GLU B 1 325 ? -5.195 -28.75 -18.688 1 86.56 325 GLU B CA 1
ATOM 5333 C C . GLU B 1 325 ? -4.613 -29.656 -19.781 1 86.56 325 GLU B C 1
ATOM 5335 O O . GLU B 1 325 ? -5.16 -30.719 -20.062 1 86.56 325 GLU B O 1
ATOM 5340 N N . GLU B 1 326 ? -3.531 -29.219 -20.312 1 85.5 326 GLU B N 1
ATOM 5341 C CA . GLU B 1 326 ? -2.854 -30.031 -21.328 1 85.5 326 GLU B CA 1
ATOM 5342 C C . GLU B 1 326 ? -2.354 -31.344 -20.734 1 85.5 326 GLU B C 1
ATOM 5344 O O . GLU B 1 326 ? -2.477 -32.406 -21.375 1 85.5 326 GLU B O 1
ATOM 5349 N N . THR B 1 327 ? -1.807 -31.281 -19.562 1 84.38 327 THR B N 1
ATOM 5350 C CA . THR B 1 327 ? -1.325 -32.469 -18.875 1 84.38 327 THR B CA 1
ATOM 5351 C C . THR B 1 327 ? -2.475 -33.438 -18.609 1 84.38 327 THR B C 1
ATOM 5353 O O . THR B 1 327 ? -2.34 -34.656 -18.812 1 84.38 327 THR B O 1
ATOM 5356 N N . ALA B 1 328 ? -3.605 -32.938 -18.188 1 84.44 328 ALA B N 1
ATOM 5357 C CA . ALA B 1 328 ? -4.781 -33.75 -17.953 1 84.44 328 ALA B CA 1
ATOM 5358 C C . ALA B 1 328 ? -5.238 -34.438 -19.25 1 84.44 328 ALA B C 1
ATOM 5360 O O . ALA B 1 328 ? -5.531 -35.625 -19.25 1 84.44 328 ALA B O 1
ATOM 5361 N N . ALA B 1 329 ? -5.262 -33.719 -20.344 1 85.88 329 ALA B N 1
ATOM 5362 C CA . ALA B 1 329 ? -5.664 -34.25 -21.641 1 85.88 329 ALA B CA 1
ATOM 5363 C C . ALA B 1 329 ? -4.699 -35.344 -22.109 1 85.88 329 ALA B C 1
ATOM 5365 O O . ALA B 1 329 ? -5.125 -36.406 -22.578 1 85.88 329 ALA B O 1
ATOM 5366 N N . SER B 1 330 ? -3.404 -35.031 -21.906 1 85.25 330 SER B N 1
ATOM 5367 C CA . SER B 1 330 ? -2.389 -36 -22.297 1 85.25 330 SER B CA 1
ATOM 5368 C C . SER B 1 330 ? -2.49 -37.281 -21.453 1 85.25 330 SER B C 1
ATOM 5370 O O . SER B 1 330 ? -2.295 -38.375 -21.969 1 85.25 330 SER B O 1
ATOM 5372 N N . SER B 1 331 ? -2.809 -37.125 -20.188 1 85.5 331 SER B N 1
ATOM 5373 C CA . SER B 1 331 ? -2.967 -38.281 -19.297 1 85.5 331 SER B CA 1
ATOM 5374 C C . SER B 1 331 ? -4.137 -39.156 -19.719 1 85.5 331 SER B C 1
ATOM 5376 O O . SER B 1 331 ? -4.062 -40.375 -19.656 1 85.5 331 SER B O 1
ATOM 5378 N N . GLN B 1 332 ? -5.25 -38.562 -20.203 1 85.81 332 GLN B N 1
ATOM 5379 C CA . GLN B 1 332 ? -6.398 -39.312 -20.703 1 85.81 332 GLN B CA 1
ATOM 5380 C C . GLN B 1 332 ? -6.035 -40.094 -21.953 1 85.81 332 GLN B C 1
ATOM 5382 O O . GLN B 1 332 ? -6.438 -41.25 -22.109 1 85.81 332 GLN B O 1
ATOM 5387 N N . GLU B 1 333 ? -5.262 -39.469 -22.812 1 85.75 333 GLU B N 1
ATOM 5388 C CA . GLU B 1 333 ? -4.82 -40.125 -24.031 1 85.75 333 GLU B CA 1
ATOM 5389 C C . GLU B 1 333 ? -3.938 -41.344 -23.703 1 85.75 333 GLU B C 1
ATOM 5391 O O . GLU B 1 333 ? -4.094 -42.406 -24.312 1 85.75 333 GLU B O 1
ATOM 5396 N N . VAL B 1 334 ? -3.053 -41.188 -22.75 1 85.94 334 VAL B N 1
ATOM 5397 C CA . VAL B 1 334 ? -2.172 -42.281 -22.344 1 85.94 334 VAL B CA 1
ATOM 5398 C C . VAL B 1 334 ? -2.994 -43.406 -21.734 1 85.94 334 VAL B C 1
ATOM 5400 O O . VAL B 1 334 ? -2.756 -44.562 -22.031 1 85.94 334 VAL B O 1
ATOM 5403 N N . SER B 1 335 ? -3.979 -43.062 -20.953 1 86.75 335 SER B N 1
ATOM 5404 C CA . SER B 1 335 ? -4.848 -44.062 -20.344 1 86.75 335 SER B CA 1
ATOM 5405 C C . SER B 1 335 ? -5.57 -44.875 -21.406 1 86.75 335 SER B C 1
ATOM 5407 O O . SER B 1 335 ? -5.648 -46.094 -21.297 1 86.75 335 SER B O 1
ATOM 5409 N N . ALA B 1 336 ? -6.078 -44.25 -22.453 1 86.5 336 ALA B N 1
ATOM 5410 C CA . ALA B 1 336 ? -6.77 -44.906 -23.547 1 86.5 336 ALA B CA 1
ATOM 5411 C C . ALA B 1 336 ? -5.82 -45.844 -24.297 1 86.5 336 ALA B C 1
ATOM 5413 O O . ALA B 1 336 ? -6.191 -46.969 -24.641 1 86.5 336 ALA B O 1
ATOM 5414 N N . SER B 1 337 ? -4.594 -45.312 -24.484 1 85.5 337 SER B N 1
ATOM 5415 C CA . SER B 1 337 ? -3.596 -46.125 -25.172 1 85.5 337 SER B CA 1
ATOM 5416 C C . SER B 1 337 ? -3.219 -47.344 -24.359 1 85.5 337 SER B C 1
ATOM 5418 O O . SER B 1 337 ? -2.988 -48.438 -24.906 1 85.5 337 SER B O 1
ATOM 5420 N N . MET B 1 338 ? -3.244 -47.219 -23.047 1 84.62 338 MET B N 1
ATOM 5421 C CA . MET B 1 338 ? -2.928 -48.344 -22.156 1 84.62 338 MET B CA 1
ATOM 5422 C C . MET B 1 338 ? -4.008 -49.406 -22.219 1 84.62 338 MET B C 1
ATOM 5424 O O . MET B 1 338 ? -3.703 -50.594 -22.172 1 84.62 338 MET B O 1
ATOM 5428 N N . GLU B 1 339 ? -5.305 -49.062 -22.391 1 86.25 339 GLU B N 1
ATOM 5429 C CA . GLU B 1 339 ? -6.391 -50 -22.547 1 86.25 339 GLU B CA 1
ATOM 5430 C C . GLU B 1 339 ? -6.227 -50.844 -23.812 1 86.25 339 GLU B C 1
ATOM 5432 O O . GLU B 1 339 ? -6.445 -52.062 -23.812 1 86.25 339 GLU B O 1
ATOM 5437 N N . GLN B 1 340 ? -5.816 -50.188 -24.844 1 85.25 340 GLN B N 1
ATOM 5438 C CA . GLN B 1 340 ? -5.582 -50.875 -26.094 1 85.25 340 GLN B CA 1
ATOM 5439 C C . GLN B 1 340 ? -4.422 -51.844 -25.984 1 85.25 340 GLN B C 1
ATOM 5441 O O . GLN B 1 340 ? -4.484 -52.969 -26.516 1 85.25 340 GLN B O 1
ATOM 5446 N N . GLN B 1 341 ? -3.451 -51.469 -25.25 1 84.25 341 GLN B N 1
ATOM 5447 C CA . GLN B 1 341 ? -2.279 -52.312 -25.078 1 84.25 341 GLN B CA 1
ATOM 5448 C C . GLN B 1 341 ? -2.609 -53.562 -24.234 1 84.25 341 GLN B C 1
ATOM 5450 O O . GLN B 1 341 ? -2.09 -54.656 -24.484 1 84.25 341 GLN B O 1
ATOM 5455 N N . ILE B 1 342 ? -3.463 -53.344 -23.281 1 86.62 342 ILE B N 1
ATOM 5456 C CA . ILE B 1 342 ? -3.9 -54.469 -22.469 1 86.62 342 ILE B CA 1
ATOM 5457 C C . ILE B 1 342 ? -4.641 -55.469 -23.328 1 86.62 342 ILE B C 1
ATOM 5459 O O . ILE B 1 342 ? -4.41 -56.688 -23.219 1 86.62 342 ILE B O 1
ATOM 5463 N N . ALA B 1 343 ? -5.484 -54.969 -24.219 1 87.69 343 ALA B N 1
ATOM 5464 C CA . ALA B 1 343 ? -6.223 -55.844 -25.125 1 87.69 343 ALA B CA 1
ATOM 5465 C C . ALA B 1 343 ? -5.27 -56.594 -26.062 1 87.69 343 ALA B C 1
ATOM 5467 O O . ALA B 1 343 ? -5.441 -57.812 -26.281 1 87.69 343 ALA B O 1
ATOM 5468 N N . ALA B 1 344 ? -4.266 -55.844 -26.5 1 84.12 344 ALA B N 1
ATOM 5469 C CA . ALA B 1 344 ? -3.285 -56.438 -27.391 1 84.12 344 ALA B CA 1
ATOM 5470 C C . ALA B 1 344 ? -2.49 -57.531 -26.672 1 84.12 344 ALA B C 1
ATOM 5472 O O . ALA B 1 344 ? -2.252 -58.625 -27.234 1 84.12 344 ALA B O 1
ATOM 5473 N N . ALA B 1 345 ? -2.143 -57.344 -25.469 1 85.25 345 ALA B N 1
ATOM 5474 C CA . ALA B 1 345 ? -1.417 -58.312 -24.656 1 85.25 345 ALA B CA 1
ATOM 5475 C C . ALA B 1 345 ? -2.262 -59.562 -24.422 1 85.25 345 ALA B C 1
ATOM 5477 O O . ALA B 1 345 ? -1.746 -60.688 -24.438 1 85.25 345 ALA B O 1
ATOM 5478 N N . GLY B 1 346 ? -3.51 -59.406 -24.219 1 87.06 346 GLY B N 1
ATOM 5479 C CA . GLY B 1 346 ? -4.418 -60.531 -24.078 1 87.06 346 GLY B CA 1
ATOM 5480 C C . GLY B 1 346 ? -4.484 -61.406 -25.312 1 87.06 346 GLY B C 1
ATOM 5481 O O . GLY B 1 346 ? -4.441 -62.625 -25.234 1 87.06 346 GLY B O 1
ATOM 5482 N N . LYS B 1 347 ? -4.578 -60.812 -26.469 1 88.44 347 LYS B N 1
ATOM 5483 C CA . LYS B 1 347 ? -4.605 -61.531 -27.734 1 88.44 347 LYS B CA 1
ATOM 5484 C C . LYS B 1 347 ? -3.328 -62.344 -27.938 1 88.44 347 LYS B C 1
ATOM 5486 O O . LYS B 1 347 ? -3.375 -63.5 -28.375 1 88.44 347 LYS B O 1
ATOM 5491 N N . ILE B 1 348 ? -2.234 -61.688 -27.531 1 85.94 348 ILE B N 1
ATOM 5492 C CA . ILE B 1 348 ? -0.944 -62.344 -27.672 1 85.94 348 ILE B CA 1
ATOM 5493 C C . ILE B 1 348 ? -0.883 -63.562 -26.75 1 85.94 348 ILE B C 1
ATOM 5495 O O . ILE B 1 348 ? -0.407 -64.625 -27.141 1 85.94 348 ILE B O 1
ATOM 5499 N N . ARG B 1 349 ? -1.32 -63.438 -25.594 1 88 349 ARG B N 1
ATOM 5500 C CA . ARG B 1 349 ? -1.359 -64.562 -24.625 1 88 349 ARG B CA 1
ATOM 5501 C C . ARG B 1 349 ? -2.199 -65.688 -25.156 1 88 349 ARG B C 1
ATOM 5503 O O . ARG B 1 349 ? -1.782 -66.875 -25.094 1 88 349 ARG B O 1
ATOM 5510 N N . ASP B 1 350 ? -3.355 -65.375 -25.688 1 89.62 350 ASP B N 1
ATOM 5511 C CA . ASP B 1 350 ? -4.238 -66.438 -26.25 1 89.62 350 ASP B CA 1
ATOM 5512 C C . ASP B 1 350 ? -3.572 -67.188 -27.406 1 89.62 350 ASP B C 1
ATOM 5514 O O . ASP B 1 350 ? -3.666 -68.375 -27.5 1 89.62 350 ASP B O 1
ATOM 5518 N N . LEU B 1 351 ? -2.924 -66.375 -28.156 1 85.44 351 LEU B N 1
ATOM 5519 C CA . LEU B 1 351 ? -2.236 -66.938 -29.312 1 85.44 351 LEU B CA 1
ATOM 5520 C C . LEU B 1 351 ? -1.093 -67.875 -28.859 1 85.44 351 LEU B C 1
ATOM 5522 O O . LEU B 1 351 ? -0.867 -68.938 -29.438 1 85.44 351 LEU B O 1
ATOM 5526 N N . ALA B 1 352 ? -0.39 -67.438 -27.859 1 86.94 352 ALA B N 1
ATOM 5527 C CA . ALA B 1 352 ? 0.683 -68.25 -27.297 1 86.94 352 ALA B CA 1
ATOM 5528 C C . ALA B 1 352 ? 0.144 -69.625 -26.781 1 86.94 352 ALA B C 1
ATOM 5530 O O . ALA B 1 352 ? 0.741 -70.625 -27.031 1 86.94 352 ALA B O 1
ATOM 5531 N N . ASP B 1 353 ? -0.926 -69.562 -26.188 1 89.19 353 ASP B N 1
ATOM 5532 C CA . ASP B 1 353 ? -1.56 -70.812 -25.656 1 89.19 353 ASP B CA 1
ATOM 5533 C C . ASP B 1 353 ? -2.01 -71.688 -26.797 1 89.19 353 ASP B C 1
ATOM 5535 O O . ASP B 1 353 ? -1.831 -72.938 -26.734 1 89.19 353 ASP B O 1
ATOM 5539 N N . GLU B 1 354 ? -2.582 -71.125 -27.797 1 87.69 354 GLU B N 1
ATOM 5540 C CA . GLU B 1 354 ? -3.021 -71.875 -28.953 1 87.69 354 GLU B CA 1
ATOM 5541 C C . GLU B 1 354 ? -1.843 -72.562 -29.641 1 87.69 354 GLU B C 1
ATOM 5543 O O . GLU B 1 354 ? -1.927 -73.75 -30.016 1 87.69 354 GLU B O 1
ATOM 5548 N N . LEU B 1 355 ? -0.806 -71.812 -29.734 1 84.75 355 LEU B N 1
ATOM 5549 C CA . LEU B 1 355 ? 0.395 -72.375 -30.375 1 84.75 355 LEU B CA 1
ATOM 5550 C C . LEU B 1 355 ? 0.981 -73.5 -29.547 1 84.75 355 LEU B C 1
ATOM 5552 O O . LEU B 1 355 ? 1.424 -74.5 -30.094 1 84.75 355 LEU B O 1
ATOM 5556 N N . ARG B 1 356 ? 0.971 -73.375 -28.281 1 87.44 356 ARG B N 1
ATOM 5557 C CA . ARG B 1 356 ? 1.438 -74.438 -27.375 1 87.44 356 ARG B CA 1
ATOM 5558 C C . ARG B 1 356 ? 0.598 -75.688 -27.531 1 87.44 356 ARG B C 1
ATOM 5560 O O . ARG B 1 356 ? 1.139 -76.812 -27.625 1 87.44 356 ARG B O 1
ATOM 5567 N N . LYS B 1 357 ? -0.683 -75.562 -27.578 1 88.06 357 LYS B N 1
ATOM 5568 C CA . LYS B 1 357 ? -1.589 -76.688 -27.734 1 88.06 357 LYS B CA 1
ATOM 5569 C C . LYS B 1 357 ? -1.361 -77.438 -29.078 1 88.06 357 LYS B C 1
ATOM 5571 O O . LYS B 1 357 ? -1.375 -78.625 -29.141 1 88.06 357 LYS B O 1
ATOM 5576 N N . MET B 1 358 ? -1.165 -76.562 -30.016 1 82.25 358 MET B N 1
ATOM 5577 C CA . MET B 1 358 ? -0.916 -77.125 -31.344 1 82.25 358 MET B CA 1
ATOM 5578 C C . MET B 1 358 ? 0.38 -77.938 -31.359 1 82.25 358 MET B C 1
ATOM 5580 O O . MET B 1 358 ? 0.438 -79 -31.953 1 82.25 358 MET B O 1
ATOM 5584 N N . ALA B 1 359 ? 1.371 -77.438 -30.766 1 84.19 359 ALA B N 1
ATOM 5585 C CA . ALA B 1 359 ? 2.65 -78.125 -30.672 1 84.19 359 ALA B CA 1
ATOM 5586 C C . ALA B 1 359 ? 2.504 -79.438 -29.906 1 84.19 359 ALA B C 1
ATOM 5588 O O . ALA B 1 359 ? 3.074 -80.438 -30.297 1 84.19 359 ALA B O 1
ATOM 5589 N N . GLU B 1 360 ? 1.722 -79.438 -28.938 1 86.62 360 GLU B N 1
ATOM 5590 C CA . GLU B 1 360 ? 1.476 -80.688 -28.156 1 86.62 360 GLU B CA 1
ATOM 5591 C C . GLU B 1 360 ? 0.707 -81.688 -28.969 1 86.62 360 GLU B C 1
ATOM 5593 O O . GLU B 1 360 ? 1.038 -82.875 -28.938 1 86.62 360 GLU B O 1
ATOM 5598 N N . GLN B 1 361 ? -0.239 -81.25 -29.656 1 83.44 361 GLN B N 1
ATOM 5599 C CA . GLN B 1 361 ? -1.04 -82.125 -30.484 1 83.44 361 GLN B CA 1
ATOM 5600 C C . GLN B 1 361 ? -0.195 -82.812 -31.578 1 83.44 361 GLN B C 1
ATOM 5602 O O . GLN B 1 361 ? -0.32 -84 -31.844 1 83.44 361 GLN B O 1
ATOM 5607 N N . LEU B 1 362 ? 0.627 -82 -32.094 1 80.44 362 LEU B N 1
ATOM 5608 C CA . LEU B 1 362 ? 1.505 -82.562 -33.156 1 80.44 362 LEU B CA 1
ATOM 5609 C C . LEU B 1 362 ? 2.512 -83.562 -32.562 1 80.44 362 LEU B C 1
ATOM 5611 O O . LEU B 1 362 ? 2.803 -84.562 -33.188 1 80.44 362 LEU B O 1
ATOM 5615 N N . SER B 1 363 ? 3.02 -83.188 -31.484 1 85.94 363 SER B N 1
ATOM 5616 C CA . SER B 1 363 ? 3.953 -84.062 -30.797 1 85.94 363 SER B CA 1
ATOM 5617 C C . SER B 1 363 ? 3.309 -85.375 -30.484 1 85.94 363 SER B C 1
ATOM 5619 O O . SER B 1 363 ? 3.92 -86.438 -30.703 1 85.94 363 SER B O 1
ATOM 5621 N N . LEU B 1 364 ? 2.098 -85.438 -30.109 1 84.06 364 LEU B N 1
ATOM 5622 C CA . LEU B 1 364 ? 1.375 -86.625 -29.797 1 84.06 364 LEU B CA 1
ATOM 5623 C C . LEU B 1 364 ? 1.13 -87.438 -31.062 1 84.06 364 LEU B C 1
ATOM 5625 O O . LEU B 1 364 ? 1.241 -88.688 -31.047 1 84.06 364 LEU B O 1
ATOM 5629 N N . ALA B 1 365 ? 0.852 -86.75 -32.094 1 77.31 365 ALA B N 1
ATOM 5630 C CA . ALA B 1 365 ? 0.566 -87.438 -33.344 1 77.31 365 ALA B CA 1
ATOM 5631 C C . ALA B 1 365 ? 1.807 -88.125 -33.875 1 77.31 365 ALA B C 1
ATOM 5633 O O . ALA B 1 365 ? 1.711 -89.188 -34.438 1 77.31 365 ALA B O 1
ATOM 5634 N N . ILE B 1 366 ? 2.969 -87.562 -33.594 1 81.81 366 ILE B N 1
ATOM 5635 C CA . ILE B 1 366 ? 4.176 -88.125 -34.188 1 81.81 366 ILE B CA 1
ATOM 5636 C C . ILE B 1 366 ? 4.762 -89.188 -33.219 1 81.81 366 ILE B C 1
ATOM 5638 O O . ILE B 1 366 ? 5.531 -90.062 -33.625 1 81.81 366 ILE B O 1
ATOM 5642 N N . HIS B 1 367 ? 4.434 -89.188 -31.984 1 81.81 367 HIS B N 1
ATOM 5643 C CA . HIS B 1 367 ? 4.98 -90.125 -31 1 81.81 367 HIS B CA 1
ATOM 5644 C C . HIS B 1 367 ? 4.352 -91.5 -31.141 1 81.81 367 HIS B C 1
ATOM 5646 O O . HIS B 1 367 ? 4.809 -92.5 -30.531 1 81.81 367 HIS B O 1
ATOM 5652 N N . MET B 1 368 ? 3.385 -91.562 -32 1 77.12 368 MET B N 1
ATOM 5653 C CA . MET B 1 368 ? 2.84 -92.875 -32.344 1 77.12 368 MET B CA 1
ATOM 5654 C C . MET B 1 368 ? 3.801 -93.688 -33.25 1 77.12 368 MET B C 1
ATOM 5656 O O . MET B 1 368 ? 3.697 -94.875 -33.344 1 77.12 368 MET B O 1
ATOM 5660 N N . PHE B 1 369 ? 4.742 -93 -33.75 1 80.69 369 PHE B N 1
ATOM 5661 C CA . PHE B 1 369 ? 5.719 -93.625 -34.656 1 80.69 369 PHE B CA 1
ATOM 5662 C C . PHE B 1 369 ? 7.066 -93.75 -33.938 1 80.69 369 PHE B C 1
ATOM 5664 O O . PHE B 1 369 ? 7.473 -92.875 -33.188 1 80.69 369 PHE B O 1
ATOM 5671 N N . LYS B 1 370 ? 7.68 -95 -33.938 1 86.94 370 LYS B N 1
ATOM 5672 C CA . LYS B 1 370 ? 9.07 -95.188 -33.531 1 86.94 370 LYS B CA 1
ATOM 5673 C C . LYS B 1 370 ? 10.023 -94.938 -34.688 1 86.94 370 LYS B C 1
ATOM 5675 O O . LYS B 1 370 ? 9.906 -95.562 -35.75 1 86.94 370 LYS B O 1
ATOM 5680 N N . PHE B 1 371 ? 10.875 -93.938 -34.5 1 80.94 371 PHE B N 1
ATOM 5681 C CA . PHE B 1 371 ? 11.727 -93.562 -35.625 1 80.94 371 PHE B CA 1
ATOM 5682 C C . PHE B 1 371 ? 13.094 -93.125 -35.125 1 80.94 371 PHE B C 1
ATOM 5684 O O . PHE B 1 371 ? 13.266 -92.812 -33.938 1 80.94 371 PHE B O 1
#

pLDDT: mean 88.03, std 6.92, range [57.78, 97.44]

Organism: NCBI:txid1450156

InterPro domains:
  IPR003660 HAMP domain [PF00672] (12-62)
  IPR003660 HAMP domain [PS50885] (14-66)
  IPR003660 HAMP domain [SM00304] (14-66)
  IPR003660 HAMP domain [SM00304] (87-140)
  IPR004089 Methyl-accepting chemotaxis protein (MCP) signalling domain [PF00015] (163-323)
  IPR004089 Methyl-accepting chemotaxis protein (MCP) signalling domain [PS50111] (85-342)
  IPR004089 Methyl-accepting chemotaxis protein (MCP) signalling domain [SM00283] (95-363)

Radius of gyration: 78.08 Å; Cα contacts (8 Å, |Δi|>4): 879; chains: 2; bounding box: 32×253×130 Å

Nearest PDB structures (foldseek):
  3ja6-assembly1_I  TM=8.954E-01  e=4.734E-12  Escherichia coli
  8c5v-assembly1_I  TM=3.297E-01  e=1.800E-09  Escherichia coli
  3g67-assembly1_A  TM=6.331E-01  e=2.605E-06  Thermotoga maritima
  3g67-assembly1_B  TM=5.814E-01  e=1.473E-05  Thermotoga maritima
  7zr1-assembly1_C  TM=2.932E-01  e=1.237E-02  Thermochaetoides thermophila

Secondary structure (DSSP, 8-state):
-HHHHHHHHHHHHHHHHHHHHHHHHHHHHHHTTBTT-------SSHHHHHHHHHHHHHHHHHHHHHHHHHHHHHHHHHHHHHHHHHHHHHHHHHHHHHHHHHHHHHHHHHHHHHHHHHHHHHHHHHHHHHHHHHHHHHHHHHHHHHHHHHHHHHHHHHHHHHHHHHHHHHHHHHHHHHHHHHHHHHHHHHHHHHHHHHHHHHHHHHHHHHHHHHTGGGGHHHHHHHHHHHHHHHHHHHHHHHHHHHHHHHHHHHHHHHHHHHHHHHHHHHHHHHHHHHHHHHHHHHHHHHHHHHHHHHHHHHHHHHHHHHHHHHHHHHHHHHHHHHHHHHHHHHHHHHHHHHHHHHHHHHHHHHHHHHHHHHHHHHHTSB-/-HHHHHHHHHHHHHHHHHHHHHHHHHHHHHHTTBTT-------SSHHHHHHHHHHHHHHHHHHHHHHHHHHHHHHHHHHHHHHHHHHHHHHHHHHHHHHHHHHHHHHHHHHHHHHHHHHHHHHHHHHHHHHHHHHHHHHHHHHHHHHHHHHHHHHHHHHHHHHHHHHHHHHHHHHHHHHHHHHHHHHHHHHHHHHHHHHHHHHHHHHHHHHHHHTGGGGHHHHHHHHHHHHHHHHHHHHHHHHHHHHHHHHHHHHHHHHHHHHHHHHHHHHHHHHHHHHHHHHHHHHHHHHHHHHHHHHHHHHHHHHHHHHHHHHHHHHHHHHHHHHHHHHHHHHHHHHHHHHHHHHHHHHHHHHHHHHHHHHHHHTTSB-